Protein AF-A0A8S3Z3Z0-F1 (afdb_monomer_lite)

pLDDT: mean 72.2, std 23.41, range [27.39, 96.19]

Organism: NCBI:txid100452

Structure (mmCIF, N/CA/C/O backbone):
data_AF-A0A8S3Z3Z0-F1
#
_entry.id   AF-A0A8S3Z3Z0-F1
#
loop_
_atom_site.group_PDB
_atom_site.id
_atom_site.type_symbol
_atom_site.label_atom_id
_atom_site.label_alt_id
_atom_site.label_comp_id
_atom_site.label_asym_id
_atom_site.label_entity_id
_atom_site.label_seq_id
_atom_site.pdbx_PDB_ins_code
_atom_site.Cartn_x
_atom_site.Cartn_y
_atom_site.Cartn_z
_atom_site.occupancy
_atom_site.B_iso_or_equiv
_atom_site.auth_seq_id
_atom_site.auth_comp_id
_atom_site.auth_asym_id
_atom_site.auth_atom_id
_atom_site.pdbx_PDB_model_num
ATOM 1 N N . MET A 1 1 ? 21.631 -64.239 -2.988 1.00 41.84 1 MET A N 1
ATOM 2 C CA . MET A 1 1 ? 22.898 -63.919 -2.293 1.00 41.84 1 MET A CA 1
ATOM 3 C C . MET A 1 1 ? 22.862 -62.421 -1.987 1.00 41.84 1 MET A C 1
ATOM 5 O O . MET A 1 1 ? 23.069 -61.640 -2.893 1.00 41.84 1 MET A O 1
ATOM 9 N N . LYS A 1 2 ? 22.227 -61.938 -0.908 1.00 36.97 2 LYS A N 1
ATOM 10 C CA . LYS A 1 2 ? 22.749 -61.808 0.472 1.00 36.97 2 LYS A CA 1
ATOM 11 C C . LYS A 1 2 ? 24.261 -61.556 0.526 1.00 36.97 2 LYS A C 1
ATOM 13 O O . LYS A 1 2 ? 24.991 -62.505 0.280 1.00 36.97 2 LYS A O 1
ATOM 18 N N . SER A 1 3 ? 24.671 -60.335 0.893 1.00 36.41 3 SER A N 1
ATOM 19 C CA . SER A 1 3 ? 25.817 -60.007 1.777 1.00 36.41 3 SER A CA 1
ATOM 20 C C . SER A 1 3 ? 26.232 -58.536 1.560 1.00 36.41 3 SER A C 1
ATOM 22 O O . SER A 1 3 ? 26.706 -58.202 0.485 1.00 36.41 3 SER A O 1
ATOM 24 N N . SER A 1 4 ? 25.845 -57.585 2.418 1.00 38.69 4 SER A N 1
ATOM 25 C CA . SER A 1 4 ? 26.500 -57.176 3.684 1.00 38.69 4 SER A CA 1
ATOM 26 C C . SER A 1 4 ? 27.612 -56.140 3.490 1.00 38.69 4 SER A C 1
ATOM 28 O O . SER A 1 4 ? 28.704 -56.518 3.101 1.00 38.69 4 SER A O 1
ATOM 30 N N . PHE A 1 5 ? 27.377 -54.891 3.909 1.00 37.84 5 PHE A N 1
ATOM 31 C CA . PHE A 1 5 ? 28.397 -54.036 4.538 1.00 37.84 5 PHE A CA 1
ATOM 32 C C . PHE A 1 5 ? 27.724 -53.074 5.530 1.00 37.84 5 PHE A C 1
ATOM 34 O O . PHE A 1 5 ? 27.454 -51.913 5.256 1.00 37.84 5 PHE A O 1
ATOM 41 N N . SER A 1 6 ? 27.431 -53.602 6.718 1.00 37.84 6 SER A N 1
ATOM 42 C CA . SER A 1 6 ? 27.155 -52.833 7.932 1.00 37.84 6 SER A CA 1
ATOM 43 C C . SER A 1 6 ? 28.101 -53.350 9.015 1.00 37.84 6 SER A C 1
ATOM 45 O O . SER A 1 6 ? 27.975 -54.526 9.365 1.00 37.84 6 SER A O 1
ATOM 47 N N . LYS A 1 7 ? 29.032 -52.516 9.508 1.00 35.09 7 LYS A N 1
ATOM 48 C CA . LYS A 1 7 ? 29.703 -52.567 10.836 1.00 35.09 7 LYS A CA 1
ATOM 49 C C . LYS A 1 7 ? 31.119 -51.978 10.787 1.00 35.09 7 LYS A C 1
ATOM 51 O O . LYS A 1 7 ? 32.071 -52.679 10.476 1.00 35.09 7 LYS A O 1
ATOM 56 N N . ALA A 1 8 ? 31.242 -50.735 11.226 1.00 37.38 8 ALA A N 1
ATOM 57 C CA . ALA A 1 8 ? 32.370 -50.172 11.973 1.00 37.38 8 ALA A CA 1
ATOM 58 C C . ALA A 1 8 ? 31.825 -48.816 12.461 1.00 37.38 8 ALA A C 1
ATOM 60 O O . ALA A 1 8 ? 31.420 -48.013 11.639 1.00 37.38 8 ALA A O 1
ATOM 61 N N . PHE A 1 9 ? 31.581 -48.508 13.730 1.00 37.53 9 PHE A N 1
ATOM 62 C CA . PHE A 1 9 ? 32.314 -48.795 14.949 1.00 37.53 9 PHE A CA 1
ATOM 63 C C . PHE A 1 9 ? 31.322 -48.838 16.123 1.00 37.53 9 PHE A C 1
ATOM 65 O O . PHE A 1 9 ? 30.415 -48.015 16.223 1.00 37.53 9 PHE A O 1
ATOM 72 N N . SER A 1 10 ? 31.492 -49.793 17.034 1.00 33.81 10 SER A N 1
ATOM 73 C CA . SER A 1 10 ? 30.801 -49.800 18.327 1.00 33.81 10 SER A CA 1
ATOM 74 C C . SER A 1 10 ? 31.750 -50.310 19.410 1.00 33.81 10 SER A C 1
ATOM 76 O O . SER A 1 10 ? 32.543 -51.209 19.126 1.00 33.81 10 SER A O 1
ATOM 78 N N . ARG A 1 11 ? 31.553 -49.796 20.640 1.00 36.62 11 ARG A N 1
ATOM 79 C CA . ARG A 1 11 ? 32.222 -50.095 21.935 1.00 36.62 11 ARG A CA 1
ATOM 80 C C . ARG A 1 11 ? 33.471 -49.241 22.213 1.00 36.62 11 ARG A C 1
ATOM 82 O O . ARG A 1 11 ? 34.241 -48.985 21.309 1.00 36.62 11 ARG A O 1
ATOM 89 N N . LYS A 1 12 ? 33.771 -48.801 23.440 1.00 35.09 12 LYS A N 1
ATOM 90 C CA . LYS A 1 12 ? 33.135 -48.887 24.773 1.00 35.09 12 LYS A CA 1
ATOM 91 C C . LYS A 1 12 ? 33.844 -47.862 25.680 1.00 35.09 12 LYS A C 1
ATOM 93 O O . LYS A 1 12 ? 35.013 -47.570 25.468 1.00 35.09 12 LYS A O 1
ATOM 98 N N . LYS A 1 13 ? 33.152 -47.420 26.734 1.00 36.47 13 LYS A N 1
ATOM 99 C CA . LYS A 1 13 ? 33.685 -46.718 27.919 1.00 36.47 13 LYS A CA 1
ATOM 100 C C . LYS A 1 13 ? 34.861 -47.462 28.583 1.00 36.47 13 LYS A C 1
ATOM 102 O O . LYS A 1 13 ? 34.748 -48.668 28.797 1.00 36.47 13 LYS A O 1
ATOM 107 N N . SER A 1 14 ? 35.854 -46.722 29.083 1.00 29.25 14 SER A N 1
ATOM 108 C CA . SER A 1 14 ? 36.557 -47.036 30.338 1.00 29.25 14 SER A CA 1
ATOM 109 C C . SER A 1 14 ? 36.908 -45.740 31.091 1.00 29.25 14 SER A C 1
ATOM 111 O O . SER A 1 14 ? 36.951 -44.660 30.506 1.00 29.25 14 SER A O 1
ATOM 113 N N . LYS A 1 15 ? 37.030 -45.856 32.415 1.00 33.12 15 LYS A N 1
ATOM 114 C CA . LYS A 1 15 ? 37.102 -44.801 33.433 1.00 33.12 15 LYS A CA 1
ATOM 115 C C . LYS A 1 15 ? 38.215 -45.207 34.413 1.00 33.12 15 LYS A C 1
ATOM 117 O O . LYS A 1 15 ? 38.085 -46.286 34.976 1.00 33.12 15 LYS A O 1
ATOM 122 N N . SER A 1 16 ? 39.241 -44.375 34.618 1.00 30.44 16 SER A N 1
ATOM 123 C CA . SER A 1 16 ? 40.135 -44.304 35.807 1.00 30.44 16 SER A CA 1
ATOM 124 C C . SER A 1 16 ? 41.129 -43.147 35.576 1.00 30.44 16 SER A C 1
ATOM 126 O O . SER A 1 16 ? 41.819 -43.149 34.565 1.00 30.44 16 SER A O 1
ATOM 128 N N . SER A 1 17 ? 41.035 -42.006 36.264 1.00 27.39 17 SER A N 1
ATOM 129 C CA . SER A 1 17 ? 41.613 -41.678 37.584 1.00 27.39 17 SER A CA 1
ATOM 130 C C . SER A 1 17 ? 43.152 -41.604 37.640 1.00 27.39 17 SER A C 1
ATOM 132 O O . SER A 1 17 ? 43.807 -42.641 37.642 1.00 27.39 17 SER A O 1
ATOM 134 N N . SER A 1 18 ? 43.634 -40.366 37.856 1.00 31.92 18 SER A N 1
ATOM 135 C CA . SER A 1 18 ? 44.601 -39.943 38.895 1.00 31.92 18 SER A CA 1
ATOM 136 C C . SER A 1 18 ? 46.092 -39.683 38.562 1.00 31.92 18 SER A C 1
ATOM 138 O O . SER A 1 18 ? 46.811 -40.602 38.192 1.00 31.92 18 SER A O 1
ATOM 140 N N . LEU A 1 19 ? 46.505 -38.443 38.930 1.00 31.77 19 LEU A N 1
ATOM 141 C CA . LEU A 1 19 ? 47.834 -37.923 39.366 1.00 31.77 19 LEU A CA 1
ATOM 142 C C . LEU A 1 19 ? 48.830 -37.554 38.228 1.00 31.77 19 LEU A C 1
ATOM 144 O O . LEU A 1 19 ? 48.927 -38.293 37.262 1.00 31.77 19 LEU A O 1
ATOM 148 N N . SER A 1 20 ? 49.562 -36.424 38.198 1.00 30.28 20 SER A N 1
ATOM 149 C CA . SER A 1 20 ? 50.075 -35.526 39.252 1.00 30.28 20 SER A CA 1
ATOM 150 C C . SER A 1 20 ? 50.325 -34.073 38.780 1.00 30.28 20 SER A C 1
ATOM 152 O O . SER A 1 20 ? 50.462 -33.781 37.596 1.00 30.28 20 SER A O 1
ATOM 154 N N . GLU A 1 21 ? 50.416 -33.225 39.799 1.00 32.03 21 GLU A N 1
ATOM 155 C CA . GLU A 1 21 ? 50.780 -31.813 40.000 1.00 32.03 21 GLU A CA 1
ATOM 156 C C . GLU A 1 21 ? 52.241 -31.427 39.652 1.00 32.03 21 GLU A C 1
ATOM 158 O O . GLU A 1 21 ? 53.138 -32.232 39.901 1.00 32.03 21 GLU A O 1
ATOM 163 N N . ALA A 1 22 ? 52.470 -30.207 39.119 1.00 31.23 22 ALA A N 1
ATOM 164 C CA . ALA A 1 22 ? 53.507 -29.229 39.538 1.00 31.23 22 ALA A CA 1
ATOM 165 C C . ALA A 1 22 ? 53.692 -28.053 38.531 1.00 31.23 22 ALA A C 1
ATOM 167 O O . ALA A 1 22 ? 54.045 -28.258 37.372 1.00 31.23 22 ALA A O 1
ATOM 168 N N . GLU A 1 23 ? 53.477 -26.833 39.035 1.00 33.44 23 GLU A N 1
ATOM 169 C CA . GLU A 1 23 ? 53.870 -25.483 38.550 1.00 33.44 23 GLU A CA 1
ATOM 170 C C . GLU A 1 23 ? 55.411 -25.331 38.376 1.00 33.44 23 GLU A C 1
ATOM 172 O O . GLU A 1 23 ? 56.130 -26.111 39.013 1.00 33.44 23 GLU A O 1
ATOM 177 N N . PRO A 1 24 ? 55.970 -24.380 37.571 1.00 38.59 24 PRO A N 1
ATOM 178 C CA . PRO A 1 24 ? 55.963 -22.945 37.932 1.00 38.59 24 PRO A CA 1
ATOM 179 C C . PRO A 1 24 ? 55.984 -21.877 36.805 1.00 38.59 24 PRO A C 1
ATOM 181 O O . PRO A 1 24 ? 56.551 -22.051 35.724 1.00 38.59 24 PRO A O 1
ATOM 184 N N . ASP A 1 25 ? 55.466 -20.699 37.167 1.00 30.17 25 ASP A N 1
ATOM 185 C CA . ASP A 1 25 ? 55.725 -19.369 36.593 1.00 30.17 25 ASP A CA 1
ATOM 186 C C . ASP A 1 25 ? 57.226 -18.997 36.512 1.00 30.17 25 ASP A C 1
ATOM 188 O O . ASP A 1 25 ? 57.993 -19.324 37.418 1.00 30.17 25 ASP A O 1
ATOM 192 N N . PHE A 1 26 ? 57.629 -18.235 35.474 1.00 29.80 26 PHE A N 1
ATOM 193 C CA . PHE A 1 26 ? 58.008 -16.799 35.542 1.00 29.80 26 PHE A CA 1
ATOM 194 C C . PHE A 1 26 ? 58.974 -16.318 34.411 1.00 29.80 26 PHE A C 1
ATOM 196 O O . PHE A 1 26 ? 59.950 -16.975 34.065 1.00 29.80 26 PHE A O 1
ATOM 203 N N . TYR A 1 27 ? 58.743 -15.069 33.967 1.00 30.66 27 TYR A N 1
ATOM 204 C CA . TYR A 1 27 ? 59.653 -14.086 33.324 1.00 30.66 27 TYR A CA 1
ATOM 205 C C . TYR A 1 27 ? 59.899 -14.068 31.788 1.00 30.66 27 TYR A C 1
ATOM 207 O O . TYR A 1 27 ? 60.787 -14.707 31.239 1.00 30.66 27 TYR A O 1
ATOM 215 N N . THR A 1 28 ? 59.217 -13.089 31.165 1.00 31.02 28 THR A N 1
ATOM 216 C CA . THR A 1 28 ? 59.741 -12.010 30.282 1.00 31.02 28 THR A CA 1
ATOM 217 C C . THR A 1 28 ? 60.353 -12.312 28.909 1.00 31.02 28 THR A C 1
ATOM 219 O O . THR A 1 28 ? 61.462 -12.818 28.823 1.00 31.02 28 THR A O 1
ATOM 222 N N . LEU A 1 29 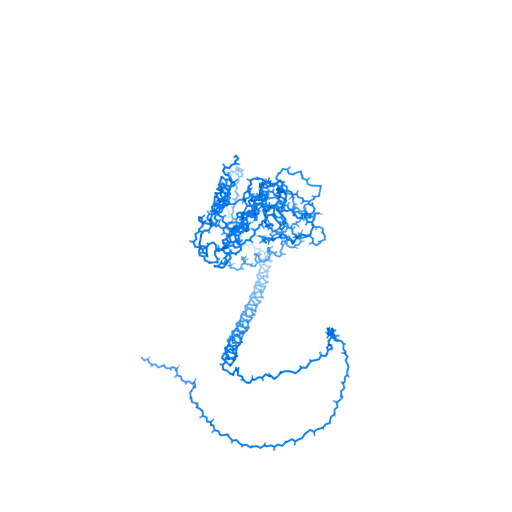? 59.716 -11.751 27.867 1.00 35.56 29 LEU A N 1
ATOM 223 C CA . LEU A 1 29 ? 60.276 -10.870 26.812 1.00 35.56 29 LEU A CA 1
ATOM 224 C C . LEU A 1 29 ? 59.072 -10.248 26.053 1.00 35.56 29 LEU A C 1
ATOM 226 O O . LEU A 1 29 ? 58.286 -10.973 25.456 1.00 35.56 29 LEU A O 1
ATOM 230 N N . ARG A 1 30 ? 58.692 -8.979 26.309 1.00 32.28 30 ARG A N 1
ATOM 231 C CA . ARG A 1 30 ? 58.920 -7.785 25.441 1.00 32.28 30 ARG A CA 1
ATOM 232 C C . ARG A 1 30 ? 58.804 -8.108 23.932 1.00 32.28 30 ARG A C 1
ATOM 234 O O . ARG A 1 30 ? 59.527 -8.969 23.465 1.00 32.28 30 ARG A O 1
ATOM 241 N N . SER A 1 31 ? 57.986 -7.443 23.108 1.00 29.48 31 SER A N 1
ATOM 242 C CA . SER A 1 31 ? 57.758 -5.989 23.011 1.00 29.48 31 SER A CA 1
ATOM 243 C C . SER A 1 31 ? 56.544 -5.604 22.133 1.00 29.48 31 SER A C 1
ATOM 245 O O . SER A 1 31 ? 56.333 -6.184 21.072 1.00 29.48 31 SER A O 1
ATOM 247 N N . ASN A 1 32 ? 55.839 -4.554 22.582 1.00 31.14 32 ASN A N 1
ATOM 248 C CA . ASN A 1 32 ? 54.861 -3.673 21.902 1.00 31.14 32 ASN A CA 1
ATOM 249 C C . ASN A 1 32 ? 55.434 -3.050 20.592 1.00 31.14 32 ASN A C 1
ATOM 251 O O . ASN A 1 32 ? 56.646 -3.088 20.412 1.00 31.14 32 ASN A O 1
ATOM 255 N N . VAL A 1 33 ? 54.716 -2.427 19.638 1.00 32.97 33 VAL A N 1
ATOM 256 C CA . VAL A 1 33 ? 53.757 -1.284 19.650 1.00 32.97 33 VAL A CA 1
ATOM 257 C C . VAL A 1 33 ? 53.131 -1.217 18.225 1.00 32.97 33 VAL A C 1
ATOM 259 O O . VAL A 1 33 ? 53.859 -1.420 17.256 1.00 32.97 33 VAL A O 1
ATOM 262 N N . SER A 1 34 ? 51.823 -0.999 17.996 1.00 33.34 34 SER A N 1
ATOM 263 C CA . SER A 1 34 ? 51.211 0.320 17.676 1.00 33.34 34 SER A CA 1
ATOM 264 C C . SER A 1 34 ? 49.681 0.191 17.473 1.00 33.34 34 SER A C 1
ATOM 266 O O . SER A 1 34 ? 49.234 -0.723 16.789 1.00 33.34 34 SER A O 1
ATOM 268 N N . ALA A 1 35 ? 48.903 1.095 18.087 1.00 42.06 35 ALA A N 1
ATOM 269 C CA . ALA A 1 35 ? 47.432 1.087 18.282 1.00 42.06 35 ALA A CA 1
ATOM 270 C C . ALA A 1 35 ? 46.647 1.856 17.159 1.00 42.06 35 ALA A C 1
ATOM 272 O O . ALA A 1 35 ? 47.329 2.267 16.219 1.00 42.06 35 ALA A O 1
ATOM 273 N N . PRO A 1 36 ? 45.294 2.091 17.176 1.00 45.09 36 PRO A N 1
ATOM 274 C CA . PRO A 1 36 ? 44.469 2.559 18.315 1.00 45.09 36 PRO A CA 1
ATOM 275 C C . PRO A 1 36 ? 43.088 1.885 18.546 1.00 45.09 36 PRO A C 1
ATOM 277 O O . PRO A 1 36 ? 42.458 1.332 17.648 1.00 45.09 36 PRO A O 1
ATOM 280 N N . ASN A 1 37 ? 42.605 2.011 19.791 1.00 35.12 37 ASN A N 1
ATOM 281 C CA . ASN A 1 37 ? 41.267 1.642 20.276 1.00 35.12 37 ASN A CA 1
ATOM 282 C C . ASN A 1 37 ? 40.274 2.817 20.158 1.00 35.12 37 ASN A C 1
ATOM 284 O O . ASN A 1 37 ? 40.649 3.968 20.374 1.00 35.12 37 ASN A O 1
ATOM 288 N N . SER A 1 38 ? 39.003 2.503 19.889 1.00 35.06 38 SER A N 1
ATOM 289 C CA . SER A 1 38 ? 37.841 3.417 19.925 1.00 35.06 38 SER A CA 1
ATOM 290 C C . SER A 1 38 ? 37.001 3.208 21.211 1.00 35.06 38 SER A C 1
ATOM 292 O O . SER A 1 38 ? 37.180 2.191 21.880 1.00 35.06 38 SER A O 1
ATOM 294 N N . PRO A 1 39 ? 36.151 4.175 21.619 1.00 37.97 39 PRO A N 1
ATOM 295 C CA . PRO A 1 39 ? 36.023 4.610 23.014 1.00 37.97 39 PRO A CA 1
ATOM 296 C C . PRO A 1 39 ? 34.934 3.896 23.830 1.00 37.97 39 PRO A C 1
ATOM 298 O O . PRO A 1 39 ? 33.884 3.516 23.318 1.00 37.97 39 PRO A O 1
ATOM 301 N N . LEU A 1 40 ? 35.174 3.799 25.142 1.00 34.91 40 LEU A N 1
ATOM 302 C CA . LEU A 1 40 ? 34.232 3.341 26.166 1.00 34.91 40 LEU A CA 1
ATOM 303 C C . LEU A 1 40 ? 33.669 4.558 26.916 1.00 34.91 40 LEU A C 1
ATOM 305 O O . LEU A 1 40 ? 34.425 5.377 27.438 1.00 34.91 40 LEU A O 1
ATOM 309 N N . LEU A 1 41 ? 32.340 4.671 26.950 1.00 34.25 41 LEU A N 1
ATOM 310 C CA . LEU A 1 41 ? 31.595 5.713 27.658 1.00 34.25 41 LEU A CA 1
ATOM 311 C C . LEU A 1 41 ? 31.655 5.486 29.173 1.00 34.25 41 LEU A C 1
ATOM 313 O O . LEU A 1 41 ? 31.238 4.448 29.684 1.00 34.25 41 LEU A O 1
ATOM 317 N N . GLN A 1 42 ? 32.157 6.489 29.885 1.00 30.95 42 GLN A N 1
ATOM 318 C CA . GLN A 1 42 ? 32.255 6.530 31.337 1.00 30.95 42 GLN A CA 1
ATOM 319 C C . GLN A 1 42 ? 30.969 7.148 31.906 1.00 30.95 42 GLN A C 1
ATOM 321 O O . GLN A 1 42 ? 30.785 8.361 31.858 1.00 30.95 42 GLN A O 1
ATOM 326 N N . LEU A 1 43 ? 30.068 6.315 32.434 1.00 33.47 43 LEU A N 1
ATOM 327 C CA . LEU A 1 43 ? 28.947 6.769 33.256 1.00 33.47 43 LEU A CA 1
ATOM 328 C C . LEU A 1 43 ? 29.355 6.632 34.727 1.00 33.47 43 LEU A C 1
ATOM 330 O O . LEU A 1 43 ? 29.495 5.526 35.247 1.00 33.47 43 LEU A O 1
ATOM 334 N N . GLY A 1 44 ? 29.612 7.761 35.384 1.00 29.64 44 GLY A N 1
ATOM 335 C CA . GLY A 1 44 ? 29.856 7.804 36.820 1.00 29.64 44 GLY A CA 1
ATOM 336 C C . GLY A 1 44 ? 28.554 7.673 37.608 1.00 29.64 44 GLY A C 1
ATOM 337 O O . GLY A 1 44 ? 27.574 8.350 37.300 1.00 29.64 44 GLY A O 1
ATOM 338 N N . HIS A 1 45 ? 28.556 6.868 38.671 1.00 30.89 45 HIS A N 1
ATOM 339 C CA . HIS A 1 45 ? 27.655 7.107 39.795 1.00 30.89 45 HIS A CA 1
ATOM 340 C C . HIS A 1 45 ? 28.262 6.652 41.125 1.00 30.89 45 HIS A C 1
ATOM 342 O O . HIS A 1 45 ? 28.846 5.577 41.238 1.00 30.89 45 HIS A O 1
ATOM 348 N N . MET A 1 46 ? 28.128 7.531 42.114 1.00 37.22 46 MET A N 1
ATOM 349 C CA . MET A 1 46 ? 28.579 7.399 43.493 1.00 37.22 46 MET A CA 1
ATOM 350 C C . MET A 1 46 ? 27.575 6.589 44.329 1.00 37.22 46 MET A C 1
ATOM 352 O O . MET A 1 46 ? 26.386 6.869 44.274 1.00 37.22 46 MET A O 1
ATOM 356 N N . GLY A 1 47 ? 28.091 5.700 45.187 1.00 31.33 47 GLY A N 1
ATOM 357 C CA . GLY A 1 47 ? 27.621 5.510 46.571 1.00 31.33 47 GLY A CA 1
ATOM 358 C C . GLY A 1 47 ? 26.411 4.602 46.869 1.00 31.33 47 GLY A C 1
ATOM 359 O O . GLY A 1 47 ? 25.280 4.928 46.536 1.00 31.33 47 GLY A O 1
ATOM 360 N N . GLY A 1 48 ? 26.642 3.569 47.696 1.00 32.78 48 GLY A N 1
ATOM 361 C CA . GLY A 1 48 ? 25.659 3.057 48.679 1.00 32.78 48 GLY A CA 1
ATOM 362 C C . GLY A 1 48 ? 25.204 1.591 48.528 1.00 32.78 48 GLY A C 1
ATOM 363 O O . GLY A 1 48 ? 25.204 1.085 47.417 1.00 32.78 48 GLY A O 1
ATOM 364 N N . PRO A 1 49 ? 24.869 0.867 49.626 1.00 45.00 49 PRO A N 1
ATOM 365 C CA . PRO A 1 49 ? 25.464 -0.452 49.886 1.00 45.00 49 PRO A CA 1
ATOM 366 C C . PRO A 1 49 ? 24.511 -1.671 49.959 1.00 45.00 49 PRO A C 1
ATOM 368 O O . PRO A 1 49 ? 23.348 -1.556 50.318 1.00 45.00 49 PRO A O 1
ATOM 371 N N . SER A 1 50 ? 25.112 -2.850 49.719 1.00 40.22 50 SER A N 1
ATOM 372 C CA . SER A 1 50 ? 24.890 -4.190 50.315 1.00 40.22 50 SER A CA 1
ATOM 373 C C . SER A 1 50 ? 23.463 -4.698 50.576 1.00 40.22 50 SER A C 1
ATOM 375 O O . SER A 1 50 ? 22.827 -4.273 51.533 1.00 40.22 50 SER A O 1
ATOM 377 N N . MET A 1 51 ? 23.060 -5.764 49.867 1.00 34.53 51 MET A N 1
ATOM 378 C CA . MET A 1 51 ? 22.105 -6.778 50.346 1.00 34.53 51 MET A CA 1
ATOM 379 C C . MET A 1 51 ? 22.422 -8.154 49.725 1.00 34.53 51 MET A C 1
ATOM 381 O O . MET A 1 51 ? 22.683 -8.279 48.530 1.00 34.53 51 MET A O 1
ATOM 385 N N . LYS A 1 52 ? 22.425 -9.180 50.584 1.00 43.66 52 LYS A N 1
ATOM 386 C CA . LYS A 1 52 ? 22.699 -10.602 50.318 1.00 43.66 52 LYS A CA 1
ATOM 387 C C . LYS A 1 52 ? 21.769 -11.185 49.246 1.00 43.66 52 LYS A C 1
ATOM 389 O O . LYS A 1 52 ? 20.558 -11.020 49.352 1.00 43.66 52 LYS A O 1
ATOM 394 N N . VAL A 1 53 ? 22.308 -11.972 48.309 1.00 34.47 53 VAL A N 1
ATOM 395 C CA . VAL A 1 53 ? 21.504 -12.844 47.435 1.00 34.47 53 VAL A CA 1
ATOM 396 C C . VAL A 1 53 ? 21.689 -14.298 47.853 1.00 34.47 53 VAL A C 1
ATOM 398 O O . VAL A 1 53 ? 22.786 -14.855 47.819 1.00 34.47 53 VAL A O 1
ATOM 401 N N . SER A 1 54 ? 20.575 -14.868 48.300 1.00 36.19 54 SER A N 1
ATOM 402 C CA . SER A 1 54 ? 20.387 -16.254 48.700 1.00 36.19 54 SER A CA 1
ATOM 403 C C . SER A 1 54 ? 20.481 -17.219 47.520 1.00 36.19 54 SER A C 1
ATOM 405 O O . SER A 1 54 ? 20.101 -16.914 46.392 1.00 36.19 54 SER A O 1
ATOM 407 N N . GLN A 1 55 ? 20.942 -18.428 47.832 1.00 47.91 55 GLN A N 1
ATOM 408 C CA . GLN A 1 55 ? 20.913 -19.606 46.976 1.00 47.91 55 GLN A CA 1
ATOM 409 C C . GLN A 1 55 ? 19.472 -19.979 46.601 1.00 47.91 55 GLN A C 1
ATOM 411 O O . GLN A 1 55 ? 18.649 -20.196 47.488 1.00 47.91 55 GLN A O 1
ATOM 416 N N . SER A 1 56 ? 19.175 -20.080 45.303 1.00 48.09 56 SER A N 1
ATOM 417 C CA . SER A 1 56 ? 18.254 -21.063 44.693 1.00 48.09 56 SER A CA 1
ATOM 418 C C . SER A 1 56 ? 17.949 -20.673 43.243 1.00 48.09 56 SER A C 1
ATOM 420 O O . SER A 1 56 ? 17.185 -19.747 43.016 1.00 48.09 56 SER A O 1
ATOM 422 N N . SER A 1 57 ? 18.557 -21.360 42.262 1.00 42.53 57 SER A N 1
ATOM 423 C CA . SER A 1 57 ? 18.075 -21.516 40.864 1.00 42.53 57 SER A CA 1
ATOM 424 C C . SER A 1 57 ? 19.101 -22.300 40.026 1.00 42.53 57 SER A C 1
ATOM 426 O O . SER A 1 57 ? 19.647 -21.795 39.054 1.00 42.53 57 SER A O 1
ATOM 428 N N . GLY A 1 58 ? 19.436 -23.530 40.431 1.00 47.22 58 GLY A N 1
ATOM 429 C CA . GLY A 1 58 ? 20.455 -24.344 39.742 1.00 47.22 58 GLY A CA 1
ATOM 430 C C . GLY A 1 58 ? 19.927 -25.298 38.663 1.00 47.22 58 GLY A C 1
ATOM 431 O O . GLY A 1 58 ? 20.725 -25.910 37.975 1.00 47.22 58 GLY A O 1
ATOM 432 N N . ALA A 1 59 ? 18.607 -25.469 38.520 1.00 49.81 59 ALA A N 1
ATOM 433 C CA . ALA A 1 59 ? 18.047 -26.565 37.712 1.00 49.81 59 ALA A CA 1
ATOM 434 C C . ALA A 1 59 ? 17.347 -26.127 36.411 1.00 49.81 59 ALA A C 1
ATOM 436 O O . ALA A 1 59 ? 17.008 -26.978 35.590 1.00 49.81 59 ALA A O 1
ATOM 437 N N . LEU A 1 60 ? 17.122 -24.823 36.208 1.00 47.50 60 LEU A N 1
ATOM 438 C CA . LEU A 1 60 ? 16.451 -24.306 35.005 1.00 47.50 60 LEU A CA 1
ATOM 439 C C . LEU A 1 60 ? 17.441 -23.794 33.945 1.00 47.50 60 LEU A C 1
ATOM 441 O O . LEU A 1 60 ? 17.160 -23.901 32.760 1.00 47.50 60 LEU A O 1
ATOM 445 N N . CYS A 1 61 ? 18.631 -23.337 34.342 1.00 54.09 61 CYS A N 1
ATOM 446 C CA . CYS A 1 61 ? 19.643 -22.812 33.421 1.00 54.09 61 CYS A CA 1
ATOM 447 C C . CYS A 1 61 ? 20.418 -23.898 32.650 1.00 54.09 61 CYS A C 1
ATOM 449 O O . CYS A 1 61 ? 20.812 -23.668 31.509 1.00 54.09 61 CYS A O 1
ATOM 451 N N . ASP A 1 62 ? 20.610 -25.090 33.220 1.00 58.44 62 ASP A N 1
ATOM 452 C CA . ASP A 1 62 ? 21.396 -26.146 32.566 1.00 58.44 62 ASP A CA 1
ATOM 453 C C . ASP A 1 62 ? 20.690 -26.749 31.342 1.00 58.44 62 ASP A C 1
ATOM 455 O O . ASP A 1 62 ? 21.346 -27.095 30.358 1.00 58.44 62 ASP A O 1
ATOM 459 N N . ASN A 1 63 ? 19.357 -26.847 31.356 1.00 66.12 63 ASN A N 1
ATOM 460 C CA . ASN A 1 63 ? 18.598 -27.371 30.215 1.00 66.12 63 ASN A CA 1
ATOM 461 C C . ASN A 1 63 ? 18.631 -26.413 29.021 1.00 66.12 63 ASN A C 1
ATOM 463 O O . ASN A 1 63 ? 18.861 -26.858 27.895 1.00 66.12 63 ASN A O 1
ATOM 467 N N . ASP A 1 64 ? 18.505 -25.111 29.269 1.00 73.12 64 ASP A N 1
ATOM 468 C CA . ASP A 1 64 ? 18.587 -24.093 28.221 1.00 73.12 64 ASP A CA 1
ATOM 469 C C . ASP A 1 64 ? 20.007 -24.002 27.651 1.00 73.12 64 ASP A C 1
ATOM 471 O O . ASP A 1 64 ? 20.196 -23.996 26.436 1.00 73.12 64 ASP A O 1
ATOM 475 N N . VAL A 1 65 ? 21.036 -24.049 28.502 1.00 77.81 65 VAL A N 1
ATOM 476 C CA . VAL A 1 65 ? 22.436 -24.066 28.049 1.00 77.81 65 VAL A CA 1
ATOM 477 C C . VAL A 1 65 ? 22.742 -25.319 27.222 1.00 77.81 65 VAL A C 1
ATOM 479 O O . VAL A 1 65 ? 23.440 -25.233 26.209 1.00 77.81 65 VAL A O 1
ATOM 482 N N . ASN A 1 66 ? 22.211 -26.484 27.599 1.00 81.88 66 ASN A N 1
ATOM 483 C CA . ASN A 1 66 ? 22.383 -27.716 26.829 1.00 81.88 66 ASN A CA 1
ATOM 484 C C . ASN A 1 66 ? 21.622 -27.683 25.494 1.00 81.88 66 ASN A C 1
ATOM 486 O O . ASN A 1 66 ? 22.162 -28.138 24.483 1.00 81.88 66 ASN A O 1
ATOM 490 N N . ALA A 1 67 ? 20.423 -27.093 25.458 1.00 83.62 67 ALA A N 1
ATOM 491 C CA . ALA A 1 67 ? 19.662 -26.885 24.227 1.00 83.62 67 ALA A CA 1
ATOM 492 C C . ALA A 1 67 ? 20.379 -25.918 23.269 1.00 83.62 67 ALA A C 1
ATOM 494 O O . ALA A 1 67 ? 20.512 -26.217 22.081 1.00 83.62 67 ALA A O 1
ATOM 495 N N . LEU A 1 68 ? 20.932 -24.810 23.778 1.00 83.12 68 LEU A N 1
ATOM 496 C CA . LEU A 1 68 ? 21.740 -23.884 22.979 1.00 83.12 68 LEU A CA 1
ATOM 497 C C . LEU A 1 68 ? 23.026 -24.539 22.458 1.00 83.12 68 LEU A C 1
ATOM 499 O O . LEU A 1 68 ? 23.372 -24.358 21.291 1.00 83.12 68 LEU A O 1
ATOM 503 N N . LYS A 1 69 ? 23.714 -25.346 23.276 1.00 86.19 69 LYS A N 1
ATOM 504 C CA . LYS A 1 69 ? 24.893 -26.115 22.838 1.00 86.19 69 LYS A CA 1
ATOM 505 C C . LYS A 1 69 ? 24.547 -27.141 21.758 1.00 86.19 69 LYS A C 1
ATOM 507 O O . LYS A 1 69 ? 25.346 -27.355 20.849 1.00 86.19 69 LYS A O 1
ATOM 512 N N . GLN A 1 70 ? 23.376 -27.775 21.830 1.00 89.31 70 GLN A N 1
ATOM 513 C CA . GLN A 1 70 ? 22.910 -28.683 20.781 1.00 89.31 70 GLN A CA 1
ATOM 514 C C . GLN A 1 70 ? 22.605 -27.928 19.483 1.00 89.31 70 GLN A C 1
ATOM 516 O O . GLN A 1 70 ? 23.115 -28.304 18.433 1.00 89.31 70 GLN A O 1
ATOM 521 N N . ALA A 1 71 ? 21.863 -26.821 19.564 1.00 89.00 71 ALA A N 1
ATOM 522 C CA . ALA A 1 71 ? 21.535 -25.999 18.403 1.00 89.00 71 ALA A CA 1
ATOM 523 C C . ALA A 1 71 ? 22.782 -25.401 17.727 1.00 89.00 71 ALA A C 1
ATOM 525 O O . ALA A 1 71 ? 22.809 -25.257 16.505 1.00 89.00 71 ALA A O 1
ATOM 526 N N . LEU A 1 72 ? 23.817 -25.069 18.507 1.00 90.81 72 LEU A N 1
ATOM 527 C CA . LEU A 1 72 ? 25.102 -24.615 17.979 1.00 90.81 72 LEU A CA 1
ATOM 528 C C . LEU A 1 72 ? 25.801 -25.732 17.194 1.00 90.81 72 LEU A C 1
ATOM 530 O O . LEU A 1 72 ? 26.176 -25.514 16.047 1.00 90.81 72 LEU A O 1
ATOM 534 N N . ARG A 1 73 ? 25.873 -26.948 17.754 1.00 91.56 73 ARG A N 1
ATOM 535 C CA . ARG A 1 73 ? 26.445 -28.115 17.058 1.00 91.56 73 ARG A CA 1
ATOM 536 C C . ARG A 1 73 ? 25.706 -28.447 15.762 1.00 91.56 73 ARG A C 1
ATOM 538 O O . ARG A 1 73 ? 26.347 -28.731 14.756 1.00 91.56 73 ARG A O 1
ATOM 545 N N . ASP A 1 74 ? 24.378 -28.371 15.767 1.00 92.25 74 ASP A N 1
ATOM 546 C CA . ASP A 1 74 ? 23.572 -28.640 14.573 1.00 92.25 74 ASP A CA 1
ATOM 547 C C . ASP A 1 74 ? 23.792 -27.571 13.486 1.00 92.25 74 ASP A C 1
ATOM 549 O O . ASP A 1 74 ? 23.804 -27.887 12.294 1.00 92.25 74 ASP A O 1
ATOM 553 N N . LYS A 1 75 ? 23.994 -26.304 13.876 1.00 93.88 75 LYS A N 1
ATOM 554 C CA . LYS A 1 75 ? 24.343 -25.221 12.942 1.00 93.88 75 LYS A CA 1
ATOM 555 C C . LYS A 1 75 ? 25.761 -25.365 12.396 1.00 93.88 75 LYS A C 1
ATOM 557 O O . LYS A 1 75 ? 25.942 -25.186 11.195 1.00 93.88 75 LYS A O 1
ATOM 562 N N . ASP A 1 76 ? 26.728 -25.731 13.233 1.00 92.56 76 ASP A N 1
ATOM 563 C CA . ASP A 1 76 ? 28.114 -25.961 12.811 1.00 92.56 76 ASP A CA 1
ATOM 564 C C . ASP A 1 76 ? 28.221 -27.146 11.842 1.00 92.56 76 ASP A C 1
ATOM 566 O O . ASP A 1 76 ? 28.952 -27.076 10.851 1.00 92.56 76 ASP A O 1
ATOM 570 N N . MET A 1 77 ? 27.438 -28.206 12.068 1.00 93.12 77 MET A N 1
ATOM 571 C CA . MET A 1 77 ? 27.354 -29.346 11.153 1.00 93.12 77 MET A CA 1
ATOM 572 C C . MET A 1 77 ? 26.799 -28.917 9.788 1.00 93.12 77 MET A C 1
ATOM 574 O O . MET A 1 77 ? 27.455 -29.128 8.772 1.00 93.12 77 MET A O 1
ATOM 578 N N . LYS A 1 78 ? 25.672 -28.191 9.761 1.00 94.81 78 LYS A N 1
ATOM 579 C CA . LYS A 1 78 ? 25.086 -27.672 8.510 1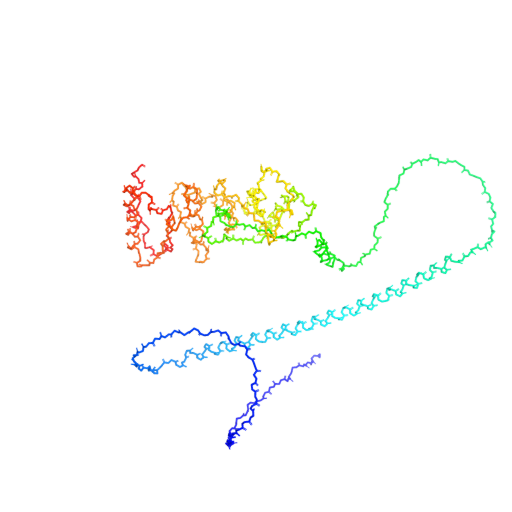.00 94.81 78 LYS A CA 1
ATOM 580 C C . LYS A 1 78 ? 26.009 -26.704 7.771 1.00 94.81 78 LYS A C 1
ATOM 582 O O . LYS A 1 78 ? 26.075 -26.727 6.547 1.00 94.81 78 LYS A O 1
ATOM 587 N N . LEU A 1 79 ? 26.724 -25.846 8.498 1.00 92.62 79 LEU A N 1
ATOM 588 C CA . LEU A 1 79 ? 27.701 -24.934 7.902 1.00 92.62 79 LEU A CA 1
ATOM 589 C C . LEU A 1 79 ? 28.848 -25.710 7.241 1.00 92.62 79 LEU A C 1
ATOM 591 O O . LEU A 1 79 ? 29.344 -25.308 6.190 1.00 92.62 79 LEU A O 1
ATOM 595 N N . THR A 1 80 ? 29.265 -26.817 7.852 1.00 94.50 80 THR A N 1
ATOM 596 C CA . THR A 1 80 ? 30.312 -27.691 7.316 1.00 94.50 80 THR A CA 1
ATOM 597 C C . THR A 1 80 ? 29.840 -28.404 6.050 1.00 94.50 80 THR A C 1
ATOM 599 O O . THR A 1 80 ? 30.577 -28.414 5.066 1.00 94.50 80 THR A O 1
ATOM 602 N N . ASP A 1 81 ? 28.600 -28.897 6.030 1.00 95.31 81 ASP A N 1
ATOM 603 C CA . ASP A 1 81 ? 28.003 -29.524 4.845 1.00 95.31 81 ASP A CA 1
ATOM 604 C C . ASP A 1 81 ? 27.911 -28.539 3.672 1.00 95.31 81 ASP A C 1
ATOM 606 O O . ASP A 1 81 ? 28.401 -28.832 2.584 1.00 95.31 81 ASP A O 1
ATOM 610 N N . ILE A 1 82 ? 27.412 -27.318 3.905 1.00 94.81 82 ILE A N 1
ATOM 611 C CA . ILE A 1 82 ? 27.344 -26.271 2.869 1.00 94.81 82 ILE A CA 1
ATOM 612 C C . ILE A 1 82 ? 28.743 -25.930 2.335 1.00 94.81 82 ILE A C 1
ATOM 614 O O . ILE A 1 82 ? 28.924 -25.729 1.135 1.00 94.81 82 ILE A O 1
ATOM 618 N N . ARG A 1 83 ? 29.758 -25.866 3.207 1.00 93.06 83 ARG A N 1
ATOM 619 C CA . ARG A 1 83 ? 31.146 -25.621 2.784 1.00 93.06 83 ARG A CA 1
ATOM 620 C C . ARG A 1 83 ? 31.682 -26.754 1.910 1.00 93.06 83 ARG A C 1
ATOM 622 O O . ARG A 1 83 ? 32.367 -26.476 0.929 1.00 93.06 83 ARG A O 1
ATOM 629 N N . LEU A 1 84 ? 31.374 -28.006 2.243 1.00 95.19 84 LEU A N 1
ATOM 630 C CA . LEU A 1 84 ? 31.765 -29.169 1.443 1.00 95.19 84 LEU A CA 1
ATOM 631 C C . LEU A 1 84 ? 31.046 -29.195 0.089 1.00 95.19 84 LEU A C 1
ATOM 633 O O . LEU A 1 84 ? 31.688 -29.437 -0.931 1.00 95.19 84 LEU A O 1
ATOM 637 N N . GLU A 1 85 ? 29.752 -28.879 0.058 1.00 95.12 85 GLU A N 1
ATOM 638 C CA . GLU A 1 85 ? 28.984 -28.751 -1.184 1.00 95.12 85 GLU A CA 1
ATOM 639 C C . GLU A 1 85 ? 29.526 -27.624 -2.072 1.00 95.12 85 GLU A C 1
ATOM 641 O O . GLU A 1 85 ? 29.710 -27.822 -3.272 1.00 95.12 85 GLU A O 1
ATOM 646 N N . ALA A 1 86 ? 29.872 -26.472 -1.489 1.00 93.88 86 ALA A N 1
ATOM 647 C CA . ALA A 1 86 ? 30.477 -25.360 -2.220 1.00 93.88 86 ALA A CA 1
ATOM 648 C C . ALA A 1 86 ? 31.844 -25.734 -2.815 1.00 93.88 86 ALA A C 1
ATOM 650 O O . ALA A 1 86 ? 32.126 -25.397 -3.965 1.00 93.88 86 ALA A O 1
ATOM 651 N N . LEU A 1 87 ? 32.679 -26.468 -2.070 1.00 94.69 87 LEU A N 1
ATOM 652 C CA . LEU A 1 87 ? 33.959 -26.978 -2.573 1.00 94.69 87 LEU A CA 1
ATOM 653 C C . LEU A 1 87 ? 33.765 -28.005 -3.698 1.00 94.69 87 LEU A C 1
ATOM 655 O O . LEU A 1 87 ? 34.473 -27.954 -4.703 1.00 94.69 87 LEU A O 1
ATOM 659 N N . SER A 1 88 ? 32.793 -28.911 -3.560 1.00 93.12 88 SER A N 1
ATOM 660 C CA . SER A 1 88 ? 32.470 -29.897 -4.595 1.00 93.12 88 SER A CA 1
ATOM 661 C C . SER A 1 88 ? 31.946 -29.230 -5.871 1.00 93.12 88 SER A C 1
ATOM 663 O O . SER A 1 88 ? 32.418 -29.545 -6.964 1.00 93.12 88 SER A O 1
ATOM 665 N N . SER A 1 89 ? 31.048 -28.249 -5.740 1.00 93.88 89 SER A N 1
ATOM 666 C CA . SER A 1 89 ? 30.524 -27.466 -6.863 1.00 93.88 89 SER A CA 1
ATOM 667 C C . SER A 1 89 ? 31.618 -26.638 -7.544 1.00 93.88 89 SER A C 1
ATOM 669 O O . SER A 1 89 ? 31.691 -26.617 -8.772 1.00 93.88 89 SER A O 1
ATOM 671 N N . ALA A 1 90 ? 32.526 -26.024 -6.776 1.00 93.50 90 ALA A N 1
ATOM 672 C CA . ALA A 1 90 ? 33.676 -25.311 -7.330 1.00 93.50 90 ALA A CA 1
ATOM 673 C C . ALA A 1 90 ? 34.585 -26.242 -8.148 1.00 93.50 90 ALA A C 1
ATOM 675 O O . ALA A 1 90 ? 34.995 -25.882 -9.250 1.00 93.50 90 ALA A O 1
ATOM 676 N N . HIS A 1 91 ? 34.853 -27.455 -7.654 1.00 95.25 91 HIS A N 1
ATOM 677 C CA . HIS A 1 91 ? 35.641 -28.442 -8.390 1.00 95.25 91 HIS A CA 1
ATOM 678 C C . HIS A 1 91 ? 34.946 -28.907 -9.680 1.00 95.25 91 HIS A C 1
ATOM 680 O O . HIS A 1 91 ? 35.589 -28.986 -10.724 1.00 95.25 91 HIS A O 1
ATOM 686 N N . GLN A 1 92 ? 33.630 -29.151 -9.642 1.00 95.00 92 GLN A N 1
ATOM 687 C CA . GLN A 1 92 ? 32.853 -29.496 -10.840 1.00 95.00 92 GLN A CA 1
ATOM 688 C C . GLN A 1 92 ? 32.890 -28.382 -11.894 1.00 95.00 92 GLN A C 1
ATOM 690 O O . GLN A 1 92 ? 33.057 -28.658 -13.081 1.00 95.00 92 GLN A O 1
ATOM 695 N N . LEU A 1 93 ? 32.763 -27.121 -11.471 1.00 94.69 93 LEU A N 1
ATOM 696 C CA . LEU A 1 93 ? 32.859 -25.973 -12.373 1.00 94.69 93 LEU A CA 1
ATOM 697 C C . LEU A 1 93 ? 34.251 -25.848 -12.997 1.00 94.69 93 LEU A C 1
ATOM 699 O O . LEU A 1 93 ? 34.357 -25.533 -14.182 1.00 94.69 93 LEU A O 1
ATOM 703 N N . GLU A 1 94 ? 35.308 -26.123 -12.234 1.00 93.56 94 GLU A N 1
ATOM 704 C CA . GLU A 1 94 ? 36.675 -26.102 -12.754 1.00 93.56 94 GLU A CA 1
ATOM 705 C C . GLU A 1 94 ? 36.901 -27.209 -13.792 1.00 93.56 94 GLU A C 1
ATOM 707 O O . GLU A 1 94 ? 37.417 -26.945 -14.876 1.00 93.56 94 GLU A O 1
ATOM 712 N N . GLN A 1 95 ? 36.402 -28.420 -13.533 1.00 94.44 95 GLN A N 1
ATOM 713 C CA . GLN A 1 95 ? 36.475 -29.531 -14.484 1.00 94.44 95 GLN A CA 1
ATOM 714 C C . GLN A 1 95 ? 35.723 -29.227 -15.794 1.00 94.44 95 GLN A C 1
ATOM 716 O O . GLN A 1 95 ? 36.194 -29.549 -16.890 1.00 94.44 95 GLN A O 1
ATOM 721 N N . LEU A 1 96 ? 34.567 -28.560 -15.708 1.00 94.38 96 LEU A N 1
ATOM 722 C CA . LEU A 1 96 ? 33.824 -28.101 -16.885 1.00 94.38 96 LEU A CA 1
ATOM 723 C C . LEU A 1 96 ? 34.589 -27.023 -17.662 1.00 94.38 96 LEU A C 1
ATOM 725 O O . LEU A 1 96 ? 34.625 -27.071 -18.892 1.00 94.38 96 LEU A O 1
ATOM 729 N N . ARG A 1 97 ? 35.237 -26.078 -16.972 1.00 94.81 97 ARG A N 1
ATOM 730 C CA . ARG A 1 97 ? 36.082 -25.056 -17.612 1.00 94.81 97 ARG A CA 1
ATOM 731 C C . ARG A 1 97 ? 37.283 -25.659 -18.324 1.00 94.81 97 ARG A C 1
ATOM 733 O O . ARG A 1 97 ? 37.595 -25.233 -19.437 1.00 94.81 97 ARG A O 1
ATOM 740 N N . GLU A 1 98 ? 37.938 -26.643 -17.720 1.00 94.50 98 GLU A N 1
ATOM 741 C CA . GLU A 1 98 ? 39.064 -27.343 -18.338 1.00 94.50 98 GLU A CA 1
ATOM 742 C C . GLU A 1 98 ? 38.612 -28.083 -19.605 1.00 94.50 98 GLU A C 1
ATOM 744 O O . GLU A 1 98 ? 39.200 -27.903 -20.674 1.00 94.50 98 GLU A O 1
ATOM 749 N N . THR A 1 99 ? 37.487 -28.802 -19.530 1.00 93.12 99 THR A N 1
ATOM 750 C CA . THR A 1 99 ? 36.888 -29.499 -20.682 1.00 93.12 99 THR A CA 1
ATOM 751 C C . THR A 1 99 ? 36.509 -28.522 -21.800 1.00 93.12 99 THR A C 1
ATOM 753 O O . THR A 1 99 ? 36.824 -28.748 -22.969 1.00 93.12 99 THR A O 1
ATOM 756 N N . MET A 1 100 ? 35.890 -27.388 -21.456 1.00 92.50 100 MET A N 1
ATOM 757 C CA . MET A 1 100 ? 35.546 -26.334 -22.415 1.00 92.50 100 MET A CA 1
ATOM 758 C C . MET A 1 100 ? 36.796 -25.727 -23.064 1.00 92.50 100 MET A C 1
ATOM 760 O O . MET A 1 100 ? 36.808 -25.466 -24.268 1.00 92.50 100 MET A O 1
ATOM 764 N N . THR A 1 101 ? 37.861 -25.518 -22.290 1.00 93.56 101 THR A N 1
ATOM 765 C CA . THR A 1 101 ? 39.133 -24.989 -22.800 1.00 93.56 101 THR A CA 1
ATOM 766 C C . THR A 1 101 ? 39.782 -25.973 -23.771 1.00 93.56 101 THR A C 1
ATOM 768 O O . THR A 1 101 ? 40.251 -25.566 -24.835 1.00 93.56 101 THR A O 1
ATOM 771 N N . MET A 1 102 ? 39.740 -27.271 -23.463 1.00 94.12 102 MET A N 1
ATOM 772 C CA . MET A 1 102 ? 40.230 -28.324 -24.349 1.00 94.12 102 MET A CA 1
ATOM 773 C C . MET A 1 102 ? 39.434 -28.376 -25.661 1.00 94.12 102 MET A C 1
ATOM 775 O O . MET A 1 102 ? 40.034 -28.302 -26.733 1.00 94.12 102 MET A O 1
ATOM 779 N N . MET A 1 103 ? 38.098 -28.375 -25.593 1.00 93.81 103 MET A N 1
ATOM 780 C CA . MET A 1 103 ? 37.236 -28.328 -26.784 1.00 93.81 103 MET A CA 1
ATOM 781 C C . MET A 1 103 ? 37.470 -27.072 -27.627 1.00 93.81 103 MET A C 1
ATOM 783 O O . MET A 1 103 ? 37.489 -27.134 -28.854 1.00 93.81 103 MET A O 1
ATOM 787 N N . LYS A 1 104 ? 37.670 -25.914 -26.989 1.00 92.94 104 LYS A N 1
ATOM 788 C CA . LYS A 1 104 ? 37.970 -24.661 -27.691 1.00 92.94 104 LYS A CA 1
ATOM 789 C C . LYS A 1 104 ? 39.296 -24.746 -28.447 1.00 92.94 104 LYS A C 1
ATOM 791 O O . LYS A 1 104 ? 39.382 -24.275 -29.582 1.00 92.94 104 LYS A O 1
ATOM 796 N N . ASN A 1 105 ? 40.313 -25.347 -27.837 1.00 93.31 105 ASN A N 1
ATOM 797 C CA . ASN A 1 105 ? 41.610 -25.550 -28.476 1.00 93.31 105 ASN A CA 1
ATOM 798 C C . ASN A 1 105 ? 41.503 -26.525 -29.655 1.00 93.31 105 ASN A C 1
ATOM 800 O O . ASN A 1 105 ? 42.042 -26.240 -30.724 1.00 93.31 105 ASN A O 1
ATOM 804 N N . GLU A 1 106 ? 40.755 -27.618 -29.498 1.00 94.19 106 GLU A N 1
ATOM 805 C CA . GLU A 1 106 ? 40.498 -28.584 -30.570 1.00 94.19 106 GLU A CA 1
ATOM 806 C C . GLU A 1 106 ? 39.724 -27.948 -31.734 1.00 94.19 106 GLU A C 1
ATOM 808 O O . GLU A 1 106 ? 40.139 -28.061 -32.884 1.00 94.19 106 GLU A O 1
ATOM 813 N N . MET A 1 107 ? 38.674 -27.172 -31.450 1.00 91.62 107 MET A N 1
ATOM 814 C CA . MET A 1 107 ? 37.914 -26.430 -32.463 1.00 91.62 107 MET A CA 1
ATOM 815 C C . MET A 1 107 ? 38.797 -25.426 -33.222 1.00 91.62 107 MET A C 1
ATOM 817 O O . MET A 1 107 ? 38.681 -25.283 -34.439 1.00 91.62 107 MET A O 1
ATOM 821 N N . SER A 1 108 ? 39.705 -24.737 -32.524 1.00 90.62 108 SER A N 1
ATOM 822 C CA . SER A 1 108 ? 40.667 -23.818 -33.144 1.00 90.62 108 SER A CA 1
ATOM 823 C C . SER A 1 108 ? 41.654 -24.556 -34.057 1.00 90.62 108 SER A C 1
ATOM 825 O O . SER A 1 108 ? 41.933 -24.094 -35.164 1.00 90.62 108 SER A O 1
ATOM 827 N N . ALA A 1 109 ? 42.148 -25.721 -33.626 1.00 93.25 109 ALA A N 1
ATOM 828 C CA . ALA A 1 109 ? 43.032 -26.562 -34.427 1.00 93.25 109 ALA A CA 1
ATOM 829 C C . ALA A 1 109 ? 42.322 -27.110 -35.676 1.00 93.25 109 ALA A C 1
ATOM 831 O O . ALA A 1 109 ? 42.850 -26.989 -36.781 1.00 93.25 109 ALA A O 1
ATOM 832 N N . LEU A 1 110 ? 41.098 -27.625 -35.519 1.00 92.62 110 LEU A N 1
ATOM 833 C CA . LEU A 1 110 ? 40.267 -28.108 -36.624 1.00 92.62 110 LEU A CA 1
ATOM 834 C C . LEU A 1 110 ? 39.964 -26.996 -37.630 1.00 92.62 110 LEU A C 1
ATOM 836 O O . LEU A 1 110 ? 40.045 -27.221 -38.835 1.00 92.62 110 LEU A O 1
ATOM 840 N N . LYS A 1 111 ? 39.670 -25.779 -37.159 1.00 92.31 111 LYS A N 1
ATOM 841 C CA . LYS A 1 111 ? 39.446 -24.622 -38.033 1.00 92.31 111 LYS A CA 1
ATOM 842 C C . LYS A 1 111 ? 40.699 -24.254 -38.830 1.00 92.31 111 LYS A C 1
ATOM 844 O O . LYS A 1 111 ? 40.606 -24.024 -40.031 1.00 92.31 111 LYS A O 1
ATOM 849 N N . ALA A 1 112 ? 41.865 -24.239 -38.184 1.00 91.69 112 ALA A N 1
ATOM 850 C CA . ALA A 1 112 ? 43.129 -23.951 -38.857 1.00 91.69 112 ALA A CA 1
ATOM 851 C C . ALA A 1 112 ? 43.478 -25.004 -39.925 1.00 91.69 112 ALA A C 1
ATOM 853 O O . ALA A 1 112 ? 43.975 -24.649 -40.996 1.00 91.69 112 ALA A O 1
ATOM 854 N N . ASP A 1 113 ? 43.199 -26.283 -39.657 1.00 89.94 113 ASP A N 1
ATOM 855 C CA . ASP A 1 113 ? 43.421 -27.359 -40.625 1.00 89.94 113 ASP A CA 1
ATOM 856 C C . ASP A 1 113 ? 42.436 -27.282 -41.803 1.00 89.94 113 ASP A C 1
ATOM 858 O O . ASP A 1 113 ? 42.833 -27.384 -42.964 1.00 89.94 113 ASP A O 1
ATOM 862 N N . ASN A 1 114 ? 41.166 -26.973 -41.527 1.00 85.94 114 ASN A N 1
ATOM 863 C CA . ASN A 1 114 ? 40.140 -26.763 -42.547 1.00 85.94 114 ASN A CA 1
ATOM 864 C C . ASN A 1 114 ? 40.488 -25.574 -43.470 1.00 85.94 114 ASN A C 1
ATOM 866 O O . ASN A 1 114 ? 40.475 -25.706 -44.694 1.00 85.94 114 ASN A O 1
ATOM 870 N N . ASP A 1 115 ? 40.937 -24.448 -42.906 1.00 89.69 115 ASP A N 1
ATOM 871 C CA . ASP A 1 115 ? 41.412 -23.290 -43.677 1.00 89.69 115 ASP A CA 1
ATOM 872 C C . ASP A 1 115 ? 42.640 -23.631 -44.545 1.00 89.69 115 ASP A C 1
ATOM 874 O O . ASP A 1 115 ? 42.798 -23.120 -45.660 1.00 89.69 115 ASP A O 1
ATOM 878 N N . ARG A 1 116 ? 43.532 -24.504 -44.059 1.00 88.38 116 ARG A N 1
ATOM 879 C CA . ARG A 1 116 ? 44.701 -24.982 -44.814 1.00 88.38 116 ARG A CA 1
ATOM 880 C C . ARG A 1 116 ? 44.291 -25.890 -45.975 1.00 88.38 116 ARG A C 1
ATOM 882 O O . ARG A 1 116 ? 44.812 -25.720 -47.079 1.00 88.38 116 ARG A O 1
ATOM 889 N N . LEU A 1 117 ? 43.353 -26.807 -45.745 1.00 85.19 117 LEU A N 1
ATOM 890 C CA . LEU A 1 117 ? 42.746 -27.655 -46.775 1.00 85.19 117 LEU A CA 1
ATOM 891 C C . LEU A 1 117 ? 42.051 -26.812 -47.847 1.00 85.19 117 LEU A C 1
ATOM 893 O O . LEU A 1 117 ? 42.311 -27.002 -49.035 1.00 85.19 117 LEU A O 1
ATOM 897 N N . HIS A 1 118 ? 41.263 -25.811 -47.451 1.00 80.69 118 HIS A N 1
ATOM 898 C CA . HIS A 1 118 ? 40.638 -24.879 -48.388 1.00 80.69 118 HIS A CA 1
ATOM 899 C C . HIS A 1 118 ? 41.663 -24.122 -49.230 1.00 80.69 118 HIS A C 1
ATOM 901 O O . HIS A 1 118 ? 41.471 -23.980 -50.438 1.00 80.69 118 HIS A O 1
ATOM 907 N N . LYS A 1 119 ? 42.782 -23.681 -48.644 1.00 80.00 119 LYS A N 1
ATOM 908 C CA . LYS A 1 119 ? 43.867 -23.039 -49.404 1.00 80.00 119 LYS A CA 1
ATOM 909 C C . LYS A 1 119 ? 44.508 -23.991 -50.413 1.00 80.00 119 LYS A C 1
ATOM 911 O O . LYS A 1 119 ? 44.747 -23.568 -51.535 1.00 80.00 119 LYS A O 1
ATOM 916 N N . LEU A 1 120 ? 44.726 -25.259 -50.057 1.00 76.38 120 LEU A N 1
ATOM 917 C CA . LEU A 1 120 ? 45.268 -26.282 -50.965 1.00 76.38 120 LEU A CA 1
ATOM 918 C C . LEU A 1 120 ? 44.295 -26.653 -52.097 1.00 76.38 120 LEU A C 1
ATOM 920 O O . LEU A 1 120 ? 44.727 -26.895 -53.220 1.00 76.38 120 LEU A O 1
ATOM 924 N N . MET A 1 121 ? 42.987 -26.660 -51.827 1.00 64.56 121 MET A N 1
ATOM 925 C CA . MET A 1 121 ? 41.957 -26.866 -52.853 1.00 64.56 121 MET A CA 1
ATOM 926 C C . MET A 1 121 ? 41.801 -25.644 -53.773 1.00 64.56 121 MET A C 1
ATOM 928 O O . MET A 1 121 ? 41.512 -25.800 -54.956 1.00 64.56 121 MET A O 1
ATOM 932 N N . SER A 1 122 ? 42.035 -24.434 -53.255 1.00 59.84 122 SER A N 1
ATOM 933 C CA . SER A 1 122 ? 41.909 -23.173 -54.004 1.00 59.84 122 SER A CA 1
ATOM 934 C C . SER A 1 122 ? 43.138 -22.837 -54.859 1.00 59.84 122 SER A C 1
ATOM 936 O O . SER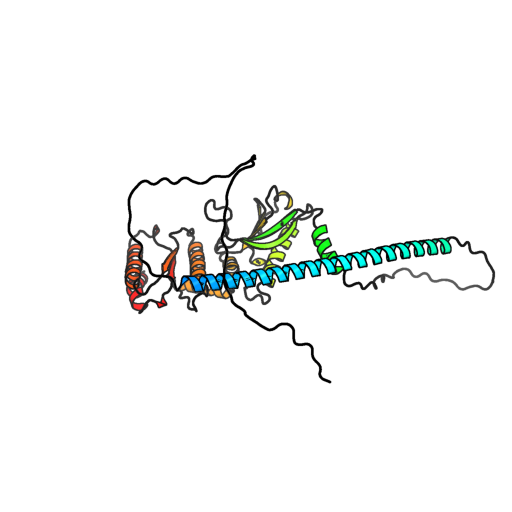 A 1 122 ? 43.035 -22.039 -55.787 1.00 59.84 122 SER A O 1
ATOM 938 N N . THR A 1 123 ? 44.304 -23.424 -54.573 1.00 52.94 123 THR A N 1
ATOM 939 C CA . THR A 1 123 ? 45.550 -23.210 -55.333 1.00 52.94 123 THR A CA 1
ATOM 940 C C . THR A 1 123 ? 45.808 -24.266 -56.407 1.00 52.94 123 THR A C 1
ATOM 942 O O . THR A 1 123 ? 46.909 -24.310 -56.951 1.00 52.94 123 THR A O 1
ATOM 945 N N . SER A 1 124 ? 44.818 -25.088 -56.767 1.00 43.75 124 SER A N 1
ATOM 946 C CA . SER A 1 124 ? 44.928 -25.989 -57.918 1.00 43.75 124 SER A CA 1
ATOM 947 C C . SER A 1 124 ? 44.462 -25.279 -59.202 1.00 43.75 124 SER A C 1
ATOM 949 O O . SER A 1 124 ? 43.257 -25.078 -59.379 1.00 43.75 124 SER A O 1
ATOM 951 N N . PRO A 1 125 ? 45.358 -24.880 -60.132 1.00 45.62 125 PRO A N 1
ATOM 952 C CA . PRO A 1 125 ? 44.936 -24.441 -61.449 1.00 45.62 125 PRO A CA 1
ATOM 953 C C . PRO A 1 125 ? 44.593 -25.695 -62.256 1.00 45.62 125 PRO A C 1
ATOM 955 O O . PRO A 1 125 ? 45.468 -26.453 -62.669 1.00 45.62 125 PRO A O 1
ATOM 958 N N . SER A 1 126 ? 43.302 -25.937 -62.469 1.00 46.03 126 SER A N 1
ATOM 959 C CA . SER A 1 126 ? 42.855 -27.011 -63.355 1.00 46.03 126 SER A CA 1
ATOM 960 C C . SER A 1 126 ? 43.334 -26.765 -64.790 1.00 46.03 126 SER A C 1
ATOM 962 O O . SER A 1 126 ? 42.971 -25.762 -65.405 1.00 46.03 126 SER A O 1
ATOM 964 N N . THR A 1 127 ? 44.059 -27.724 -65.372 1.00 38.78 127 THR A N 1
ATOM 965 C CA . THR A 1 127 ? 44.225 -27.843 -66.828 1.00 38.78 127 THR A CA 1
ATOM 966 C C . THR A 1 127 ? 43.779 -29.215 -67.348 1.00 38.78 127 THR A C 1
ATOM 968 O O . THR A 1 127 ? 44.501 -30.197 -67.286 1.00 38.78 127 THR A O 1
ATOM 971 N N . ARG A 1 128 ? 42.572 -29.183 -67.939 1.00 46.78 128 ARG A N 1
ATOM 972 C CA . ARG A 1 128 ? 42.115 -29.785 -69.215 1.00 46.78 128 ARG A CA 1
ATOM 973 C C . ARG A 1 128 ? 42.165 -31.311 -69.417 1.00 46.78 128 ARG A C 1
ATOM 975 O O . ARG A 1 128 ? 43.230 -31.902 -69.463 1.00 46.78 128 ARG A O 1
ATOM 982 N N . THR A 1 129 ? 41.023 -31.879 -69.830 1.00 33.34 129 THR A N 1
ATOM 983 C CA . THR A 1 129 ? 40.813 -32.447 -71.190 1.00 33.34 129 THR A CA 1
ATOM 984 C C . THR A 1 129 ? 39.320 -32.790 -71.438 1.00 33.34 129 THR A C 1
ATOM 986 O O . THR A 1 129 ? 38.690 -33.456 -70.633 1.00 33.34 129 THR A O 1
ATOM 989 N N . LEU A 1 130 ? 38.698 -32.121 -72.424 1.00 41.56 130 LEU A N 1
ATOM 990 C CA . LEU A 1 130 ? 38.073 -32.658 -73.658 1.00 41.56 130 LEU A CA 1
ATOM 991 C C . LEU A 1 130 ? 36.711 -33.376 -73.504 1.00 41.56 130 LEU A C 1
ATOM 993 O O . LEU A 1 130 ? 36.662 -34.534 -73.112 1.00 41.56 130 LEU A O 1
ATOM 997 N N . ASN A 1 131 ? 35.619 -32.743 -73.961 1.00 35.72 131 ASN A N 1
ATOM 998 C CA . ASN A 1 131 ? 34.908 -33.227 -75.155 1.00 35.72 131 ASN A CA 1
ATOM 999 C C . ASN A 1 131 ? 33.785 -32.293 -75.635 1.00 35.72 131 ASN A C 1
ATOM 1001 O O . ASN A 1 131 ? 33.004 -31.738 -74.867 1.00 35.72 131 ASN A O 1
ATOM 1005 N N . MET A 1 132 ? 33.764 -32.144 -76.958 1.00 37.78 132 MET A N 1
ATOM 1006 C CA . MET A 1 132 ? 32.775 -31.471 -77.794 1.00 37.78 132 MET A CA 1
ATOM 1007 C C . MET A 1 132 ? 31.408 -32.168 -77.742 1.00 37.78 132 MET A C 1
ATOM 1009 O O . MET A 1 132 ? 31.349 -33.393 -77.802 1.00 37.78 132 MET A O 1
ATOM 1013 N N . SER A 1 133 ? 30.314 -31.401 -77.797 1.00 34.94 133 SER A N 1
ATOM 1014 C CA . SER A 1 133 ? 29.486 -31.231 -79.012 1.00 34.94 133 SER A CA 1
ATOM 1015 C C . SER A 1 133 ? 27.994 -30.960 -78.723 1.00 34.94 133 SER A C 1
ATOM 1017 O O . SER A 1 133 ? 27.378 -31.579 -77.864 1.00 34.94 133 SER A O 1
ATOM 1019 N N . HIS A 1 134 ? 27.447 -30.063 -79.551 1.00 35.88 134 HIS A N 1
ATOM 1020 C CA . HIS A 1 134 ? 26.036 -29.806 -79.875 1.00 35.88 134 HIS A CA 1
ATOM 1021 C C . HIS A 1 134 ? 25.214 -28.786 -79.048 1.00 35.88 134 HIS A C 1
ATOM 1023 O O . HIS A 1 134 ? 25.281 -28.663 -77.834 1.00 35.88 134 HIS A O 1
ATOM 1029 N N . VAL A 1 135 ? 24.462 -28.011 -79.832 1.00 38.22 135 VAL A N 1
ATOM 1030 C CA . VAL A 1 135 ? 23.712 -26.743 -79.671 1.00 38.22 135 VAL A CA 1
ATOM 1031 C C . VAL A 1 135 ? 22.343 -26.994 -80.365 1.00 38.22 135 VAL A C 1
ATOM 1033 O O . VAL A 1 135 ? 22.306 -27.961 -81.136 1.00 38.22 135 VAL A O 1
ATOM 1036 N N . PRO A 1 136 ? 21.259 -26.172 -80.308 1.00 52.88 136 PRO A N 1
ATOM 1037 C CA . PRO A 1 136 ? 20.781 -25.100 -79.397 1.00 52.88 136 PRO A CA 1
ATOM 1038 C C . PRO A 1 136 ? 19.329 -25.343 -78.877 1.00 52.88 136 PRO A C 1
ATOM 1040 O O . PRO A 1 136 ? 18.677 -26.277 -79.316 1.00 52.88 136 PRO A O 1
ATOM 1043 N N . MET A 1 137 ? 18.780 -24.453 -78.029 1.00 30.97 137 MET A N 1
ATOM 1044 C CA . MET A 1 137 ? 17.515 -23.711 -78.282 1.00 30.97 137 MET A CA 1
ATOM 1045 C C . MET A 1 137 ? 17.296 -22.609 -77.211 1.00 30.97 137 MET A C 1
ATOM 1047 O O . MET A 1 137 ? 17.375 -22.862 -76.013 1.00 30.97 137 MET A O 1
ATOM 1051 N N . SER A 1 138 ? 17.060 -21.375 -77.671 1.00 30.97 138 SER A N 1
ATOM 1052 C CA . SER A 1 138 ? 16.722 -20.142 -76.918 1.00 30.97 138 SER A CA 1
ATOM 1053 C C . SER A 1 138 ? 15.224 -20.083 -76.524 1.00 30.97 138 SER A C 1
ATOM 1055 O O . SER A 1 138 ? 14.492 -21.007 -76.864 1.00 30.97 138 SER A O 1
ATOM 1057 N N . PRO A 1 139 ? 14.666 -18.941 -76.059 1.00 42.06 139 PRO A N 1
ATOM 1058 C CA . PRO A 1 139 ? 15.030 -18.032 -74.962 1.00 42.06 139 PRO A CA 1
ATOM 1059 C C . PRO A 1 139 ? 13.879 -17.929 -73.927 1.00 42.06 139 PRO A C 1
ATOM 1061 O O . PRO A 1 139 ? 12.712 -17.988 -74.299 1.00 42.06 139 PRO A O 1
ATOM 1064 N N . HIS A 1 140 ? 14.151 -17.657 -72.647 1.00 31.25 140 HIS A N 1
ATOM 1065 C CA . HIS A 1 140 ? 13.088 -17.222 -71.726 1.00 31.25 140 HIS A CA 1
ATOM 1066 C C . HIS A 1 140 ? 13.551 -16.097 -70.799 1.00 31.25 140 HIS A C 1
ATOM 1068 O O . HIS A 1 140 ? 14.419 -16.273 -69.949 1.00 31.25 140 HIS A O 1
ATOM 1074 N N . HIS A 1 141 ? 12.920 -14.934 -70.969 1.00 35.31 141 HIS A N 1
ATOM 1075 C CA . HIS A 1 141 ? 12.912 -13.840 -70.009 1.00 35.31 141 HIS A CA 1
ATOM 1076 C C . HIS A 1 141 ? 11.594 -13.880 -69.229 1.00 35.31 141 HIS A C 1
ATOM 1078 O O . HIS A 1 141 ? 10.543 -13.575 -69.784 1.00 35.31 141 HIS A O 1
ATOM 1084 N N . THR A 1 142 ? 11.661 -14.176 -67.933 1.00 34.47 142 THR A N 1
ATOM 1085 C CA . THR A 1 142 ? 10.648 -13.775 -66.947 1.00 34.47 142 THR A CA 1
ATOM 1086 C C . THR A 1 142 ? 11.362 -13.324 -65.678 1.00 34.47 142 THR A C 1
ATOM 1088 O O . THR A 1 142 ? 12.246 -14.009 -65.167 1.00 34.47 142 THR A O 1
ATOM 1091 N N . ARG A 1 143 ? 11.018 -12.116 -65.226 1.00 34.94 143 ARG A N 1
ATOM 1092 C CA . ARG A 1 143 ? 11.599 -11.410 -64.079 1.00 34.94 143 ARG A CA 1
ATOM 1093 C C . ARG A 1 143 ? 11.013 -11.916 -62.753 1.00 34.94 143 ARG A C 1
ATOM 1095 O O . ARG A 1 143 ? 9.826 -12.203 -62.682 1.00 34.94 143 ARG A O 1
ATOM 1102 N N . SER A 1 144 ? 11.890 -11.887 -61.744 1.00 34.84 144 SER A N 1
ATOM 1103 C CA . SER A 1 144 ? 11.700 -11.714 -60.290 1.00 34.84 144 SER A CA 1
ATOM 1104 C C . SER A 1 144 ? 10.760 -12.648 -59.518 1.00 34.84 144 SER A C 1
ATOM 1106 O O . SER A 1 144 ? 9.542 -12.557 -59.660 1.00 34.84 144 SER A O 1
ATOM 1108 N N . SER A 1 145 ? 11.350 -13.409 -58.584 1.00 35.84 145 SER A N 1
ATOM 1109 C CA . SER A 1 145 ? 11.137 -13.317 -57.119 1.00 35.84 145 SER A CA 1
ATOM 1110 C C . SER A 1 145 ? 11.402 -14.676 -56.460 1.00 35.84 145 SER A C 1
ATOM 1112 O O . SER A 1 145 ? 10.600 -15.584 -56.646 1.00 35.84 145 SER A O 1
ATOM 1114 N N . THR A 1 146 ? 12.457 -14.810 -55.649 1.00 34.97 146 THR A N 1
ATOM 1115 C CA . THR A 1 146 ? 12.542 -15.866 -54.620 1.00 34.97 146 THR A CA 1
ATOM 1116 C C . THR A 1 146 ? 13.311 -15.358 -53.405 1.00 34.97 146 THR A C 1
ATOM 1118 O O . THR A 1 146 ? 14.523 -15.150 -53.455 1.00 34.97 146 THR A O 1
ATOM 1121 N N . ASP A 1 147 ? 12.541 -15.151 -52.347 1.00 37.25 147 ASP A N 1
ATOM 1122 C CA . ASP A 1 147 ? 12.926 -14.977 -50.952 1.00 37.25 147 ASP A CA 1
ATOM 1123 C C . ASP A 1 147 ? 13.190 -16.353 -50.303 1.00 37.25 147 ASP A C 1
ATOM 1125 O O . ASP A 1 147 ? 12.645 -17.353 -50.775 1.00 37.25 147 ASP A O 1
ATOM 1129 N N . SER A 1 148 ? 13.891 -16.368 -49.158 1.00 38.81 148 SER A N 1
ATOM 1130 C CA . SER A 1 148 ? 14.033 -17.484 -48.185 1.00 38.81 148 SER A CA 1
ATOM 1131 C C . SER A 1 148 ? 14.854 -18.705 -48.666 1.00 38.81 148 SER A C 1
ATOM 1133 O O . SER A 1 148 ? 14.673 -19.186 -49.774 1.00 38.81 148 SER A O 1
ATOM 1135 N N . LEU A 1 149 ? 15.814 -19.278 -47.925 1.00 41.28 149 LEU A N 1
ATOM 1136 C CA . LEU A 1 149 ? 15.684 -19.996 -46.650 1.00 41.28 149 LEU A CA 1
ATOM 1137 C C . LEU A 1 149 ? 17.105 -20.295 -46.084 1.00 41.28 149 LEU A C 1
ATOM 1139 O O . LEU A 1 149 ? 17.671 -21.331 -46.408 1.00 41.28 149 LEU A O 1
ATOM 1143 N N . ASP A 1 150 ? 17.673 -19.449 -45.218 1.00 34.88 150 ASP A N 1
ATOM 1144 C CA . ASP A 1 150 ? 18.897 -19.787 -44.456 1.00 34.88 150 ASP A CA 1
ATOM 1145 C C . ASP A 1 150 ? 18.613 -19.711 -42.948 1.00 34.88 150 ASP A C 1
ATOM 1147 O O . ASP A 1 150 ? 18.956 -18.767 -42.233 1.00 34.88 150 ASP A O 1
ATOM 1151 N N . ARG A 1 151 ? 17.904 -20.731 -42.458 1.00 42.72 151 ARG A N 1
ATOM 1152 C CA . ARG A 1 151 ? 17.783 -21.076 -41.037 1.00 42.72 151 ARG A CA 1
ATOM 1153 C C . ARG A 1 151 ? 17.759 -22.597 -40.908 1.00 42.72 151 ARG A C 1
ATOM 1155 O O . ARG A 1 151 ? 17.060 -23.253 -41.673 1.00 42.72 151 ARG A O 1
ATOM 1162 N N . SER A 1 152 ? 18.416 -23.084 -39.851 1.00 38.06 152 SER A N 1
ATOM 1163 C CA . SER A 1 152 ? 18.566 -24.476 -39.368 1.00 38.06 152 SER A CA 1
ATOM 1164 C C . SER A 1 152 ? 19.827 -25.180 -39.903 1.00 38.06 152 SER A C 1
ATOM 1166 O O . SER A 1 152 ? 20.040 -25.234 -41.101 1.00 38.06 152 SER A O 1
ATOM 1168 N N . PHE A 1 153 ? 20.766 -25.685 -39.096 1.00 33.38 153 PHE A N 1
ATOM 1169 C CA . PHE A 1 153 ? 20.681 -26.239 -37.743 1.00 33.38 153 PHE A CA 1
ATOM 1170 C C . PHE A 1 153 ? 21.985 -25.998 -36.954 1.00 33.38 153 PHE A C 1
ATOM 1172 O O . PHE A 1 153 ? 23.059 -26.380 -37.402 1.00 33.38 153 PHE A O 1
ATOM 1179 N N . SER A 1 154 ? 21.887 -25.446 -35.742 1.00 32.47 154 SER A N 1
ATOM 1180 C CA . SER A 1 154 ? 22.897 -25.639 -34.691 1.00 32.47 154 SER A CA 1
ATOM 1181 C C . SER A 1 154 ? 22.176 -25.690 -33.349 1.00 32.47 154 SER A C 1
ATOM 1183 O O . SER A 1 154 ? 21.901 -24.665 -32.730 1.00 32.47 154 SER A O 1
ATOM 1185 N N . MET A 1 155 ? 21.802 -26.905 -32.949 1.00 46.25 155 MET A N 1
ATOM 1186 C CA . MET A 1 155 ? 21.333 -27.217 -31.604 1.00 46.25 155 MET A CA 1
ATOM 1187 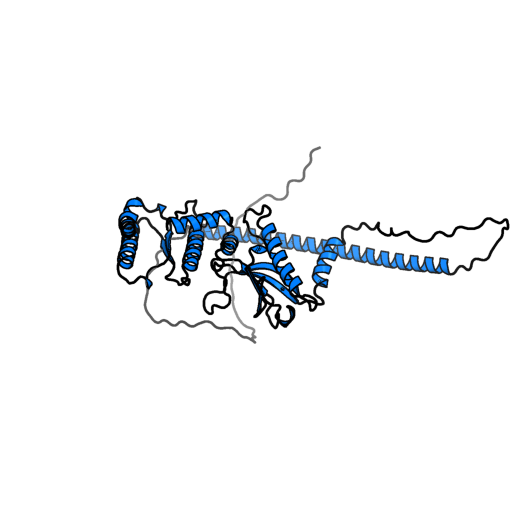C C . MET A 1 155 ? 22.542 -27.347 -30.675 1.00 46.25 155 MET A C 1
ATOM 1189 O O . MET A 1 155 ? 23.256 -28.344 -30.727 1.00 46.25 155 MET A O 1
ATOM 1193 N N . THR A 1 156 ? 22.737 -26.362 -29.804 1.00 41.50 156 THR A N 1
ATOM 1194 C CA . THR A 1 156 ? 23.530 -26.500 -28.575 1.00 41.50 156 THR A CA 1
ATOM 1195 C C . THR A 1 156 ? 22.823 -25.719 -27.469 1.00 41.50 156 THR A C 1
ATOM 1197 O O . THR A 1 156 ? 22.904 -24.493 -27.413 1.00 41.50 156 THR A O 1
ATOM 1200 N N . ASP A 1 157 ? 22.115 -26.447 -26.604 1.00 46.78 157 ASP A N 1
ATOM 1201 C CA . ASP A 1 157 ? 21.223 -25.986 -25.523 1.00 46.78 157 ASP A CA 1
ATOM 1202 C C . ASP A 1 157 ? 21.930 -25.320 -24.317 1.00 46.78 157 ASP A C 1
ATOM 1204 O O . ASP A 1 157 ? 21.471 -25.396 -23.178 1.00 46.78 157 ASP A O 1
ATOM 1208 N N . HIS A 1 158 ? 23.046 -24.619 -24.532 1.00 46.38 158 HIS A N 1
ATOM 1209 C CA . HIS A 1 158 ? 23.766 -23.908 -23.461 1.00 46.38 158 HIS A CA 1
ATOM 1210 C C . HIS A 1 158 ? 24.020 -22.424 -23.745 1.00 46.38 158 HIS A C 1
ATOM 1212 O O . HIS A 1 158 ? 24.523 -21.718 -22.876 1.00 46.38 158 HIS A O 1
ATOM 1218 N N . SER A 1 159 ? 23.615 -21.903 -24.910 1.00 44.72 159 SER A N 1
ATOM 1219 C CA . SER A 1 159 ? 23.768 -20.473 -25.206 1.00 44.72 159 SER A CA 1
ATOM 1220 C C . SER A 1 159 ? 22.674 -19.598 -24.595 1.00 44.72 159 SER A C 1
ATOM 1222 O O . SER A 1 159 ? 22.828 -18.387 -24.588 1.00 44.72 159 SER A O 1
ATOM 1224 N N . SER A 1 160 ? 21.558 -20.151 -24.114 1.00 52.41 160 SER A N 1
ATOM 1225 C CA . SER A 1 160 ? 20.414 -19.344 -23.665 1.00 52.41 160 SER A CA 1
ATOM 1226 C C . SER A 1 160 ? 20.663 -18.648 -22.325 1.00 52.41 160 SER A C 1
ATOM 1228 O O . SER A 1 160 ? 20.275 -17.496 -22.166 1.00 52.41 160 SER A O 1
ATOM 1230 N N . LEU A 1 161 ? 21.355 -19.291 -21.381 1.00 51.41 161 LEU A N 1
ATOM 1231 C CA . LEU A 1 161 ? 21.646 -18.698 -20.070 1.00 51.41 161 LEU A CA 1
ATOM 1232 C C . LEU A 1 161 ? 22.809 -17.701 -20.151 1.00 51.41 161 LEU A C 1
ATOM 1234 O O . LEU A 1 161 ? 22.726 -16.616 -19.582 1.00 51.41 161 LEU A O 1
ATOM 1238 N N . ASP A 1 162 ? 23.841 -18.022 -20.932 1.00 49.31 162 ASP A N 1
ATOM 1239 C CA . ASP A 1 162 ? 24.978 -17.127 -21.168 1.00 49.31 162 ASP A CA 1
ATOM 1240 C C . ASP A 1 162 ? 24.585 -15.920 -22.031 1.00 49.31 162 ASP A C 1
ATOM 1242 O O . ASP A 1 162 ? 25.062 -14.818 -21.793 1.00 49.31 162 ASP A O 1
ATOM 1246 N N . MET A 1 163 ? 23.651 -16.081 -22.977 1.00 56.44 163 MET A N 1
ATOM 1247 C CA . MET A 1 163 ? 23.082 -14.965 -23.741 1.00 56.44 163 MET A CA 1
ATOM 1248 C C . MET A 1 163 ? 22.154 -14.096 -22.886 1.00 56.44 163 MET A C 1
ATOM 1250 O O . MET A 1 163 ? 22.180 -12.888 -23.059 1.00 56.44 163 MET A O 1
ATOM 1254 N N . LEU A 1 164 ? 21.418 -14.655 -21.916 1.00 53.44 164 LEU A N 1
ATOM 1255 C CA . LEU A 1 164 ? 20.623 -13.876 -20.953 1.00 53.44 164 LEU A CA 1
ATOM 1256 C C . LEU A 1 164 ? 21.503 -13.117 -19.945 1.00 53.44 164 LEU A C 1
ATOM 1258 O O . LEU A 1 164 ? 21.230 -11.956 -19.630 1.00 53.44 164 LEU A O 1
ATOM 1262 N N . LEU A 1 165 ? 22.580 -13.734 -19.447 1.00 52.62 165 LEU A N 1
ATOM 1263 C CA . LEU A 1 165 ? 23.555 -13.070 -18.574 1.00 52.62 165 LEU A CA 1
ATOM 1264 C C . LEU A 1 165 ? 24.369 -12.019 -19.340 1.00 52.62 165 LEU A C 1
ATOM 1266 O O . LEU A 1 165 ? 24.588 -10.921 -18.826 1.00 52.62 165 LEU A O 1
ATOM 1270 N N . ALA A 1 166 ? 24.751 -12.311 -20.586 1.00 50.22 166 ALA A N 1
ATOM 1271 C CA . ALA A 1 166 ? 25.407 -11.362 -21.474 1.00 50.22 166 ALA A CA 1
ATOM 1272 C C . ALA A 1 166 ? 24.460 -10.254 -21.945 1.00 50.22 166 ALA A C 1
ATOM 1274 O O . ALA A 1 166 ? 24.917 -9.130 -22.038 1.00 50.22 166 ALA A O 1
ATOM 1275 N N . GLU A 1 167 ? 23.162 -10.487 -22.167 1.00 48.06 167 GLU A N 1
ATOM 1276 C CA . GLU A 1 167 ? 22.174 -9.418 -22.398 1.00 48.06 167 GLU A CA 1
ATOM 1277 C C . GLU A 1 167 ? 22.056 -8.530 -21.162 1.00 48.06 167 GLU A C 1
ATOM 1279 O O . GLU A 1 167 ? 22.104 -7.308 -21.271 1.00 48.06 167 GLU A O 1
ATOM 1284 N N . THR A 1 168 ? 22.004 -9.123 -19.969 1.00 50.28 168 THR A N 1
ATOM 1285 C CA . THR A 1 168 ? 21.946 -8.365 -18.713 1.00 50.28 168 THR A CA 1
ATOM 1286 C C . THR A 1 168 ? 23.207 -7.505 -18.510 1.00 50.28 168 THR A C 1
ATOM 1288 O O . THR A 1 168 ? 23.100 -6.381 -18.018 1.00 50.28 168 THR A O 1
ATOM 1291 N N . ALA A 1 169 ? 24.383 -7.977 -18.938 1.00 46.59 169 ALA A N 1
ATOM 1292 C CA . ALA A 1 169 ? 25.652 -7.241 -18.879 1.00 46.59 169 ALA A CA 1
ATOM 1293 C C . ALA A 1 169 ? 25.941 -6.346 -20.111 1.00 46.59 169 ALA A C 1
ATOM 1295 O O . ALA A 1 169 ? 26.738 -5.415 -20.025 1.00 46.59 169 ALA A O 1
ATOM 1296 N N . ALA A 1 170 ? 25.311 -6.592 -21.263 1.00 48.06 170 ALA A N 1
ATOM 1297 C CA . ALA A 1 170 ? 25.484 -5.822 -22.502 1.00 48.06 170 ALA A CA 1
ATOM 1298 C C . ALA A 1 170 ? 24.507 -4.644 -22.604 1.00 48.06 170 ALA A C 1
ATOM 1300 O O . ALA A 1 170 ? 24.830 -3.644 -23.243 1.00 48.06 170 ALA A O 1
ATOM 1301 N N . ILE A 1 171 ? 23.367 -4.705 -21.908 1.00 51.75 171 ILE A N 1
ATOM 1302 C CA . ILE A 1 171 ? 22.508 -3.538 -21.643 1.00 51.75 171 ILE A CA 1
ATOM 1303 C C . ILE A 1 171 ? 23.273 -2.449 -20.847 1.00 51.75 171 ILE A C 1
ATOM 1305 O O . ILE A 1 171 ? 22.922 -1.271 -20.895 1.00 51.75 171 ILE A O 1
ATOM 1309 N N . ASP A 1 172 ? 24.364 -2.822 -20.172 1.00 49.88 172 ASP A N 1
ATOM 1310 C CA . ASP A 1 172 ? 25.124 -1.994 -19.226 1.00 49.88 172 ASP A CA 1
ATOM 1311 C C . ASP A 1 172 ? 26.176 -1.064 -19.861 1.00 49.88 172 ASP A C 1
ATOM 1313 O O . ASP A 1 172 ? 26.879 -0.355 -19.145 1.00 49.88 172 ASP A O 1
ATOM 1317 N N . ARG A 1 173 ? 26.320 -1.034 -21.195 1.00 54.47 173 ARG A N 1
ATOM 1318 C CA . ARG A 1 173 ? 27.347 -0.187 -21.838 1.00 54.47 173 ARG A CA 1
ATOM 1319 C C . ARG A 1 173 ? 26.896 1.219 -22.238 1.00 54.47 173 ARG A C 1
ATOM 1321 O O . ARG A 1 173 ? 27.762 2.022 -22.563 1.00 54.47 173 ARG A O 1
ATOM 1328 N N . ASP A 1 174 ? 25.598 1.531 -22.199 1.00 61.28 174 ASP A N 1
ATOM 1329 C CA . ASP A 1 174 ? 25.081 2.819 -22.712 1.00 61.28 174 ASP A CA 1
ATOM 1330 C C . ASP A 1 174 ? 23.931 3.423 -21.871 1.00 61.28 174 ASP A C 1
ATOM 1332 O O . ASP A 1 174 ? 23.333 4.429 -22.254 1.00 61.28 174 ASP A O 1
ATOM 1336 N N . GLY A 1 175 ? 23.574 2.817 -20.728 1.00 71.81 175 GLY A N 1
ATOM 1337 C CA . GLY A 1 175 ? 22.428 3.249 -19.919 1.00 71.81 175 GLY A CA 1
ATOM 1338 C C . GLY A 1 175 ? 22.653 3.169 -18.410 1.00 71.81 175 GLY A C 1
ATOM 1339 O O . GLY A 1 175 ? 23.287 2.249 -17.906 1.00 71.81 175 GLY A O 1
ATOM 1340 N N . LYS A 1 176 ? 22.089 4.131 -17.672 1.00 85.00 176 LYS A N 1
ATOM 1341 C CA . LYS A 1 176 ? 22.050 4.143 -16.206 1.00 85.00 176 LYS A CA 1
ATOM 1342 C C . LYS A 1 176 ? 20.999 3.139 -15.724 1.00 85.00 176 LYS A C 1
ATOM 1344 O O . LYS A 1 176 ? 19.835 3.223 -16.120 1.00 85.00 176 LYS A O 1
ATOM 1349 N N . ARG A 1 177 ? 21.389 2.191 -14.868 1.00 89.00 177 ARG A N 1
ATOM 1350 C CA . ARG A 1 177 ? 20.445 1.278 -14.206 1.00 89.00 177 ARG A CA 1
ATOM 1351 C C . ARG A 1 177 ? 19.660 2.020 -13.133 1.00 89.00 177 ARG A C 1
ATOM 1353 O O . ARG A 1 177 ? 20.246 2.687 -12.284 1.00 89.00 177 ARG A O 1
ATOM 1360 N N . VAL A 1 178 ? 18.343 1.871 -13.170 1.00 92.69 178 VAL A N 1
ATOM 1361 C CA . VAL A 1 178 ? 17.420 2.458 -12.203 1.00 92.69 178 VAL A CA 1
ATOM 1362 C C . VAL A 1 178 ? 16.499 1.393 -11.621 1.00 92.69 178 VAL A C 1
ATOM 1364 O O . VAL A 1 178 ? 16.156 0.404 -12.275 1.00 92.69 178 VAL A O 1
ATOM 1367 N N . THR A 1 179 ? 16.103 1.588 -10.374 1.00 94.25 179 THR A N 1
ATOM 1368 C CA . THR A 1 179 ? 15.117 0.776 -9.670 1.00 94.25 179 THR A CA 1
ATOM 1369 C C . THR A 1 179 ? 13.734 1.393 -9.825 1.00 94.25 179 THR A C 1
ATOM 1371 O O . THR A 1 179 ? 13.586 2.605 -9.947 1.00 94.25 179 THR A O 1
ATOM 1374 N N . ILE A 1 180 ? 12.707 0.552 -9.837 1.00 95.44 180 ILE A N 1
ATOM 1375 C CA . ILE A 1 180 ? 11.309 0.973 -9.873 1.00 95.44 180 ILE A CA 1
ATOM 1376 C C . ILE A 1 180 ? 10.655 0.445 -8.606 1.00 95.44 180 ILE A C 1
ATOM 1378 O O . ILE A 1 180 ? 10.610 -0.770 -8.392 1.00 95.44 180 ILE A O 1
ATOM 1382 N N . SER A 1 181 ? 10.145 1.344 -7.775 1.00 95.06 181 SER A N 1
ATOM 1383 C CA . SER A 1 181 ? 9.437 1.011 -6.545 1.00 95.06 181 SER A CA 1
ATOM 1384 C C . SER A 1 181 ? 8.032 1.601 -6.535 1.00 95.06 181 SER A C 1
ATOM 1386 O O . SER A 1 181 ? 7.725 2.533 -7.271 1.00 95.06 181 SER A O 1
ATOM 1388 N N . VAL A 1 182 ? 7.153 1.026 -5.722 1.00 94.44 182 VAL A N 1
ATOM 1389 C CA . VAL A 1 182 ? 5.813 1.548 -5.449 1.00 94.44 182 VAL A CA 1
ATOM 1390 C C . VAL A 1 182 ? 5.806 2.098 -4.033 1.00 94.44 182 VAL A C 1
ATOM 1392 O O . VAL A 1 182 ? 6.143 1.376 -3.094 1.00 94.44 182 VAL A O 1
ATOM 1395 N N . VAL A 1 183 ? 5.419 3.362 -3.881 1.00 91.50 183 VAL A N 1
ATOM 1396 C CA . VAL A 1 183 ? 5.294 4.008 -2.572 1.00 91.50 183 VAL A CA 1
ATOM 1397 C C . VAL A 1 183 ? 3.980 3.571 -1.927 1.00 91.50 183 VAL A C 1
ATOM 1399 O O . VAL A 1 183 ? 2.910 3.705 -2.526 1.00 91.50 183 VAL A O 1
ATOM 1402 N N . LEU A 1 184 ? 4.057 3.041 -0.708 1.00 86.81 184 LEU A N 1
ATOM 1403 C CA . LEU A 1 184 ? 2.912 2.608 0.086 1.00 86.81 184 LEU A CA 1
ATOM 1404 C C . LEU A 1 184 ? 2.320 3.773 0.884 1.00 86.81 184 LEU A C 1
ATOM 1406 O O . LEU A 1 184 ? 3.011 4.713 1.282 1.00 86.81 184 LEU A O 1
ATOM 1410 N N . GLY A 1 185 ? 1.020 3.680 1.149 1.00 74.44 185 GLY A N 1
ATOM 1411 C CA . GLY A 1 185 ? 0.265 4.662 1.912 1.00 74.44 185 GLY A CA 1
ATOM 1412 C C . GLY A 1 185 ? -0.935 5.213 1.148 1.00 74.44 185 GLY A C 1
ATOM 1413 O O . GLY A 1 185 ? -0.967 5.309 -0.081 1.00 74.44 185 GLY A O 1
ATOM 1414 N N . SER A 1 186 ? -1.953 5.633 1.900 1.00 60.16 186 SER A N 1
ATOM 1415 C CA . SER A 1 186 ? -3.206 6.155 1.335 1.00 60.16 186 SER A CA 1
ATOM 1416 C C . SER A 1 186 ? -3.045 7.506 0.612 1.00 60.16 186 SER A C 1
ATOM 1418 O O . SER A 1 186 ? -3.958 7.910 -0.106 1.00 60.16 186 SER A O 1
ATOM 1420 N N . ASN A 1 187 ? -1.889 8.175 0.761 1.00 59.34 187 ASN A N 1
ATOM 1421 C CA . ASN A 1 187 ? -1.470 9.367 0.015 1.00 59.34 187 ASN A CA 1
ATOM 1422 C C . ASN A 1 187 ? 0.071 9.484 -0.024 1.00 59.34 187 ASN A C 1
ATOM 1424 O O . ASN A 1 187 ? 0.640 10.168 0.831 1.00 59.34 187 ASN A O 1
ATOM 1428 N N . PRO A 1 188 ? 0.755 8.867 -1.001 1.00 54.09 188 PRO A N 1
ATOM 1429 C CA . PRO A 1 188 ? 2.195 9.021 -1.166 1.00 54.09 188 PRO A CA 1
ATOM 1430 C C . PRO A 1 188 ? 2.488 10.443 -1.662 1.00 54.09 188 PRO A C 1
ATOM 1432 O O . PRO A 1 188 ? 2.311 10.780 -2.830 1.00 54.09 188 PRO A O 1
ATOM 1435 N N . SER A 1 189 ? 2.846 11.331 -0.741 1.00 48.12 189 SER A N 1
ATOM 1436 C CA . SER A 1 189 ? 3.428 12.637 -1.039 1.00 48.12 189 SER A CA 1
ATOM 1437 C C . SER A 1 189 ? 4.870 12.565 -0.545 1.00 48.12 189 SER A C 1
ATOM 1439 O O . SER A 1 189 ? 5.082 12.600 0.665 1.00 48.12 189 SER A O 1
ATOM 1441 N N . PRO A 1 190 ? 5.860 12.445 -1.446 1.00 50.22 190 PRO A N 1
ATOM 1442 C CA . PRO A 1 190 ? 7.274 12.404 -1.060 1.00 50.22 190 PRO A CA 1
ATOM 1443 C C . PRO A 1 190 ? 7.809 13.768 -0.598 1.00 50.22 190 PRO A C 1
ATOM 1445 O O . PRO A 1 190 ? 8.959 13.890 -0.199 1.00 50.22 190 PRO A O 1
ATOM 1448 N N . THR A 1 191 ? 6.970 14.806 -0.619 1.00 43.97 191 THR A N 1
ATOM 1449 C CA . THR A 1 191 ? 7.304 16.188 -0.263 1.00 43.97 191 THR A CA 1
ATOM 1450 C C . THR A 1 191 ? 6.962 16.579 1.174 1.00 43.97 191 THR A C 1
ATOM 1452 O O . THR A 1 191 ? 7.080 17.755 1.502 1.00 43.97 191 THR A O 1
ATOM 1455 N N . ARG A 1 192 ? 6.540 15.653 2.049 1.00 45.44 192 ARG A N 1
ATOM 1456 C CA . ARG A 1 192 ? 6.324 15.969 3.472 1.00 45.44 192 ARG A CA 1
ATOM 1457 C C . ARG A 1 192 ? 7.638 15.837 4.255 1.00 45.44 192 ARG A C 1
ATOM 1459 O O . ARG A 1 192 ? 8.076 14.714 4.492 1.00 45.44 192 ARG A O 1
ATOM 1466 N N . PRO A 1 193 ? 8.266 16.945 4.689 1.00 33.97 193 PRO A N 1
ATOM 1467 C CA . PRO A 1 193 ? 9.465 16.884 5.509 1.00 33.97 193 PRO A CA 1
ATOM 1468 C C . PRO A 1 193 ? 9.046 16.555 6.948 1.00 33.97 193 PRO A C 1
ATOM 1470 O O . PRO A 1 193 ? 8.262 17.294 7.541 1.00 33.97 193 PRO A O 1
ATOM 1473 N N . GLY A 1 194 ? 9.571 15.469 7.519 1.00 43.03 194 GLY A N 1
ATOM 1474 C CA . GLY A 1 194 ? 9.554 15.260 8.974 1.00 43.03 194 GLY A CA 1
ATOM 1475 C C . GLY A 1 194 ? 8.739 14.087 9.524 1.00 43.03 194 GLY A C 1
ATOM 1476 O O . GLY A 1 194 ? 8.620 13.989 10.741 1.00 43.03 194 GLY A O 1
ATOM 1477 N N . LEU A 1 195 ? 8.216 13.183 8.693 1.00 46.72 195 LEU A N 1
ATOM 1478 C CA . LEU A 1 195 ? 7.668 11.906 9.164 1.00 46.72 195 LEU A CA 1
ATOM 1479 C C . LEU A 1 195 ? 8.230 10.776 8.299 1.00 46.72 195 LEU A C 1
ATOM 1481 O O . LEU A 1 195 ? 8.397 10.982 7.100 1.00 46.72 195 LEU A O 1
ATOM 1485 N N . ASP A 1 196 ? 8.571 9.654 8.936 1.00 51.59 196 ASP A N 1
ATOM 1486 C CA . ASP A 1 196 ? 9.263 8.483 8.380 1.00 51.59 196 ASP A CA 1
ATOM 1487 C C . ASP A 1 196 ? 9.020 8.268 6.881 1.00 51.59 196 ASP A C 1
ATOM 1489 O O . ASP A 1 196 ? 7.871 8.268 6.427 1.00 51.59 196 ASP A O 1
ATOM 1493 N N . LYS A 1 197 ? 10.111 8.081 6.119 1.00 58.97 197 LYS A N 1
ATOM 1494 C CA . LYS A 1 197 ? 10.056 7.823 4.674 1.00 58.97 197 LYS A CA 1
ATOM 1495 C C . LYS A 1 197 ? 8.962 6.772 4.411 1.00 58.97 197 LYS A C 1
ATOM 1497 O O . LYS A 1 197 ? 8.997 5.721 5.061 1.00 58.97 197 LYS A O 1
ATOM 1502 N N . PRO A 1 198 ? 7.972 7.052 3.540 1.00 68.12 198 PRO A N 1
ATOM 1503 C CA . PRO A 1 198 ? 6.873 6.124 3.315 1.00 68.12 198 PRO A CA 1
ATOM 1504 C C . PRO A 1 198 ? 7.432 4.761 2.903 1.00 68.12 198 PRO A C 1
ATOM 1506 O O . PRO A 1 198 ? 8.430 4.685 2.190 1.00 68.12 198 PRO A O 1
ATOM 1509 N N . ALA A 1 199 ? 6.823 3.679 3.390 1.00 82.44 199 ALA A N 1
ATOM 1510 C CA . ALA A 1 199 ? 7.281 2.339 3.050 1.00 82.44 199 ALA A CA 1
ATOM 1511 C C . ALA A 1 199 ? 7.224 2.147 1.526 1.00 82.44 199 ALA A C 1
ATOM 1513 O O . ALA A 1 199 ? 6.256 2.536 0.882 1.00 82.44 199 ALA A O 1
ATOM 1514 N N . GLU A 1 200 ? 8.256 1.553 0.940 1.00 90.00 200 GLU A N 1
ATOM 1515 C CA . GLU A 1 200 ? 8.381 1.383 -0.509 1.00 90.00 200 GLU A CA 1
ATOM 1516 C C . GLU A 1 200 ? 8.559 -0.099 -0.839 1.00 90.00 200 GLU A C 1
ATOM 1518 O O . GLU A 1 200 ? 9.265 -0.828 -0.141 1.00 90.00 200 GLU A O 1
ATOM 1523 N N . VAL A 1 201 ? 7.936 -0.552 -1.928 1.00 92.88 201 VAL A N 1
ATOM 1524 C CA . VAL A 1 201 ? 8.086 -1.918 -2.444 1.00 92.88 201 VAL A CA 1
ATOM 1525 C C . VAL A 1 201 ? 8.851 -1.865 -3.754 1.00 92.88 201 VAL A C 1
ATOM 1527 O O . VAL A 1 201 ? 8.354 -1.321 -4.736 1.00 92.88 201 VAL A O 1
ATOM 1530 N N . LEU A 1 202 ? 10.049 -2.447 -3.796 1.00 94.50 202 LEU A N 1
ATOM 1531 C CA . LEU A 1 202 ? 10.804 -2.609 -5.039 1.00 94.50 202 LEU A CA 1
ATOM 1532 C C . LEU A 1 202 ? 10.089 -3.614 -5.951 1.00 94.50 202 LEU A C 1
ATOM 1534 O O . LEU A 1 202 ? 9.929 -4.780 -5.591 1.00 94.50 202 LEU A O 1
ATOM 1538 N N . ILE A 1 203 ? 9.689 -3.176 -7.145 1.00 95.81 203 ILE A N 1
ATOM 1539 C CA . ILE A 1 203 ? 8.936 -4.009 -8.090 1.00 95.81 203 ILE A CA 1
ATOM 1540 C C . ILE A 1 203 ? 9.746 -4.438 -9.316 1.00 95.81 203 ILE A C 1
ATOM 1542 O O . ILE A 1 203 ? 9.382 -5.427 -9.957 1.00 95.81 203 ILE A O 1
ATOM 1546 N N . GLY A 1 204 ? 10.835 -3.733 -9.637 1.00 93.50 204 GLY A N 1
ATOM 1547 C CA . GLY A 1 204 ? 11.682 -4.063 -10.779 1.00 93.50 204 GLY A CA 1
ATOM 1548 C C . GLY A 1 204 ? 12.875 -3.130 -10.960 1.00 93.50 204 GLY A C 1
ATOM 1549 O O . GLY A 1 204 ? 13.111 -2.220 -10.168 1.00 93.50 204 GLY A O 1
ATOM 1550 N N . THR A 1 205 ? 13.636 -3.374 -12.023 1.00 93.19 205 THR A N 1
ATOM 1551 C CA . THR A 1 205 ? 14.760 -2.539 -12.455 1.00 93.19 205 THR A CA 1
ATOM 1552 C C . THR A 1 205 ? 14.701 -2.345 -13.966 1.00 93.19 205 THR A C 1
ATOM 1554 O O . THR A 1 205 ? 14.183 -3.198 -14.686 1.00 93.19 205 THR A O 1
ATOM 1557 N N . MET A 1 206 ? 15.209 -1.217 -14.454 1.00 91.88 206 MET A N 1
ATOM 1558 C CA . MET A 1 206 ? 15.331 -0.947 -15.885 1.00 91.88 206 MET A CA 1
ATOM 1559 C C . MET A 1 206 ? 16.595 -0.143 -16.189 1.00 91.88 206 MET A C 1
ATOM 1561 O O . MET A 1 206 ? 17.152 0.520 -15.321 1.00 91.88 206 MET A O 1
ATOM 1565 N N . SER A 1 207 ? 17.049 -0.188 -17.435 1.00 90.19 207 SER A N 1
ATOM 1566 C CA . SER A 1 207 ? 18.155 0.630 -17.934 1.00 90.19 207 SER A CA 1
ATOM 1567 C C . SER A 1 207 ? 17.619 1.835 -18.702 1.00 90.19 207 SER A C 1
ATOM 1569 O O . SER A 1 207 ? 16.816 1.668 -19.624 1.00 90.19 207 SER A O 1
ATOM 1571 N N . ILE A 1 208 ? 18.089 3.033 -18.367 1.00 90.81 208 ILE A N 1
ATOM 1572 C CA . ILE A 1 208 ? 17.730 4.279 -19.048 1.00 90.81 208 ILE A CA 1
ATOM 1573 C C . ILE A 1 208 ? 18.960 4.810 -19.773 1.00 90.81 208 ILE A C 1
ATOM 1575 O O . ILE A 1 208 ? 19.972 5.109 -19.146 1.00 90.81 208 ILE A O 1
ATOM 1579 N N . SER A 1 209 ? 18.874 4.926 -21.094 1.00 88.69 209 SER A N 1
ATOM 1580 C CA . SER A 1 209 ? 19.941 5.463 -21.947 1.00 88.69 209 SER A CA 1
ATOM 1581 C C . SER A 1 209 ? 19.525 6.798 -22.562 1.00 88.69 209 SER A C 1
ATOM 1583 O O . SER A 1 209 ? 18.371 7.217 -22.454 1.00 88.69 209 SER A O 1
ATOM 1585 N N . GLY A 1 210 ? 20.442 7.457 -23.277 1.00 85.38 210 GLY A N 1
ATOM 1586 C CA . GLY A 1 210 ? 20.130 8.664 -24.057 1.00 85.38 210 GLY A CA 1
ATOM 1587 C C . GLY A 1 210 ? 19.102 8.450 -25.179 1.00 85.38 210 GLY A C 1
ATOM 1588 O O . GLY A 1 210 ? 18.654 9.416 -25.784 1.00 85.38 210 GLY A O 1
ATOM 1589 N N . LYS A 1 211 ? 18.713 7.199 -25.456 1.00 87.19 211 LYS A N 1
ATOM 1590 C CA . LYS A 1 211 ? 17.683 6.832 -26.442 1.00 87.19 211 LYS A CA 1
ATOM 1591 C C . LYS A 1 211 ? 16.304 6.619 -25.806 1.00 87.19 211 LYS A C 1
ATOM 1593 O O . LYS A 1 211 ? 15.325 6.414 -26.521 1.00 87.19 211 LYS A O 1
ATOM 1598 N N . THR A 1 212 ? 16.214 6.606 -24.476 1.00 90.25 212 THR A N 1
ATOM 1599 C CA . THR A 1 212 ? 14.955 6.390 -23.761 1.00 90.25 212 THR A CA 1
ATOM 1600 C C . THR A 1 212 ? 14.141 7.679 -23.763 1.00 90.25 212 THR A C 1
ATOM 1602 O O . THR A 1 212 ? 14.376 8.568 -22.951 1.00 90.25 212 THR A O 1
ATOM 1605 N N . ASN A 1 213 ? 13.159 7.764 -24.656 1.00 91.81 213 ASN A N 1
ATOM 1606 C CA . ASN A 1 213 ? 12.167 8.835 -24.636 1.00 91.81 213 ASN A CA 1
ATOM 1607 C C . ASN A 1 213 ? 11.147 8.620 -23.511 1.00 91.81 213 ASN A C 1
ATOM 1609 O O . ASN A 1 213 ? 10.979 7.514 -22.991 1.00 91.81 213 ASN A O 1
ATOM 1613 N N . TRP A 1 214 ? 10.415 9.677 -23.177 1.00 91.62 214 TRP A N 1
ATOM 1614 C CA . TRP A 1 214 ? 9.395 9.645 -22.137 1.00 91.62 214 TRP A CA 1
ATOM 1615 C C . TRP A 1 214 ? 8.268 8.630 -22.387 1.00 91.62 214 TRP A C 1
ATOM 1617 O O . TRP A 1 214 ? 7.845 7.964 -21.447 1.00 91.62 214 TRP A O 1
ATOM 1627 N N . ASP A 1 215 ? 7.850 8.421 -23.637 1.00 92.00 215 ASP A N 1
ATOM 1628 C CA . ASP A 1 215 ? 6.834 7.410 -23.973 1.00 92.00 215 ASP A CA 1
ATOM 1629 C C . ASP A 1 215 ? 7.320 5.980 -23.687 1.00 92.00 215 ASP A C 1
ATOM 1631 O O . ASP A 1 215 ? 6.568 5.125 -23.213 1.00 92.00 215 ASP A O 1
ATOM 1635 N N . ILE A 1 216 ? 8.610 5.722 -23.944 1.00 92.75 216 ILE A N 1
ATOM 1636 C CA . ILE A 1 216 ? 9.250 4.435 -23.646 1.00 92.75 216 ILE A CA 1
ATOM 1637 C C . ILE A 1 216 ? 9.288 4.232 -22.133 1.00 92.75 216 ILE A C 1
ATOM 1639 O O . ILE A 1 216 ? 9.006 3.130 -21.659 1.00 92.75 216 ILE A O 1
ATOM 1643 N N . LEU A 1 217 ? 9.596 5.287 -21.373 1.00 92.88 217 LEU A N 1
ATOM 1644 C CA . LEU A 1 217 ? 9.591 5.233 -19.917 1.00 92.88 217 LEU A CA 1
ATOM 1645 C C . LEU A 1 217 ? 8.186 4.979 -19.357 1.00 92.88 217 LEU A C 1
ATOM 1647 O O . LEU A 1 217 ? 8.020 4.081 -18.536 1.00 92.88 217 LEU A O 1
ATOM 1651 N N . ASP A 1 218 ? 7.171 5.693 -19.844 1.00 93.44 218 ASP A N 1
ATOM 1652 C CA . ASP A 1 218 ? 5.775 5.503 -19.435 1.00 93.44 218 ASP A CA 1
ATOM 1653 C C . ASP A 1 218 ? 5.310 4.067 -19.675 1.00 93.44 218 ASP A C 1
ATOM 1655 O O . ASP A 1 218 ? 4.693 3.439 -18.806 1.00 93.44 218 ASP A O 1
ATOM 1659 N N . HIS A 1 219 ? 5.634 3.524 -20.851 1.00 93.88 219 HIS A N 1
ATOM 1660 C CA . HIS A 1 219 ? 5.342 2.138 -21.178 1.00 93.88 219 HIS A CA 1
ATOM 1661 C C . HIS A 1 219 ? 6.098 1.171 -20.259 1.00 93.88 219 HIS A C 1
ATOM 1663 O O . HIS A 1 219 ? 5.494 0.232 -19.740 1.00 93.88 219 HIS A O 1
ATOM 1669 N N . ALA A 1 220 ? 7.392 1.402 -20.021 1.00 94.19 220 ALA A N 1
ATOM 1670 C CA . ALA A 1 220 ? 8.222 0.552 -19.173 1.00 94.19 220 ALA A CA 1
ATOM 1671 C C . ALA A 1 220 ? 7.732 0.521 -17.717 1.00 94.19 220 ALA A C 1
ATOM 1673 O O . ALA A 1 220 ? 7.611 -0.559 -17.139 1.00 94.19 220 ALA A O 1
ATOM 1674 N N . VAL A 1 221 ? 7.378 1.671 -17.137 1.00 95.25 221 VAL A N 1
ATOM 1675 C CA . VAL A 1 221 ? 6.823 1.779 -15.777 1.00 95.25 221 VAL A CA 1
ATOM 1676 C C . VAL A 1 221 ? 5.499 1.016 -15.665 1.00 95.25 221 VAL A C 1
ATOM 1678 O O . VAL A 1 221 ? 5.339 0.164 -14.786 1.00 95.25 221 VAL A O 1
ATOM 1681 N N . ARG A 1 222 ? 4.561 1.244 -16.597 1.00 95.25 222 ARG A N 1
ATOM 1682 C CA . ARG A 1 222 ? 3.263 0.542 -16.633 1.00 95.25 222 ARG A CA 1
ATOM 1683 C C . ARG A 1 222 ? 3.419 -0.963 -16.822 1.00 95.25 222 ARG A C 1
ATOM 1685 O O . ARG A 1 222 ? 2.723 -1.739 -16.166 1.00 95.25 222 ARG A O 1
ATOM 1692 N N . LYS A 1 223 ? 4.328 -1.376 -17.709 1.00 95.31 223 LYS A N 1
ATOM 1693 C CA . LYS A 1 223 ? 4.645 -2.783 -17.968 1.00 95.31 223 LYS A CA 1
ATOM 1694 C C . LYS A 1 223 ? 5.232 -3.446 -16.723 1.00 95.31 223 LYS A C 1
ATOM 1696 O O . LYS A 1 223 ? 4.734 -4.493 -16.325 1.00 95.31 223 LYS A O 1
ATOM 1701 N N . THR A 1 224 ? 6.201 -2.805 -16.071 1.00 96.19 224 THR A N 1
ATOM 1702 C CA . THR A 1 224 ? 6.860 -3.331 -14.865 1.00 96.19 224 THR A CA 1
ATOM 1703 C C . THR A 1 224 ? 5.854 -3.527 -13.733 1.00 96.19 224 THR A C 1
ATOM 1705 O O . THR A 1 224 ? 5.820 -4.586 -13.110 1.00 96.19 224 THR A O 1
ATOM 1708 N N . PHE A 1 225 ? 4.974 -2.547 -13.501 1.00 96.06 225 PHE A N 1
ATOM 1709 C CA . PHE A 1 225 ? 3.903 -2.679 -12.514 1.00 96.06 225 PHE A CA 1
ATOM 1710 C C . PHE A 1 225 ? 2.939 -3.820 -12.854 1.00 96.06 225 PHE A C 1
ATOM 1712 O O . PHE A 1 225 ? 2.627 -4.641 -11.996 1.00 96.06 225 PHE A O 1
ATOM 1719 N N . LYS A 1 226 ? 2.502 -3.921 -14.115 1.00 95.00 226 LYS A N 1
ATOM 1720 C CA . LYS A 1 226 ? 1.612 -4.999 -14.568 1.00 95.00 226 LYS A CA 1
ATOM 1721 C C . LYS A 1 226 ? 2.243 -6.382 -14.378 1.00 95.00 226 LYS A C 1
ATOM 1723 O O . LYS A 1 226 ? 1.574 -7.287 -13.890 1.00 95.00 226 LYS A O 1
ATOM 1728 N N . GLU A 1 227 ? 3.510 -6.549 -14.748 1.00 94.69 227 GLU A N 1
ATOM 1729 C CA . GLU A 1 227 ? 4.251 -7.803 -14.566 1.00 94.69 227 GLU A CA 1
ATOM 1730 C C . GLU A 1 227 ? 4.441 -8.143 -13.087 1.00 94.69 227 GLU A C 1
ATOM 1732 O O . GLU A 1 227 ? 4.329 -9.307 -12.704 1.00 94.69 227 GLU A O 1
ATOM 1737 N N . HIS A 1 228 ? 4.682 -7.137 -12.241 1.00 95.06 228 HIS A N 1
ATOM 1738 C CA . HIS A 1 228 ? 4.746 -7.327 -10.798 1.00 95.06 228 HIS A CA 1
ATOM 1739 C C . HIS A 1 228 ? 3.409 -7.815 -10.230 1.00 95.06 228 HIS A C 1
ATOM 1741 O O . HIS A 1 228 ? 3.384 -8.837 -9.548 1.00 95.06 228 HIS A O 1
ATOM 1747 N N . VAL A 1 229 ? 2.299 -7.146 -10.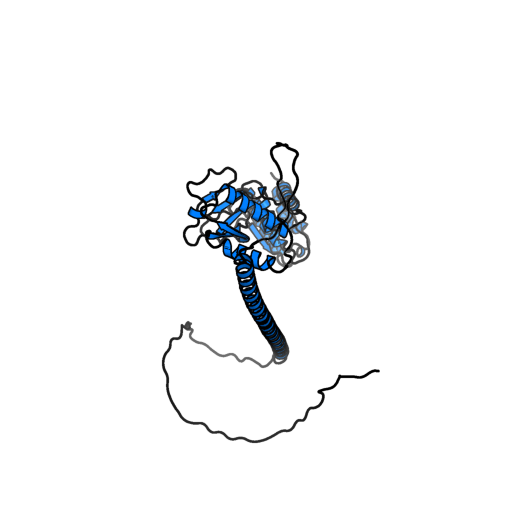559 1.00 94.25 229 VAL A N 1
ATOM 1748 C CA . VAL A 1 229 ? 0.959 -7.553 -10.106 1.00 94.25 229 VAL A CA 1
ATOM 1749 C C . VAL A 1 229 ? 0.622 -8.961 -10.591 1.00 94.25 229 VAL A C 1
ATOM 1751 O O . VAL A 1 229 ? 0.137 -9.757 -9.800 1.00 94.25 229 VAL A O 1
ATOM 1754 N N . LEU A 1 230 ? 0.941 -9.314 -11.840 1.00 94.00 230 LEU A N 1
ATOM 1755 C CA . LEU A 1 230 ? 0.686 -10.657 -12.373 1.00 94.00 230 LEU A CA 1
ATOM 1756 C C . LEU A 1 230 ? 1.506 -11.746 -11.662 1.00 94.00 230 LEU A C 1
ATOM 1758 O O . LEU A 1 230 ? 1.059 -12.883 -11.552 1.00 94.00 230 LEU A O 1
ATOM 1762 N N . ARG A 1 231 ? 2.704 -11.410 -11.170 1.00 93.31 231 ARG A N 1
ATOM 1763 C CA . ARG A 1 231 ? 3.534 -12.329 -10.378 1.00 93.31 231 ARG A CA 1
ATOM 1764 C C . ARG A 1 231 ? 2.965 -12.556 -8.978 1.00 93.31 231 ARG A C 1
ATOM 1766 O O . ARG A 1 231 ? 3.092 -13.656 -8.452 1.00 93.31 231 ARG A O 1
ATOM 1773 N N . VAL A 1 232 ? 2.370 -11.523 -8.383 1.00 92.50 232 VAL A N 1
ATOM 1774 C CA . VAL A 1 232 ? 1.732 -11.591 -7.058 1.00 92.50 232 VAL A CA 1
ATOM 1775 C C . VAL A 1 232 ? 0.355 -12.257 -7.140 1.00 92.50 232 VAL A C 1
ATOM 1777 O O . VAL A 1 232 ? 0.011 -13.072 -6.291 1.00 92.50 232 VAL A O 1
ATOM 1780 N N . ASP A 1 233 ? -0.414 -11.946 -8.180 1.00 93.06 233 ASP A N 1
ATOM 1781 C CA . ASP A 1 233 ? -1.773 -12.427 -8.409 1.00 93.06 233 ASP A CA 1
ATOM 1782 C C . ASP A 1 233 ? -1.990 -12.790 -9.893 1.00 93.06 233 ASP A C 1
ATOM 1784 O O . ASP A 1 233 ? -2.485 -11.980 -10.687 1.00 93.06 233 ASP A O 1
ATOM 1788 N N . PRO A 1 234 ? -1.654 -14.033 -10.287 1.00 91.38 234 PRO A N 1
ATOM 1789 C CA . PRO A 1 234 ? -1.834 -14.511 -11.659 1.00 91.38 234 PRO A CA 1
ATOM 1790 C C . PRO A 1 234 ? -3.297 -14.554 -12.118 1.00 91.38 234 PRO A C 1
ATOM 1792 O O . PRO A 1 234 ? -3.565 -14.565 -13.318 1.00 91.38 234 PRO A O 1
ATOM 1795 N N . VAL A 1 235 ? -4.245 -14.606 -11.175 1.00 91.75 235 VAL A N 1
ATOM 1796 C CA . VAL A 1 235 ? -5.687 -14.732 -11.446 1.00 91.75 235 VAL A CA 1
ATOM 1797 C C . VAL A 1 235 ? -6.359 -13.357 -11.533 1.00 91.75 235 VAL A C 1
ATOM 1799 O O . VAL A 1 235 ? -7.510 -13.258 -11.949 1.00 91.75 235 VAL A O 1
ATOM 1802 N N . THR A 1 236 ? -5.638 -12.273 -11.229 1.00 91.12 236 THR A N 1
ATOM 1803 C CA . THR A 1 236 ? -6.111 -10.877 -11.291 1.00 91.12 236 THR A CA 1
ATOM 1804 C C . THR A 1 236 ? -7.295 -10.555 -10.362 1.00 91.12 236 THR A C 1
ATOM 1806 O O . THR A 1 236 ? -8.032 -9.590 -10.579 1.00 91.12 236 THR A O 1
ATOM 1809 N N . ASN A 1 237 ? -7.451 -11.319 -9.279 1.00 91.50 237 ASN A N 1
ATOM 1810 C CA . ASN A 1 237 ? -8.461 -11.107 -8.240 1.00 91.50 237 ASN A CA 1
ATOM 1811 C C . ASN A 1 237 ? -8.269 -9.811 -7.431 1.00 91.50 237 ASN A C 1
ATOM 1813 O O . ASN A 1 237 ? -9.233 -9.304 -6.856 1.00 91.50 237 ASN A O 1
ATOM 1817 N N . LEU A 1 238 ? -7.061 -9.246 -7.384 1.00 92.62 238 LEU A N 1
ATOM 1818 C CA . LEU A 1 238 ? -6.779 -7.977 -6.714 1.00 92.62 238 LEU A CA 1
ATOM 1819 C C . LEU A 1 238 ? -7.486 -6.796 -7.393 1.00 92.62 238 LEU A C 1
ATOM 1821 O O . LEU A 1 238 ? -7.809 -5.810 -6.729 1.00 92.62 238 LEU A O 1
ATOM 1825 N N . GLY A 1 239 ? -7.758 -6.892 -8.700 1.00 91.31 239 GLY A N 1
ATOM 1826 C CA . GLY A 1 239 ? -8.370 -5.814 -9.481 1.00 91.31 239 GLY A CA 1
ATOM 1827 C C . GLY A 1 239 ? -7.437 -4.623 -9.736 1.00 91.31 239 GLY A C 1
ATOM 1828 O O . GLY A 1 239 ? -7.914 -3.515 -9.991 1.00 91.31 239 GLY A O 1
ATOM 1829 N N . LEU A 1 240 ? -6.120 -4.838 -9.644 1.00 93.69 240 LEU A N 1
ATOM 1830 C CA . LEU A 1 240 ? -5.081 -3.850 -9.939 1.00 93.69 240 LEU A CA 1
ATOM 1831 C C . LEU A 1 240 ? -4.581 -4.001 -11.379 1.00 93.69 240 LEU A C 1
ATOM 1833 O O . LEU A 1 240 ? -4.441 -5.108 -11.893 1.00 93.69 240 LEU A O 1
ATOM 1837 N N . SER A 1 241 ? -4.296 -2.880 -12.040 1.00 92.69 241 SER A N 1
ATOM 1838 C CA . SER A 1 241 ? -3.801 -2.869 -13.423 1.00 92.69 241 SER A CA 1
ATOM 1839 C C . SER A 1 241 ? -2.875 -1.680 -13.684 1.00 92.69 241 SER A C 1
ATOM 1841 O O . SER A 1 241 ? -2.690 -0.829 -12.821 1.00 92.69 241 SER A O 1
ATOM 1843 N N . ALA A 1 242 ? -2.329 -1.556 -14.895 1.00 92.06 242 ALA A N 1
ATOM 1844 C CA . ALA A 1 242 ? -1.536 -0.384 -15.284 1.00 92.06 242 ALA A CA 1
ATOM 1845 C C . ALA A 1 242 ? -2.302 0.956 -15.177 1.00 92.06 242 ALA A C 1
ATOM 1847 O O . ALA A 1 242 ? -1.672 2.009 -15.085 1.00 92.06 242 ALA A O 1
ATOM 1848 N N . GLU A 1 243 ? -3.641 0.933 -15.163 1.00 91.81 243 GLU A N 1
ATOM 1849 C CA . GLU A 1 243 ? -4.478 2.120 -14.929 1.00 91.81 243 GLU A CA 1
ATOM 1850 C C . GLU A 1 243 ? -4.599 2.482 -13.441 1.00 91.81 243 GLU A C 1
ATOM 1852 O O . GLU A 1 243 ? -5.100 3.558 -13.121 1.00 91.81 243 GLU A O 1
ATOM 1857 N N . SER A 1 244 ? -4.146 1.622 -12.526 1.00 93.56 244 SER A N 1
ATOM 1858 C CA . SER A 1 244 ? -4.086 1.910 -11.086 1.00 93.56 244 SER A CA 1
ATOM 1859 C C . SER A 1 244 ? -2.956 2.873 -10.722 1.00 93.56 244 SER A C 1
ATOM 1861 O O . SER A 1 244 ? -2.970 3.451 -9.637 1.00 93.56 244 SER A O 1
ATOM 1863 N N . ILE A 1 245 ? -1.998 3.081 -11.627 1.00 94.12 245 ILE A N 1
ATOM 1864 C CA . ILE A 1 245 ? -0.942 4.082 -11.477 1.00 94.12 245 ILE A CA 1
ATOM 1865 C C . ILE A 1 245 ? -1.553 5.474 -11.645 1.00 94.12 245 ILE A C 1
ATOM 1867 O O . ILE A 1 245 ? -2.229 5.750 -12.640 1.00 94.12 245 ILE A O 1
ATOM 1871 N N . TYR A 1 246 ? -1.309 6.349 -10.672 1.00 92.25 246 TYR A N 1
ATOM 1872 C CA . TYR A 1 246 ? -1.667 7.761 -10.752 1.00 92.25 246 TYR A CA 1
ATOM 1873 C C . TYR A 1 246 ? -0.533 8.573 -11.381 1.00 92.25 246 TYR A C 1
ATOM 1875 O O . TYR A 1 246 ? -0.735 9.259 -12.381 1.00 92.25 246 TYR A O 1
ATOM 1883 N N . SER A 1 247 ? 0.663 8.451 -10.812 1.00 92.75 247 SER A N 1
ATOM 1884 C CA . SER A 1 247 ? 1.862 9.146 -11.265 1.00 92.75 247 SER A CA 1
ATOM 1885 C C . SER A 1 247 ? 3.103 8.323 -10.956 1.00 92.75 247 SER A C 1
ATOM 1887 O O . SER A 1 247 ? 3.052 7.379 -10.168 1.00 92.75 247 SER A O 1
ATOM 1889 N N . TYR A 1 248 ? 4.228 8.702 -11.541 1.00 93.50 248 TYR A N 1
ATOM 1890 C CA . TYR A 1 248 ? 5.535 8.272 -11.063 1.00 93.50 248 TYR A CA 1
ATOM 1891 C C . TYR A 1 248 ? 6.483 9.464 -10.978 1.00 93.50 248 TYR A C 1
ATOM 1893 O O . TYR A 1 248 ? 6.233 10.504 -11.590 1.00 93.50 248 TYR A O 1
ATOM 1901 N N . ILE A 1 249 ? 7.539 9.327 -10.187 1.00 91.06 249 ILE A N 1
ATOM 1902 C CA . ILE A 1 249 ? 8.465 10.409 -9.868 1.00 91.06 249 ILE A CA 1
ATOM 1903 C C . ILE A 1 249 ? 9.866 10.011 -10.305 1.00 91.06 249 ILE A C 1
ATOM 1905 O O . ILE A 1 249 ? 10.315 8.892 -10.055 1.00 91.06 249 ILE A O 1
ATOM 1909 N N . VAL A 1 250 ? 10.525 10.938 -10.995 1.00 89.44 250 VAL A N 1
ATOM 1910 C CA . VAL A 1 250 ? 11.894 10.821 -11.494 1.00 89.44 250 VAL A CA 1
ATOM 1911 C C . VAL A 1 250 ? 12.653 12.073 -11.084 1.00 89.44 250 VAL A C 1
ATOM 1913 O O . VAL A 1 250 ? 12.466 13.135 -11.678 1.00 89.44 250 VAL A O 1
ATOM 1916 N N . GLY A 1 251 ? 13.505 11.955 -10.065 1.00 85.00 251 GLY A N 1
ATOM 1917 C CA . GLY A 1 251 ? 14.167 13.119 -9.475 1.00 85.00 251 GLY A CA 1
ATOM 1918 C C . GLY A 1 251 ? 13.131 14.135 -8.993 1.00 85.00 251 GLY A C 1
ATOM 1919 O O . GLY A 1 251 ? 12.326 13.832 -8.119 1.00 85.00 251 GLY A O 1
ATOM 1920 N N . GLU A 1 252 ? 13.127 15.320 -9.595 1.00 83.31 252 GLU A N 1
ATOM 1921 C CA . GLU A 1 252 ? 12.200 16.410 -9.255 1.00 83.31 252 GLU A CA 1
ATOM 1922 C C . GLU A 1 252 ? 10.905 16.391 -10.086 1.00 83.31 252 GLU A C 1
ATOM 1924 O O . GLU A 1 252 ? 9.952 17.113 -9.792 1.00 83.31 252 GLU A O 1
ATOM 1929 N N . ILE A 1 253 ? 10.841 15.555 -11.124 1.00 88.06 253 ILE A N 1
ATOM 1930 C CA . ILE A 1 253 ? 9.709 15.513 -12.046 1.00 88.06 253 ILE A CA 1
ATOM 1931 C C . ILE A 1 253 ? 8.675 14.504 -11.565 1.00 88.06 253 ILE A C 1
ATOM 1933 O O . ILE A 1 253 ? 8.964 13.321 -11.404 1.00 88.06 253 ILE A O 1
ATOM 1937 N N . THR A 1 254 ? 7.434 14.964 -11.416 1.00 90.06 254 THR A N 1
ATOM 1938 C CA . THR A 1 254 ? 6.267 14.095 -11.233 1.00 90.06 254 THR A CA 1
ATOM 1939 C C . THR A 1 254 ? 5.516 13.978 -12.550 1.00 90.06 254 THR A C 1
ATOM 1941 O O . THR A 1 254 ? 5.017 14.973 -13.069 1.00 90.06 254 THR A O 1
ATOM 1944 N N . ARG A 1 255 ? 5.400 12.759 -13.074 1.00 89.56 255 ARG A N 1
ATOM 1945 C CA . ARG A 1 255 ? 4.759 12.481 -14.358 1.00 89.56 255 ARG A CA 1
ATOM 1946 C C . ARG A 1 255 ? 3.413 11.790 -14.172 1.00 89.56 255 ARG A C 1
ATOM 1948 O O . ARG A 1 255 ? 3.324 10.735 -13.545 1.00 89.56 255 ARG A O 1
ATOM 1955 N N . THR A 1 256 ? 2.365 12.388 -14.730 1.00 89.38 256 THR A N 1
ATOM 1956 C CA . THR A 1 256 ? 0.996 11.844 -14.812 1.00 89.38 256 THR A CA 1
ATOM 1957 C C . THR A 1 256 ? 0.635 11.531 -16.268 1.00 89.38 256 THR A C 1
ATOM 1959 O O . THR A 1 256 ? 1.382 11.868 -17.184 1.00 89.38 256 THR A O 1
ATOM 1962 N N . LYS A 1 257 ? -0.511 10.875 -16.504 1.00 80.69 257 LYS A N 1
ATOM 1963 C CA . LYS A 1 257 ? -0.984 10.515 -17.856 1.00 80.69 257 LYS A CA 1
ATOM 1964 C C . LYS A 1 257 ? -1.275 11.746 -18.730 1.00 80.69 257 LYS A C 1
ATOM 1966 O O . LYS A 1 257 ? -1.159 11.659 -19.945 1.00 80.69 257 LYS A O 1
ATOM 1971 N N . GLU A 1 258 ? -1.625 12.867 -18.107 1.00 82.06 258 GLU A N 1
ATOM 1972 C CA . GLU A 1 258 ? -1.973 14.139 -18.750 1.00 82.06 258 GLU A CA 1
ATOM 1973 C C . GLU A 1 258 ? -0.865 15.204 -18.620 1.00 82.06 258 GLU A C 1
ATOM 1975 O O . GLU A 1 258 ? -1.090 16.366 -18.945 1.00 82.06 258 GLU A O 1
ATOM 1980 N N . SER A 1 259 ? 0.312 14.841 -18.099 1.00 82.44 259 SER A N 1
ATOM 1981 C CA . SER A 1 259 ? 1.422 15.778 -17.902 1.00 82.44 259 SER A CA 1
ATOM 1982 C C . SER A 1 259 ? 2.081 16.151 -19.231 1.00 82.44 259 SER A C 1
ATOM 1984 O O . SER A 1 259 ? 2.246 15.304 -20.111 1.00 82.44 259 SER A O 1
ATOM 1986 N N . GLU A 1 260 ? 2.489 17.414 -19.362 1.00 83.50 260 GLU A N 1
ATOM 1987 C CA . GLU A 1 260 ? 3.310 17.862 -20.486 1.00 83.50 260 GLU A CA 1
ATOM 1988 C C . GLU A 1 260 ? 4.679 17.171 -20.481 1.00 83.50 260 GLU A C 1
ATOM 1990 O O . GLU A 1 260 ? 5.197 16.754 -19.441 1.00 83.50 260 GLU A O 1
ATOM 1995 N N . VAL A 1 261 ? 5.271 17.021 -21.667 1.00 85.31 261 VAL A N 1
ATOM 1996 C CA . VAL A 1 261 ? 6.588 16.394 -21.802 1.00 85.31 261 VAL A CA 1
ATOM 1997 C C . VAL A 1 261 ? 7.648 17.336 -21.212 1.00 85.31 261 VAL A C 1
ATOM 1999 O O . VAL A 1 261 ? 7.741 18.474 -21.670 1.00 85.31 261 VAL A O 1
ATOM 2002 N N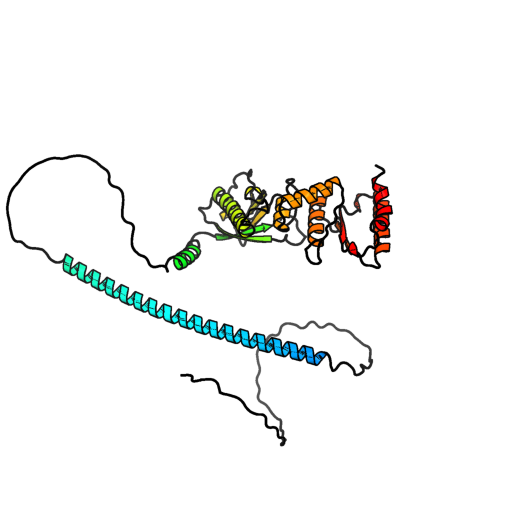 . PRO A 1 262 ? 8.450 16.888 -20.226 1.00 86.56 262 PRO A N 1
ATOM 2003 C CA . PRO A 1 262 ? 9.522 17.701 -19.657 1.00 86.56 262 PRO A CA 1
ATOM 2004 C C . PRO A 1 262 ? 10.577 18.105 -20.692 1.00 86.56 262 PRO A C 1
ATOM 2006 O O . PRO A 1 262 ? 10.760 17.425 -21.702 1.00 86.56 262 PRO A O 1
ATOM 2009 N N . GLU A 1 263 ? 11.314 19.180 -20.400 1.00 84.69 263 GLU A N 1
ATOM 2010 C CA . GLU A 1 263 ? 12.317 19.757 -21.308 1.00 84.69 263 GLU A CA 1
ATOM 2011 C C . GLU A 1 263 ? 13.465 18.794 -21.634 1.00 84.69 263 GLU A C 1
ATOM 2013 O O . GLU A 1 263 ? 13.940 18.741 -22.770 1.00 84.69 263 GLU A O 1
ATOM 2018 N N . LEU A 1 264 ? 13.922 18.026 -20.641 1.00 87.00 264 LEU A N 1
ATOM 2019 C CA . LEU A 1 264 ? 15.018 17.076 -20.807 1.00 87.00 264 LEU A CA 1
ATOM 2020 C C . LEU A 1 264 ? 14.491 15.655 -21.018 1.00 87.00 264 LEU A C 1
ATOM 2022 O O . LEU A 1 264 ? 13.379 15.298 -20.627 1.00 87.00 264 LEU A O 1
ATOM 2026 N N . LEU A 1 265 ? 15.331 14.801 -21.601 1.00 88.75 265 LEU A N 1
ATOM 2027 C CA . LEU A 1 265 ? 15.086 13.361 -21.618 1.00 88.75 265 LEU A CA 1
ATOM 2028 C C . LEU A 1 265 ? 15.137 12.788 -20.191 1.00 88.75 265 LEU A C 1
ATOM 2030 O O . LEU A 1 265 ? 15.852 13.335 -19.349 1.00 88.75 265 LEU A O 1
ATOM 2034 N N . PRO A 1 266 ? 14.479 11.644 -19.925 1.00 86.94 266 PRO A N 1
ATOM 2035 C CA . PRO A 1 266 ? 14.512 10.981 -18.624 1.00 86.94 266 PRO A CA 1
ATOM 2036 C C . PRO A 1 266 ? 15.902 10.857 -18.001 1.00 86.94 266 PRO A C 1
ATOM 2038 O O . PRO A 1 266 ? 16.073 11.142 -16.820 1.00 86.94 266 PRO A O 1
ATOM 2041 N N . ILE A 1 267 ? 16.911 10.486 -18.799 1.00 86.56 267 ILE A N 1
ATOM 2042 C CA . ILE A 1 267 ? 18.297 10.342 -18.331 1.00 86.56 267 ILE A CA 1
ATOM 2043 C C . ILE A 1 267 ? 18.857 11.635 -17.720 1.00 86.56 267 ILE A C 1
ATOM 2045 O O . ILE A 1 267 ? 19.658 11.571 -16.792 1.00 86.56 267 ILE A O 1
ATOM 2049 N N . GLY A 1 268 ? 18.398 12.797 -18.196 1.00 85.75 268 GLY A N 1
ATOM 2050 C CA . GLY A 1 268 ? 18.805 14.112 -17.708 1.00 85.75 268 GLY A CA 1
ATOM 2051 C C . GLY A 1 268 ? 18.293 14.442 -16.307 1.00 85.75 268 GLY A C 1
ATOM 2052 O O . GLY A 1 268 ? 18.844 15.333 -15.677 1.00 85.75 268 GLY A O 1
ATOM 2053 N N . TYR A 1 269 ? 17.295 13.713 -15.799 1.00 86.69 269 TYR A N 1
ATOM 2054 C CA . TYR A 1 269 ? 16.772 13.879 -14.437 1.00 86.69 269 TYR A CA 1
ATOM 2055 C C . TYR A 1 269 ? 17.366 12.881 -13.438 1.00 86.69 269 TYR A C 1
ATOM 2057 O O . TYR A 1 269 ? 17.263 13.072 -12.228 1.00 86.69 269 TYR A O 1
ATOM 2065 N N . PHE A 1 270 ? 18.059 11.847 -13.917 1.00 85.94 270 PHE A N 1
ATOM 2066 C CA . PHE A 1 270 ? 18.845 10.960 -13.062 1.00 85.94 270 PHE A CA 1
ATOM 2067 C C . PHE A 1 270 ? 20.256 11.522 -12.850 1.00 85.94 270 PHE A C 1
ATOM 2069 O O . PHE A 1 270 ? 21.256 10.878 -13.181 1.00 85.94 270 PHE A O 1
ATOM 2076 N N . VAL A 1 271 ? 20.347 12.723 -12.280 1.00 77.75 271 VAL A N 1
ATOM 2077 C CA . VAL A 1 271 ? 21.621 13.362 -11.914 1.00 77.75 271 VAL A CA 1
ATOM 2078 C C . VAL A 1 271 ? 22.023 12.949 -10.496 1.00 77.75 271 VAL A C 1
ATOM 2080 O O . VAL A 1 271 ? 21.172 12.746 -9.632 1.00 77.75 271 VAL A O 1
ATOM 2083 N N . GLY A 1 272 ? 23.326 12.783 -10.259 1.00 78.56 272 GLY A N 1
ATOM 2084 C CA . GLY A 1 272 ? 23.855 12.358 -8.960 1.00 78.56 272 GLY A CA 1
ATOM 2085 C C . GLY A 1 272 ? 23.452 10.925 -8.589 1.00 78.56 272 GLY A C 1
ATOM 2086 O O . GLY A 1 272 ? 23.455 10.023 -9.436 1.00 78.56 272 GLY A O 1
ATOM 2087 N N . GLU A 1 273 ? 23.096 10.726 -7.318 1.00 76.88 273 GLU A N 1
ATOM 2088 C CA . GLU A 1 273 ? 22.765 9.420 -6.721 1.00 76.88 273 GLU A CA 1
ATOM 2089 C C . GLU A 1 273 ? 21.332 8.945 -7.016 1.00 76.88 273 GLU A C 1
ATOM 2091 O O . GLU A 1 273 ? 20.992 7.785 -6.769 1.00 76.88 273 GLU A O 1
ATOM 2096 N N . THR A 1 274 ? 20.495 9.800 -7.613 1.00 80.81 274 THR A N 1
ATOM 2097 C CA . THR A 1 274 ? 19.119 9.451 -7.970 1.00 80.81 274 THR A CA 1
ATOM 2098 C C . THR A 1 274 ? 19.119 8.321 -8.995 1.00 80.81 274 THR A C 1
ATOM 2100 O O . THR A 1 274 ? 19.536 8.485 -10.148 1.00 80.81 274 THR A O 1
ATOM 2103 N N . THR A 1 275 ? 18.668 7.152 -8.555 1.00 87.94 275 THR A N 1
ATOM 2104 C CA . THR A 1 275 ? 18.598 5.903 -9.331 1.00 87.94 275 THR A CA 1
ATOM 2105 C C . THR A 1 275 ? 17.248 5.213 -9.162 1.00 87.94 275 THR A C 1
ATOM 2107 O O . THR A 1 275 ? 17.099 4.063 -9.552 1.00 87.94 275 THR A O 1
ATOM 2110 N N . GLN A 1 276 ? 16.253 5.903 -8.602 1.00 90.62 276 GLN A N 1
ATOM 2111 C CA . GLN A 1 276 ? 14.966 5.325 -8.236 1.00 90.62 276 GLN A CA 1
ATOM 2112 C C . GLN A 1 276 ? 13.822 6.040 -8.957 1.00 90.62 276 GLN A C 1
ATOM 2114 O O . GLN A 1 276 ? 13.805 7.266 -9.059 1.00 90.62 276 GLN A O 1
ATOM 2119 N N . ILE A 1 277 ? 12.872 5.247 -9.443 1.00 93.56 277 ILE A N 1
ATOM 2120 C CA . ILE A 1 277 ? 11.572 5.684 -9.936 1.00 93.56 277 ILE A CA 1
ATOM 2121 C C . ILE A 1 277 ? 10.533 5.271 -8.908 1.00 93.56 277 ILE A C 1
ATOM 2123 O O . ILE A 1 277 ? 10.363 4.081 -8.641 1.00 93.56 277 ILE A O 1
ATOM 2127 N N . GLU A 1 278 ? 9.819 6.247 -8.369 1.00 93.31 278 GLU A N 1
ATOM 2128 C CA . GLU A 1 278 ? 8.780 6.023 -7.368 1.00 93.31 278 GLU A CA 1
ATOM 2129 C C . GLU A 1 278 ? 7.405 6.081 -8.028 1.00 93.31 278 GLU A C 1
ATOM 2131 O O . GLU A 1 278 ? 7.000 7.112 -8.558 1.00 93.31 278 GLU A O 1
ATOM 2136 N N . ILE A 1 279 ? 6.675 4.971 -8.017 1.00 94.62 279 ILE A N 1
ATOM 2137 C CA . ILE A 1 279 ? 5.305 4.877 -8.515 1.00 94.62 279 ILE A CA 1
ATOM 2138 C C . ILE A 1 279 ? 4.336 5.227 -7.387 1.00 94.62 279 ILE A C 1
ATOM 2140 O O . ILE A 1 279 ? 4.335 4.596 -6.328 1.00 94.62 279 ILE A O 1
ATOM 2144 N N . CYS A 1 280 ? 3.433 6.160 -7.669 1.00 92.75 280 CYS A N 1
ATOM 2145 C CA . CYS A 1 280 ? 2.300 6.506 -6.824 1.00 92.75 280 CYS A CA 1
ATOM 2146 C C . CYS A 1 280 ? 1.016 5.916 -7.418 1.00 92.75 280 CYS A C 1
ATOM 2148 O O . CYS A 1 280 ? 0.615 6.238 -8.542 1.00 92.75 280 CYS A O 1
ATOM 2150 N N . LEU A 1 281 ? 0.339 5.060 -6.654 1.00 93.44 281 LEU A N 1
ATOM 2151 C CA . LEU A 1 281 ? -0.948 4.489 -7.049 1.00 93.44 281 LEU A CA 1
ATOM 2152 C C . LEU A 1 281 ? -2.109 5.437 -6.735 1.00 93.44 281 LEU A C 1
ATOM 2154 O O . LEU A 1 281 ? -2.022 6.300 -5.860 1.00 93.44 281 LEU A O 1
ATOM 2158 N N . LYS A 1 282 ? -3.227 5.254 -7.444 1.00 91.88 282 LYS A N 1
ATOM 2159 C CA . LYS A 1 282 ? -4.471 5.990 -7.200 1.00 91.88 282 LYS A CA 1
ATOM 2160 C C . LYS A 1 282 ? -4.976 5.697 -5.786 1.00 91.88 282 LYS A C 1
ATOM 2162 O O . LYS A 1 282 ? -5.281 4.554 -5.439 1.00 91.88 282 LYS A O 1
ATOM 2167 N N . GLY A 1 283 ? -5.071 6.744 -4.976 1.00 88.31 283 GLY A N 1
ATOM 2168 C CA . GLY A 1 283 ? -5.480 6.668 -3.578 1.00 88.31 283 GLY A CA 1
ATOM 2169 C C . GLY A 1 283 ? -6.716 7.509 -3.296 1.00 88.31 283 GLY A C 1
ATOM 2170 O O . GLY A 1 283 ? -7.522 7.812 -4.183 1.00 88.31 283 GLY A O 1
ATOM 2171 N N . THR A 1 284 ? -6.843 7.923 -2.037 1.00 84.75 284 THR A N 1
ATOM 2172 C CA . THR A 1 284 ? -8.013 8.650 -1.540 1.00 84.75 284 THR A CA 1
ATOM 2173 C C . THR A 1 284 ? -8.212 9.995 -2.242 1.00 84.75 284 THR A C 1
ATOM 2175 O O . THR A 1 284 ? -9.348 10.366 -2.526 1.00 84.75 284 THR A O 1
ATOM 2178 N N . LYS A 1 285 ? -7.123 10.694 -2.603 1.00 82.06 285 LYS A N 1
ATOM 2179 C CA . LYS A 1 285 ? -7.171 11.949 -3.382 1.00 82.06 285 LYS A CA 1
ATOM 2180 C C . LYS A 1 285 ? -7.889 11.797 -4.727 1.00 82.06 285 LYS A C 1
ATOM 2182 O O . LYS A 1 285 ? -8.543 12.729 -5.174 1.00 82.06 285 LYS A O 1
ATOM 2187 N N . GLN A 1 286 ? -7.796 10.624 -5.353 1.00 85.56 286 GLN A N 1
ATOM 2188 C CA . GLN A 1 286 ? -8.459 10.306 -6.621 1.00 85.56 286 GLN A CA 1
ATOM 2189 C C . GLN A 1 286 ? -9.758 9.512 -6.421 1.00 85.56 286 GLN A C 1
ATOM 2191 O O . GLN A 1 286 ? -10.249 8.892 -7.362 1.00 85.56 286 GLN A O 1
ATOM 2196 N N . SER A 1 287 ? -10.305 9.479 -5.197 1.00 86.06 287 SER A N 1
ATOM 2197 C CA . SER A 1 287 ? -11.480 8.669 -4.837 1.00 86.06 287 SER A CA 1
ATOM 2198 C C . SER A 1 287 ? -11.343 7.180 -5.205 1.00 86.06 287 SER A C 1
ATOM 2200 O O . SER A 1 287 ? -12.327 6.510 -5.517 1.00 86.06 287 SER A O 1
ATOM 2202 N N . CYS A 1 288 ? -10.117 6.652 -5.172 1.00 89.81 288 CYS A N 1
ATOM 2203 C CA . CYS A 1 288 ? -9.789 5.262 -5.487 1.00 89.81 288 CYS A CA 1
ATOM 2204 C C . CYS A 1 288 ? -9.194 4.551 -4.265 1.00 89.81 288 CYS A C 1
ATOM 2206 O O . CYS A 1 288 ? -8.742 5.183 -3.311 1.00 89.81 288 CYS A O 1
ATOM 2208 N N . VAL A 1 289 ? -9.179 3.218 -4.298 1.00 92.81 289 VAL A N 1
ATOM 2209 C CA . VAL A 1 289 ? -8.641 2.385 -3.205 1.00 92.81 289 VAL A CA 1
ATOM 2210 C C . VAL A 1 289 ? -7.455 1.536 -3.660 1.00 92.81 289 VAL A C 1
ATOM 2212 O O . VAL A 1 289 ? -7.061 0.606 -2.968 1.00 92.81 289 VAL A O 1
ATOM 2215 N N . ASP A 1 290 ? -6.894 1.837 -4.830 1.00 93.56 290 ASP A N 1
ATOM 2216 C CA . ASP A 1 290 ? -5.910 0.990 -5.504 1.00 93.56 290 ASP A CA 1
ATOM 2217 C C . ASP A 1 290 ? -4.601 0.933 -4.711 1.00 93.56 290 ASP A C 1
ATOM 2219 O O . ASP A 1 290 ? -4.054 -0.149 -4.525 1.00 93.56 290 ASP A O 1
ATOM 2223 N N . SER A 1 291 ? -4.155 2.071 -4.162 1.00 92.25 291 SER A N 1
ATOM 2224 C CA . SER A 1 291 ? -3.009 2.108 -3.240 1.00 92.25 291 SER A CA 1
ATOM 2225 C C . SER A 1 291 ? -3.230 1.209 -2.018 1.00 92.25 291 SER A C 1
ATOM 2227 O O . SER A 1 291 ? -2.372 0.410 -1.657 1.00 92.25 291 SER A O 1
ATOM 2229 N N . LEU A 1 292 ? -4.428 1.264 -1.426 1.00 91.75 292 LEU A N 1
ATOM 2230 C CA . LEU A 1 292 ? -4.775 0.470 -0.248 1.00 91.75 292 LEU A CA 1
ATOM 2231 C C . LEU A 1 292 ? -4.907 -1.030 -0.574 1.00 91.75 292 LEU A C 1
ATOM 2233 O O . LEU A 1 292 ? -4.532 -1.872 0.239 1.00 91.75 292 LEU A O 1
ATOM 2237 N N . ALA A 1 293 ? -5.407 -1.371 -1.764 1.00 93.94 293 ALA A N 1
ATOM 2238 C CA . ALA A 1 293 ? -5.461 -2.744 -2.265 1.00 93.94 293 ALA A CA 1
ATOM 2239 C C . ALA A 1 293 ? -4.071 -3.326 -2.498 1.00 93.94 293 ALA A C 1
ATOM 2241 O O . ALA A 1 293 ? -3.820 -4.468 -2.121 1.00 93.94 293 ALA A O 1
ATOM 2242 N N . PHE A 1 294 ? -3.158 -2.526 -3.047 1.00 93.81 294 PHE A N 1
ATOM 2243 C CA . PHE A 1 294 ? -1.765 -2.922 -3.192 1.00 93.81 294 PHE A CA 1
ATOM 2244 C C . PHE A 1 294 ? -1.081 -3.074 -1.830 1.00 93.81 294 PHE A C 1
ATOM 2246 O O . PHE A 1 294 ? -0.396 -4.055 -1.603 1.00 93.81 294 PHE A O 1
ATOM 2253 N N . GLU A 1 295 ? -1.301 -2.159 -0.888 1.00 91.62 295 GLU A N 1
ATOM 2254 C CA . GLU A 1 295 ? -0.663 -2.219 0.430 1.00 91.62 295 GLU A CA 1
ATOM 2255 C C . GLU A 1 295 ? -1.164 -3.397 1.287 1.00 91.62 295 GLU A C 1
ATOM 2257 O O . GLU A 1 295 ? -0.373 -4.095 1.915 1.00 91.62 295 GLU A O 1
ATOM 2262 N N . THR A 1 296 ? -2.476 -3.649 1.299 1.00 91.94 296 THR A N 1
ATOM 2263 C CA . THR A 1 296 ? -3.080 -4.719 2.119 1.00 91.94 296 THR A CA 1
ATOM 2264 C C . THR A 1 296 ? -3.086 -6.088 1.442 1.00 91.94 296 THR A C 1
ATOM 2266 O O . THR A 1 296 ? -3.396 -7.080 2.100 1.00 91.94 296 THR A O 1
ATOM 2269 N N . MET A 1 297 ? -2.784 -6.150 0.141 1.00 92.81 297 MET A N 1
ATOM 2270 C CA . MET A 1 297 ? -2.948 -7.343 -0.700 1.00 92.81 297 MET A CA 1
ATOM 2271 C C . MET A 1 297 ? -4.362 -7.945 -0.626 1.00 92.81 297 MET A C 1
ATOM 2273 O O . MET A 1 297 ? -4.551 -9.155 -0.761 1.00 92.81 297 MET A O 1
ATOM 2277 N N . LEU A 1 298 ? -5.375 -7.099 -0.411 1.00 93.88 298 LEU A N 1
ATOM 2278 C CA . LEU A 1 298 ? -6.782 -7.489 -0.439 1.00 93.88 298 LEU A CA 1
ATOM 2279 C C . LEU A 1 298 ? -7.433 -7.059 -1.760 1.00 93.88 298 LEU A C 1
ATOM 2281 O O . LEU A 1 298 ? -7.128 -5.979 -2.274 1.00 93.88 298 LEU A O 1
ATOM 2285 N N . PRO A 1 299 ? -8.385 -7.849 -2.294 1.00 94.81 299 PRO A N 1
ATOM 2286 C CA . PRO A 1 299 ? -9.129 -7.470 -3.485 1.00 94.81 299 PRO A CA 1
ATOM 2287 C C . PRO A 1 299 ? -9.754 -6.083 -3.375 1.00 94.81 299 PRO A C 1
ATOM 2289 O O . PRO A 1 299 ? -10.449 -5.772 -2.402 1.00 94.81 299 PRO A O 1
ATOM 2292 N N . LYS A 1 300 ? -9.574 -5.269 -4.421 1.00 94.00 300 LYS A N 1
ATOM 2293 C CA . LYS A 1 300 ? -10.140 -3.918 -4.525 1.00 94.00 300 LYS A CA 1
ATOM 2294 C C . LYS A 1 300 ? -11.635 -3.887 -4.202 1.00 94.00 300 LYS A C 1
ATOM 2296 O O . LYS A 1 300 ? -12.087 -2.995 -3.490 1.00 94.00 300 LYS A O 1
ATOM 2301 N N . THR A 1 301 ? -12.392 -4.884 -4.659 1.00 94.38 301 THR A N 1
ATOM 2302 C CA . THR A 1 301 ? -13.839 -5.011 -4.413 1.00 94.38 301 THR A CA 1
ATOM 2303 C C . THR A 1 301 ? -14.182 -5.178 -2.930 1.00 94.38 301 THR A C 1
ATOM 2305 O O . THR A 1 301 ? -15.156 -4.598 -2.450 1.00 94.38 301 THR A O 1
ATOM 2308 N N . VAL A 1 302 ? -13.367 -5.922 -2.178 1.00 94.94 302 VAL A N 1
ATOM 2309 C CA . VAL A 1 302 ? -13.546 -6.139 -0.734 1.00 94.94 302 VAL A CA 1
ATOM 2310 C C . VAL A 1 302 ? -13.263 -4.850 0.033 1.00 94.94 302 VAL A C 1
ATOM 2312 O O . VAL A 1 302 ? -14.060 -4.446 0.878 1.00 94.94 302 VAL A O 1
ATOM 2315 N N . ILE A 1 303 ? -12.175 -4.158 -0.306 1.00 94.19 303 ILE A N 1
ATOM 2316 C CA . ILE A 1 303 ? -11.809 -2.887 0.334 1.00 94.19 303 ILE A CA 1
ATOM 2317 C C . ILE A 1 303 ? -12.841 -1.800 0.034 1.00 94.19 303 ILE A C 1
ATOM 2319 O O . ILE A 1 303 ? -13.266 -1.089 0.944 1.00 94.19 303 ILE A O 1
ATOM 2323 N N . GLN A 1 304 ? -13.294 -1.698 -1.221 1.00 93.50 304 GLN A N 1
ATOM 2324 C CA . GLN A 1 304 ? -14.378 -0.791 -1.604 1.00 93.50 304 GLN A CA 1
ATOM 2325 C C . GLN A 1 304 ? -15.629 -1.054 -0.770 1.00 93.50 304 GLN A C 1
ATOM 2327 O O . GLN A 1 304 ? -16.208 -0.112 -0.236 1.00 93.50 304 GLN A O 1
ATOM 2332 N N . ARG A 1 305 ? -16.009 -2.325 -0.591 1.00 94.75 305 ARG A N 1
ATOM 2333 C CA . ARG A 1 305 ? -17.150 -2.697 0.249 1.00 94.75 305 ARG A CA 1
ATOM 2334 C C . ARG A 1 305 ? -16.959 -2.267 1.705 1.00 94.75 305 ARG A C 1
ATOM 2336 O O . ARG A 1 305 ? -17.893 -1.714 2.277 1.00 94.75 305 ARG A O 1
ATOM 2343 N N . TYR A 1 306 ? -15.783 -2.477 2.299 1.00 94.69 306 TYR A N 1
ATOM 2344 C CA . TYR A 1 306 ? -15.510 -2.033 3.673 1.00 94.69 306 TYR A CA 1
ATOM 2345 C C . TYR A 1 306 ? -15.613 -0.521 3.830 1.00 94.69 306 TYR A C 1
ATOM 2347 O O . TYR A 1 306 ? -16.222 -0.055 4.789 1.00 94.69 306 TYR A O 1
ATOM 2355 N N . ILE A 1 307 ? -15.072 0.244 2.882 1.00 92.69 307 ILE A N 1
ATOM 2356 C CA . ILE A 1 307 ? -15.155 1.706 2.914 1.00 92.69 307 ILE A CA 1
ATOM 2357 C C . ILE A 1 307 ? -16.600 2.173 2.732 1.00 92.69 307 ILE A C 1
ATOM 2359 O O . ILE A 1 307 ? -17.032 3.060 3.461 1.00 92.69 307 ILE A O 1
ATOM 2363 N N . SER A 1 308 ? -17.367 1.574 1.817 1.00 92.69 308 SER A N 1
ATOM 2364 C CA . SER A 1 308 ? -18.786 1.906 1.645 1.00 92.69 308 SER A CA 1
ATOM 2365 C C . SER A 1 308 ? -19.587 1.655 2.924 1.00 92.69 308 SER A C 1
ATOM 2367 O O . SER A 1 308 ? -20.287 2.552 3.380 1.00 92.69 308 SER A O 1
ATOM 2369 N N . LEU A 1 309 ? -19.412 0.491 3.561 1.00 92.69 309 LEU A N 1
ATOM 2370 C CA . LEU A 1 309 ? -20.075 0.165 4.831 1.00 92.69 309 LEU A CA 1
ATOM 2371 C C . LEU A 1 309 ? -19.650 1.104 5.968 1.00 92.69 309 LEU A C 1
ATOM 2373 O O . LEU A 1 309 ? -20.479 1.516 6.777 1.00 92.69 309 LEU A O 1
ATOM 2377 N N . LEU A 1 310 ? -18.368 1.472 6.025 1.00 91.50 310 LEU A N 1
ATOM 2378 C CA . LEU A 1 310 ? -17.855 2.439 6.996 1.00 91.50 310 LEU A CA 1
ATOM 2379 C C . LEU A 1 310 ? -18.442 3.837 6.797 1.00 91.50 310 LEU A C 1
ATOM 2381 O O . LEU A 1 310 ? -18.662 4.536 7.779 1.00 91.50 310 LEU A O 1
ATOM 2385 N N . LEU A 1 311 ? -18.690 4.261 5.560 1.00 88.25 311 LEU A N 1
ATOM 2386 C CA . LEU A 1 311 ? -19.288 5.568 5.283 1.00 88.25 311 LEU A CA 1
ATOM 2387 C C . LEU A 1 311 ? -20.794 5.587 5.532 1.00 88.25 311 LEU A C 1
ATOM 2389 O O . LEU A 1 311 ? -21.307 6.608 5.968 1.00 88.25 311 LEU A O 1
ATOM 2393 N N . GLU A 1 312 ? -21.479 4.473 5.280 1.00 89.88 312 GLU A N 1
ATOM 2394 C CA . GLU A 1 312 ? -22.924 4.347 5.481 1.00 89.88 312 GLU A CA 1
ATOM 2395 C C . GLU A 1 312 ? -23.290 4.176 6.962 1.00 89.88 312 GLU A C 1
ATOM 2397 O O . GLU A 1 312 ? -24.170 4.860 7.477 1.00 89.88 312 GLU A O 1
ATOM 2402 N N . HIS A 1 313 ? -22.601 3.279 7.672 1.00 88.31 313 HIS A N 1
ATOM 2403 C CA . HIS A 1 313 ? -22.943 2.931 9.054 1.00 88.31 313 HIS A CA 1
ATOM 2404 C C . HIS A 1 313 ? -22.029 3.573 10.102 1.00 88.31 313 HIS A C 1
ATOM 2406 O O . HIS A 1 313 ? -22.307 3.468 11.299 1.00 88.31 313 HIS A O 1
ATOM 2412 N N . HIS A 1 314 ? -20.923 4.204 9.689 1.00 88.12 314 HIS A N 1
ATOM 2413 C CA . HIS A 1 314 ? -19.893 4.765 10.579 1.00 88.12 314 HIS A CA 1
ATOM 2414 C C . HIS A 1 314 ? -19.285 3.759 11.566 1.00 88.12 314 HIS A C 1
ATOM 2416 O O . HIS A 1 314 ? -18.672 4.154 12.560 1.00 88.12 314 HIS A O 1
ATOM 2422 N N . ARG A 1 315 ? -19.489 2.459 11.326 1.00 87.94 315 ARG A N 1
ATOM 2423 C CA . ARG A 1 315 ? -19.102 1.356 12.208 1.00 87.94 315 ARG A CA 1
ATOM 2424 C C . ARG A 1 315 ? -18.814 0.119 11.374 1.00 87.94 315 ARG A C 1
ATOM 2426 O O . ARG A 1 315 ? -19.560 -0.203 10.454 1.00 87.94 315 ARG A O 1
ATOM 2433 N N . ILE A 1 316 ? -17.757 -0.596 11.735 1.00 92.19 316 ILE A N 1
ATOM 2434 C CA . ILE A 1 316 ? -17.426 -1.900 11.167 1.00 92.19 316 ILE A CA 1
ATOM 2435 C C . ILE A 1 316 ? -16.808 -2.765 12.261 1.00 92.19 316 ILE A C 1
ATOM 2437 O O . ILE A 1 316 ? -16.073 -2.261 13.109 1.00 92.19 316 ILE A O 1
ATOM 2441 N N . ILE A 1 317 ? -17.112 -4.061 12.248 1.00 91.50 317 ILE A N 1
ATOM 2442 C CA . ILE A 1 317 ? -16.498 -5.039 13.147 1.00 91.50 317 ILE A CA 1
ATOM 2443 C C . ILE A 1 317 ? -15.719 -6.025 12.284 1.00 91.50 317 ILE A C 1
ATOM 2445 O O . ILE A 1 317 ? -16.280 -6.646 11.381 1.00 91.50 317 ILE A O 1
ATOM 2449 N N . LEU A 1 318 ? -14.422 -6.157 12.560 1.00 93.00 318 LEU A N 1
ATOM 2450 C CA . LEU A 1 318 ? -13.550 -7.121 11.899 1.00 93.00 318 LEU A CA 1
ATOM 2451 C C . LEU A 1 318 ? -13.407 -8.356 12.791 1.00 93.00 318 LEU A C 1
ATOM 2453 O O . LEU A 1 318 ? -12.837 -8.285 13.879 1.00 93.00 318 LEU A O 1
ATOM 2457 N N . CYS A 1 319 ? -13.905 -9.496 12.318 1.00 91.81 319 CYS A N 1
ATOM 2458 C CA . CYS A 1 319 ? -13.857 -10.768 13.037 1.00 91.81 319 CYS A CA 1
ATOM 2459 C C . CYS A 1 319 ? -12.891 -11.740 12.353 1.00 91.81 319 CYS A C 1
ATOM 2461 O O . CYS A 1 319 ? -12.839 -11.816 11.128 1.00 91.81 319 CYS A O 1
ATOM 2463 N N . GLY A 1 320 ? -12.141 -12.506 13.144 1.00 92.31 320 GLY A N 1
ATOM 2464 C CA . GLY A 1 320 ? -11.229 -13.528 12.632 1.00 92.31 320 GLY A CA 1
ATOM 2465 C C . GLY A 1 320 ? -10.206 -13.994 13.673 1.00 92.31 320 GLY A C 1
ATOM 2466 O O . GLY A 1 320 ? -10.063 -13.343 14.715 1.00 92.31 320 GLY A O 1
ATOM 2467 N N . PRO A 1 321 ? -9.478 -15.092 13.403 1.00 92.81 321 PRO A N 1
ATOM 2468 C CA . PRO A 1 321 ? -8.449 -15.634 14.295 1.00 92.81 321 PRO A CA 1
ATOM 2469 C C . PRO A 1 321 ? -7.375 -14.611 14.694 1.00 92.81 321 PRO A C 1
ATOM 2471 O O . PRO A 1 321 ? -7.186 -13.587 14.033 1.00 92.81 321 PRO A O 1
ATOM 2474 N N . SER A 1 322 ? -6.659 -14.863 15.791 1.00 88.31 322 SER A N 1
ATOM 2475 C CA . SER A 1 322 ? -5.517 -14.020 16.172 1.00 88.31 322 SER A CA 1
ATOM 2476 C C . SER A 1 322 ? -4.415 -14.074 15.103 1.00 88.31 322 SER A C 1
ATOM 2478 O O . SER A 1 322 ? -4.246 -15.091 14.436 1.00 88.31 322 SER A O 1
ATOM 2480 N N . GLY A 1 323 ? -3.697 -12.967 14.905 1.00 87.56 323 GLY A N 1
ATOM 2481 C CA . GLY A 1 323 ? -2.606 -12.875 13.925 1.00 87.56 323 GLY A CA 1
ATOM 2482 C C . GLY A 1 323 ? -3.019 -12.630 12.467 1.00 87.56 323 GLY A C 1
ATOM 2483 O O . GLY A 1 323 ? -2.147 -12.451 11.627 1.00 87.56 323 GLY A O 1
ATOM 2484 N N . THR A 1 324 ? -4.311 -12.534 12.133 1.00 90.00 324 THR A N 1
ATOM 2485 C CA . THR A 1 324 ? -4.768 -12.288 10.744 1.00 90.00 324 THR A CA 1
ATOM 2486 C C . THR A 1 324 ? -4.718 -10.816 10.305 1.00 90.00 324 THR A C 1
ATOM 2488 O O . THR A 1 324 ? -5.432 -10.423 9.387 1.00 90.00 324 THR A O 1
ATOM 2491 N N . GLY A 1 325 ? -3.953 -9.966 10.996 1.00 90.50 325 GLY A N 1
ATOM 2492 C CA . GLY A 1 325 ? -3.796 -8.554 10.624 1.00 90.50 325 GLY A CA 1
ATOM 2493 C C . GLY A 1 325 ? -5.052 -7.682 10.777 1.00 90.50 325 GLY A C 1
ATOM 2494 O O . GLY A 1 325 ? -5.146 -6.648 10.125 1.00 90.50 325 GLY A O 1
ATOM 2495 N N . LYS A 1 326 ? -6.020 -8.055 11.630 1.00 93.31 326 LYS A N 1
ATOM 2496 C CA . LYS A 1 326 ? -7.262 -7.274 11.837 1.00 93.31 326 LYS A CA 1
ATOM 2497 C C . LYS A 1 326 ? -6.985 -5.836 12.275 1.00 93.31 326 LYS A C 1
ATOM 2499 O O . LYS A 1 326 ? -7.544 -4.913 11.696 1.00 93.31 326 LYS A O 1
ATOM 2504 N N . THR A 1 327 ? -6.102 -5.657 13.255 1.00 92.38 327 THR A N 1
ATOM 2505 C CA . THR A 1 327 ? -5.694 -4.342 13.767 1.00 92.38 327 THR A CA 1
ATOM 2506 C C . THR A 1 327 ? -5.005 -3.519 12.682 1.00 92.38 327 THR A C 1
ATOM 2508 O O . THR A 1 327 ? -5.332 -2.352 12.498 1.00 92.38 327 THR A O 1
ATOM 2511 N N . TYR A 1 328 ? -4.131 -4.151 11.890 1.00 92.44 328 TYR A N 1
ATOM 2512 C CA . TYR A 1 328 ? -3.474 -3.510 10.750 1.00 92.44 328 TYR A CA 1
ATOM 2513 C C . TYR A 1 328 ? -4.491 -3.044 9.697 1.00 92.44 328 TYR A C 1
ATOM 2515 O O . TYR A 1 328 ? -4.468 -1.888 9.280 1.00 92.44 328 TYR A O 1
ATOM 2523 N N . LEU A 1 329 ? -5.444 -3.900 9.317 1.00 93.38 329 LEU A N 1
ATOM 2524 C CA . LEU A 1 329 ? -6.506 -3.531 8.382 1.00 93.38 329 LEU A CA 1
ATOM 2525 C C . LEU A 1 329 ? -7.400 -2.414 8.943 1.00 93.38 329 LEU A C 1
ATOM 2527 O O . LEU A 1 329 ? -7.731 -1.482 8.215 1.00 93.38 329 LEU A O 1
ATOM 2531 N N . ALA A 1 330 ? -7.770 -2.479 10.226 1.00 93.81 330 ALA A N 1
ATOM 2532 C CA . ALA A 1 330 ? -8.546 -1.433 10.891 1.00 93.81 330 ALA A CA 1
ATOM 2533 C C . ALA A 1 330 ? -7.815 -0.086 10.856 1.00 93.81 330 ALA A C 1
ATOM 2535 O O . ALA A 1 330 ? -8.423 0.930 10.524 1.00 93.81 330 ALA A O 1
ATOM 2536 N N . GLN A 1 331 ? -6.507 -0.091 11.123 1.00 91.94 331 GLN A N 1
ATOM 2537 C CA . GLN A 1 331 ? -5.662 1.095 11.048 1.00 91.94 331 GLN A CA 1
ATOM 2538 C C . GLN A 1 331 ? -5.631 1.673 9.633 1.00 91.94 331 GLN A C 1
ATOM 2540 O O . GLN A 1 331 ? -5.871 2.864 9.448 1.00 91.94 331 GLN A O 1
ATOM 2545 N N . LYS A 1 332 ? -5.434 0.830 8.619 1.00 91.38 332 LYS A N 1
ATOM 2546 C CA . LYS A 1 332 ? -5.386 1.273 7.222 1.00 91.38 332 LYS A CA 1
ATOM 2547 C C . LYS A 1 332 ? -6.727 1.801 6.712 1.00 91.38 332 LYS A C 1
ATOM 2549 O O . LYS A 1 332 ? -6.769 2.800 5.994 1.00 91.38 332 LYS A O 1
ATOM 2554 N N . LEU A 1 333 ? -7.836 1.182 7.117 1.00 92.38 333 LEU A N 1
ATOM 2555 C CA . LEU A 1 333 ? -9.181 1.686 6.827 1.00 92.38 333 LEU A CA 1
ATOM 2556 C C . LEU A 1 333 ? -9.446 3.021 7.534 1.00 92.38 333 LEU A C 1
ATOM 2558 O O . LEU A 1 333 ? -9.998 3.931 6.917 1.00 92.38 333 LEU A O 1
ATOM 2562 N N . ALA A 1 334 ? -9.028 3.163 8.795 1.00 91.19 334 ALA A N 1
ATOM 2563 C CA . ALA A 1 334 ? -9.140 4.412 9.539 1.00 91.19 334 ALA A CA 1
ATOM 2564 C C . ALA A 1 334 ? -8.350 5.538 8.855 1.00 91.19 334 ALA A C 1
ATOM 2566 O O . ALA A 1 334 ? -8.923 6.587 8.570 1.00 91.19 334 ALA A O 1
ATOM 2567 N N . GLU A 1 335 ? -7.082 5.300 8.502 1.00 89.06 335 GLU A N 1
ATOM 2568 C CA . GLU A 1 335 ? -6.246 6.246 7.750 1.00 89.06 335 GLU A CA 1
ATOM 2569 C C . GLU A 1 335 ? -6.936 6.697 6.451 1.00 89.06 335 GLU A C 1
ATOM 2571 O O . GLU A 1 335 ? -7.009 7.893 6.156 1.00 89.06 335 GLU A O 1
ATOM 2576 N N . HIS A 1 336 ? -7.508 5.750 5.701 1.00 88.81 336 HIS A N 1
ATOM 2577 C CA . HIS A 1 336 ? -8.219 6.046 4.461 1.00 88.81 336 HIS A CA 1
ATOM 2578 C C . HIS A 1 336 ? -9.464 6.918 4.686 1.00 88.81 336 HIS A C 1
ATOM 2580 O O . HIS A 1 336 ? -9.690 7.869 3.936 1.00 88.81 336 HIS A O 1
ATOM 2586 N N . VAL A 1 337 ? -10.275 6.625 5.708 1.00 89.12 337 VAL A N 1
ATOM 2587 C CA . VAL A 1 337 ? -11.486 7.401 6.032 1.00 89.12 337 VAL A CA 1
ATOM 2588 C C . VAL A 1 337 ? -11.131 8.814 6.505 1.00 89.12 337 VAL A C 1
ATOM 2590 O O . VAL A 1 337 ? -11.767 9.775 6.069 1.00 89.12 337 VAL A O 1
ATOM 2593 N N . VAL A 1 338 ? -10.086 8.963 7.325 1.00 88.06 338 VAL A N 1
ATOM 2594 C CA . VAL A 1 338 ? -9.586 10.274 7.774 1.00 88.06 338 VAL A CA 1
ATOM 2595 C C . VAL A 1 338 ? -9.168 11.122 6.576 1.00 88.06 338 VAL A C 1
ATOM 2597 O O . VAL A 1 338 ? -9.660 12.239 6.412 1.00 88.06 338 VAL A O 1
ATOM 2600 N N . LEU A 1 339 ? -8.340 10.570 5.688 1.00 85.69 339 LEU A N 1
ATOM 2601 C CA . LEU A 1 339 ? -7.902 11.272 4.483 1.00 85.69 339 LEU A CA 1
ATOM 2602 C C . LEU A 1 339 ? -9.068 11.610 3.550 1.00 85.69 339 LEU A C 1
ATOM 2604 O O . LEU A 1 339 ? -9.069 12.670 2.926 1.00 85.69 339 LEU A O 1
ATOM 2608 N N . ARG A 1 340 ? -10.083 10.741 3.472 1.00 84.12 340 ARG A N 1
ATOM 2609 C CA . ARG A 1 340 ? -11.276 10.970 2.646 1.00 84.12 340 ARG A CA 1
ATOM 2610 C C . ARG A 1 340 ? -12.133 12.108 3.187 1.00 84.12 340 ARG A C 1
ATOM 2612 O O . ARG A 1 340 ? -12.769 12.804 2.404 1.00 84.12 340 ARG A O 1
ATOM 2619 N N . SER A 1 341 ? -12.116 12.323 4.502 1.00 80.81 341 SER A N 1
ATOM 2620 C CA . SER A 1 341 ? -12.779 13.460 5.150 1.00 80.81 341 SER A CA 1
ATOM 2621 C C . SER A 1 341 ? -12.040 14.796 4.975 1.00 80.81 341 SER A C 1
ATOM 2623 O O . SER A 1 341 ? -12.512 15.817 5.467 1.00 80.81 341 SER A O 1
ATOM 2625 N N . GLY A 1 342 ? -10.891 14.808 4.286 1.00 76.94 342 GLY A N 1
ATOM 2626 C CA . GLY A 1 342 ? -10.089 16.012 4.046 1.00 76.94 342 GLY A CA 1
ATOM 2627 C C . GLY A 1 342 ? -9.194 16.421 5.219 1.00 76.94 342 GLY A C 1
ATOM 2628 O O . GLY A 1 342 ? -8.568 17.476 5.163 1.00 76.94 342 GLY A O 1
ATOM 2629 N N . LYS A 1 343 ? -9.109 15.602 6.275 1.00 77.50 343 LYS A N 1
ATOM 2630 C CA . LYS A 1 343 ? -8.222 15.835 7.422 1.00 77.50 343 LYS A CA 1
ATOM 2631 C C . LYS A 1 343 ? -6.830 15.257 7.163 1.00 77.50 343 LYS A C 1
ATOM 2633 O O . LYS A 1 343 ? -6.683 14.224 6.508 1.00 77.50 343 LYS A O 1
ATOM 2638 N N . GLU A 1 344 ? -5.800 15.910 7.696 1.00 75.94 344 GLU A N 1
ATOM 2639 C CA . GLU A 1 344 ? -4.439 15.373 7.664 1.00 75.94 344 GLU A CA 1
ATOM 2640 C C . GLU A 1 344 ? -4.251 14.268 8.708 1.00 75.94 344 GLU A C 1
ATOM 2642 O O . GLU A 1 344 ? -4.811 14.333 9.799 1.00 75.94 344 GLU A O 1
ATOM 2647 N N . LEU A 1 345 ? -3.441 13.257 8.379 1.00 74.75 345 LEU A N 1
ATOM 2648 C CA . LEU A 1 345 ? -3.065 12.199 9.316 1.00 74.75 345 LEU A CA 1
ATOM 2649 C C . LEU A 1 345 ? -2.125 12.765 10.385 1.00 74.75 345 LEU A C 1
ATOM 2651 O O . LEU A 1 345 ? -0.926 12.899 10.160 1.00 74.75 345 LEU A O 1
ATOM 2655 N N . THR A 1 346 ? -2.678 13.092 11.547 1.00 75.19 346 THR A N 1
ATOM 2656 C CA . THR A 1 346 ? -1.922 13.451 12.755 1.00 75.19 346 THR A CA 1
ATOM 2657 C C . THR A 1 346 ? -2.053 12.353 13.809 1.00 75.19 346 THR A C 1
ATOM 2659 O O . THR A 1 346 ? -3.004 11.572 13.776 1.00 75.19 346 THR A O 1
ATOM 2662 N N . ALA A 1 347 ? -1.140 12.303 14.787 1.00 69.00 347 ALA A N 1
ATOM 2663 C CA . ALA A 1 347 ? -1.171 11.305 15.866 1.00 69.00 347 ALA A CA 1
ATOM 2664 C C . ALA A 1 347 ? -2.483 11.305 16.686 1.00 69.00 347 ALA A C 1
ATOM 2666 O O . ALA A 1 347 ? -2.814 10.304 17.309 1.00 69.00 347 ALA A O 1
ATOM 2667 N N . GLY A 1 348 ? -3.251 12.402 16.661 1.00 73.25 348 GLY A N 1
ATOM 2668 C CA . GLY A 1 348 ? -4.574 12.501 17.290 1.00 73.25 348 GLY A CA 1
ATOM 2669 C C . GLY A 1 348 ? -5.757 12.163 16.374 1.00 73.25 348 GLY A C 1
ATOM 2670 O O . GLY A 1 348 ? -6.895 12.159 16.828 1.00 73.25 348 GLY A O 1
ATOM 2671 N N . SER A 1 349 ? -5.529 11.890 15.085 1.00 81.69 349 SER A N 1
ATOM 2672 C CA . SER A 1 349 ? -6.609 11.652 14.114 1.00 81.69 349 SER A CA 1
ATOM 2673 C C . SER A 1 349 ? -7.245 10.270 14.241 1.00 81.69 349 SER A C 1
ATOM 2675 O O . SER A 1 349 ? -8.435 10.117 13.954 1.00 81.69 349 SER A O 1
ATOM 2677 N N . VAL A 1 350 ? -6.465 9.275 14.667 1.00 86.31 350 VAL A N 1
ATOM 2678 C CA . VAL A 1 350 ? -6.917 7.903 14.906 1.00 86.31 350 VAL A CA 1
ATOM 2679 C C . VAL A 1 350 ? -6.591 7.543 16.348 1.00 86.31 350 VAL A C 1
ATOM 2681 O O . VAL A 1 350 ? -5.424 7.476 16.721 1.00 86.31 350 VAL A O 1
ATOM 2684 N N . ALA A 1 351 ? -7.616 7.299 17.158 1.00 88.69 351 ALA A N 1
ATOM 2685 C CA . ALA A 1 351 ? -7.438 6.796 18.513 1.00 88.69 351 ALA A CA 1
ATOM 2686 C C . ALA A 1 351 ? -7.521 5.270 18.512 1.00 88.69 351 ALA A C 1
ATOM 2688 O O . ALA A 1 351 ? -8.456 4.706 17.948 1.00 88.69 351 ALA A O 1
ATOM 2689 N N . THR A 1 352 ? -6.571 4.603 19.163 1.00 89.62 352 THR A N 1
ATOM 2690 C CA . THR A 1 352 ? -6.592 3.145 19.334 1.00 89.62 352 THR A CA 1
ATOM 2691 C C . THR A 1 352 ? -6.692 2.816 20.814 1.00 89.62 352 THR A C 1
ATOM 2693 O O . THR A 1 352 ? -5.881 3.287 21.607 1.00 89.62 352 THR A O 1
ATOM 2696 N N . PHE A 1 353 ? -7.678 2.004 21.181 1.00 88.62 353 PHE A N 1
ATOM 2697 C CA . PHE A 1 353 ? -7.868 1.498 22.533 1.00 88.62 353 PHE A CA 1
ATOM 2698 C C . PHE A 1 353 ? -7.795 -0.027 22.502 1.00 88.62 353 PHE A C 1
ATOM 2700 O O . PHE A 1 353 ? -8.582 -0.675 21.811 1.00 88.62 353 PHE A O 1
ATOM 2707 N N . ASN A 1 354 ? -6.850 -0.602 23.241 1.00 89.25 354 ASN A N 1
ATOM 2708 C CA . ASN A 1 354 ? -6.749 -2.048 23.398 1.00 89.25 354 ASN A CA 1
ATOM 2709 C C . ASN A 1 354 ? -7.606 -2.495 24.586 1.00 89.25 354 ASN A C 1
ATOM 2711 O O . ASN A 1 354 ? -7.406 -2.016 25.700 1.00 89.25 354 ASN A O 1
ATOM 2715 N N . VAL A 1 355 ? -8.566 -3.386 24.348 1.00 86.12 355 VAL A N 1
ATOM 2716 C CA . VAL A 1 355 ? -9.512 -3.811 25.377 1.00 86.12 355 VAL A CA 1
ATOM 2717 C C . VAL A 1 355 ? -9.011 -5.047 26.116 1.00 86.12 355 VAL A C 1
ATOM 2719 O O . VAL A 1 355 ? -8.818 -6.107 25.529 1.00 86.12 355 VAL A O 1
ATOM 2722 N N . ASP A 1 356 ? -8.910 -4.921 27.435 1.00 84.25 356 ASP A N 1
ATOM 2723 C CA . ASP A 1 356 ? -8.633 -5.984 28.403 1.00 84.25 356 ASP A CA 1
ATOM 2724 C C . ASP A 1 356 ? -9.824 -6.225 29.347 1.00 84.25 356 ASP A C 1
ATOM 2726 O O . ASP A 1 356 ? -10.635 -5.325 29.588 1.00 84.25 356 ASP A O 1
ATOM 2730 N N . ASN A 1 357 ? -9.871 -7.398 29.995 1.00 73.56 357 ASN A N 1
ATOM 2731 C CA . ASN A 1 357 ? -10.940 -7.809 30.928 1.00 73.56 357 ASN A CA 1
ATOM 2732 C C . ASN A 1 357 ? -11.181 -6.841 32.111 1.00 73.56 357 ASN A C 1
ATOM 2734 O O . ASN A 1 357 ? -12.236 -6.889 32.736 1.00 73.56 357 ASN A O 1
ATOM 2738 N N . LYS A 1 358 ? -10.215 -5.972 32.441 1.00 75.12 358 LYS A N 1
ATOM 2739 C CA . LYS A 1 358 ? -10.330 -4.942 33.496 1.00 75.12 358 LYS A CA 1
ATOM 2740 C C . LYS A 1 358 ? -10.628 -3.540 32.951 1.00 75.12 358 LYS A C 1
ATOM 2742 O O . LYS A 1 358 ? -11.119 -2.691 33.683 1.00 75.12 358 LYS A O 1
ATOM 2747 N N . SER A 1 359 ? -10.373 -3.315 31.666 1.00 78.81 359 SER A N 1
ATOM 2748 C CA . SER A 1 359 ? -10.457 -2.000 31.016 1.00 78.81 359 SER A CA 1
ATOM 2749 C C . SER A 1 359 ? -11.871 -1.627 30.557 1.00 78.81 359 SER A C 1
ATOM 2751 O O . SER A 1 359 ? -12.101 -0.510 30.111 1.00 78.81 359 SER A O 1
ATOM 2753 N N . ALA A 1 360 ? -12.854 -2.531 30.657 1.00 78.25 360 ALA A N 1
ATOM 2754 C CA . ALA A 1 360 ? -14.202 -2.292 30.133 1.00 78.25 360 ALA A CA 1
ATOM 2755 C C . ALA A 1 360 ? -14.912 -1.083 30.780 1.00 78.25 360 ALA A C 1
ATOM 2757 O O . ALA A 1 360 ? -15.763 -0.459 30.144 1.00 78.25 360 ALA A O 1
ATOM 2758 N N . GLN A 1 361 ? -14.579 -0.750 32.032 1.00 80.69 361 GLN A N 1
ATOM 2759 C CA . GLN A 1 361 ? -15.087 0.446 32.713 1.00 80.69 361 GLN A CA 1
ATOM 2760 C C . GLN A 1 361 ? -14.377 1.720 32.229 1.00 80.69 361 GLN A C 1
ATOM 2762 O O . GLN A 1 361 ? -15.030 2.735 31.995 1.00 80.69 361 GLN A O 1
ATOM 2767 N N . GLU A 1 362 ? -13.065 1.649 32.000 1.00 83.94 362 GLU A N 1
ATOM 2768 C CA . GLU A 1 362 ? -12.265 2.746 31.442 1.00 83.94 362 GLU A CA 1
ATOM 2769 C C . GLU A 1 362 ? -12.665 3.055 29.998 1.00 83.94 362 GLU A C 1
ATOM 2771 O O . GLU A 1 362 ? -12.829 4.218 29.645 1.00 83.94 362 GLU A O 1
ATOM 2776 N N . LEU A 1 363 ? -12.916 2.026 29.182 1.00 84.75 363 LEU A N 1
ATOM 2777 C CA . LEU A 1 363 ? -13.423 2.170 27.819 1.00 84.75 363 LEU A CA 1
ATOM 2778 C C . LEU A 1 363 ? -14.765 2.908 27.799 1.00 84.75 363 LEU A C 1
ATOM 2780 O O . LEU A 1 363 ? -14.968 3.799 26.976 1.00 84.75 363 LEU A O 1
ATOM 2784 N N . ARG A 1 364 ? -15.681 2.559 28.710 1.00 82.12 364 ARG A N 1
ATOM 2785 C CA . ARG A 1 364 ? -16.967 3.258 28.836 1.00 82.12 364 ARG A CA 1
ATOM 2786 C C . ARG A 1 364 ? -16.772 4.724 29.190 1.00 82.12 364 ARG A C 1
ATOM 2788 O O . ARG A 1 364 ? -17.377 5.572 28.544 1.00 82.12 364 ARG A O 1
ATOM 2795 N N . GLN A 1 365 ? -15.910 5.020 30.162 1.00 84.25 365 GLN A N 1
ATOM 2796 C CA . GLN A 1 365 ? -15.604 6.400 30.537 1.00 84.25 365 GLN A CA 1
ATOM 2797 C C . GLN A 1 365 ? -14.954 7.168 29.380 1.00 84.25 365 GLN A C 1
ATOM 2799 O O . GLN A 1 365 ? -15.302 8.316 29.133 1.00 84.25 365 GLN A O 1
ATOM 2804 N N . TYR A 1 366 ? -14.046 6.534 28.639 1.00 85.94 366 TYR A N 1
ATOM 2805 C CA . TYR A 1 366 ? -13.392 7.124 27.476 1.00 85.94 366 TYR A CA 1
ATOM 2806 C C . TYR A 1 366 ? -14.395 7.469 26.369 1.00 85.94 366 TYR A C 1
ATOM 2808 O O . TYR A 1 366 ? -14.400 8.592 25.869 1.00 85.94 366 TYR A O 1
ATOM 2816 N N . LEU A 1 367 ? -15.285 6.535 26.022 1.00 84.88 367 LEU A N 1
ATOM 2817 C CA . LEU A 1 367 ? -16.329 6.771 25.026 1.00 84.88 367 LEU A CA 1
ATOM 2818 C C . LEU A 1 367 ? -17.342 7.826 25.491 1.00 84.88 367 LEU A C 1
ATOM 2820 O O . LEU A 1 367 ? -17.747 8.651 24.678 1.00 84.88 367 LEU A O 1
ATOM 2824 N N . ALA A 1 368 ? -17.713 7.841 26.776 1.00 82.75 368 ALA A N 1
ATOM 2825 C CA . ALA A 1 368 ? -18.579 8.874 27.348 1.00 82.75 368 ALA A CA 1
ATOM 2826 C C . ALA A 1 368 ? -17.929 10.263 27.257 1.00 82.75 368 ALA A C 1
ATOM 2828 O O . ALA A 1 368 ? -18.527 11.181 26.712 1.00 82.75 368 ALA A O 1
ATOM 2829 N N . ASN A 1 369 ? -16.657 10.386 27.650 1.00 83.94 369 ASN A N 1
ATOM 2830 C CA . ASN A 1 369 ? -15.908 11.638 27.534 1.00 83.94 369 ASN A CA 1
ATOM 2831 C C . ASN A 1 369 ? -15.829 12.132 26.078 1.00 83.94 369 ASN A C 1
ATOM 2833 O O . ASN A 1 369 ? -15.890 13.334 25.834 1.00 83.94 369 ASN A O 1
ATOM 2837 N N . ILE A 1 370 ? -15.680 11.221 25.108 1.00 83.12 370 ILE A N 1
ATOM 2838 C CA . ILE A 1 370 ? -15.701 11.560 23.678 1.00 83.12 370 ILE A CA 1
ATOM 2839 C C . ILE A 1 370 ? -17.095 12.014 23.241 1.00 83.12 370 ILE A C 1
ATOM 2841 O O . ILE A 1 370 ? -17.187 12.974 22.480 1.00 83.12 370 ILE A O 1
ATOM 2845 N N . ALA A 1 371 ? -18.165 11.362 23.704 1.00 80.69 371 ALA A N 1
ATOM 2846 C CA . ALA A 1 371 ? -19.537 11.764 23.397 1.00 80.69 371 ALA A CA 1
ATOM 2847 C C . ALA A 1 371 ? -19.837 13.173 23.939 1.00 80.69 371 ALA A C 1
ATOM 2849 O O . ALA A 1 371 ? -20.265 14.033 23.172 1.00 80.69 371 ALA A O 1
ATOM 2850 N N . ASP A 1 372 ? -19.480 13.449 25.195 1.00 79.94 372 ASP A N 1
ATOM 2851 C CA . ASP A 1 372 ? -19.648 14.764 25.830 1.00 79.94 372 ASP A CA 1
ATOM 2852 C C . ASP A 1 372 ? -18.841 15.858 25.102 1.00 79.94 372 ASP A C 1
ATOM 2854 O O . ASP A 1 372 ? -19.283 16.998 24.918 1.00 79.94 372 ASP A O 1
ATOM 2858 N N . GLN A 1 373 ? -17.639 15.515 24.634 1.00 76.19 373 GLN A N 1
ATOM 2859 C CA . GLN A 1 373 ? -16.809 16.405 23.820 1.00 76.19 373 GLN A CA 1
ATOM 2860 C C . GLN A 1 373 ? -17.336 16.596 22.393 1.00 76.19 373 GLN A C 1
ATOM 2862 O O . GLN A 1 373 ? -16.999 17.595 21.769 1.00 76.19 373 GLN A O 1
ATOM 2867 N N . CYS A 1 374 ? -18.137 15.669 21.856 1.00 73.31 374 CYS A N 1
ATOM 2868 C CA . CYS A 1 374 ? -18.823 15.863 20.573 1.00 73.31 374 CYS A CA 1
ATOM 2869 C C . CYS A 1 374 ? -20.013 16.822 20.707 1.00 73.31 374 CYS A C 1
ATOM 2871 O O . CYS A 1 374 ? -20.336 17.531 19.752 1.00 73.31 374 CYS A O 1
ATOM 2873 N N . GLU A 1 375 ? -20.677 16.820 21.865 1.00 71.00 375 GLU A N 1
ATOM 2874 C CA . GLU A 1 375 ? -21.811 17.700 22.165 1.00 71.00 375 GLU A CA 1
ATOM 2875 C C . GLU A 1 375 ? -21.361 19.121 22.529 1.00 71.00 375 GLU A C 1
ATOM 2877 O O . GLU A 1 375 ? -21.994 20.100 22.125 1.00 71.00 375 GLU A O 1
ATOM 2882 N N . SER A 1 376 ? -20.235 19.253 23.235 1.00 64.25 376 SER A N 1
ATOM 2883 C CA . SER A 1 376 ? -19.575 20.539 23.467 1.00 64.25 376 SER A CA 1
ATOM 2884 C C . SER A 1 376 ? -18.754 20.959 22.237 1.00 64.25 376 SER A C 1
ATOM 2886 O O . SER A 1 376 ? -18.132 20.150 21.569 1.00 64.25 376 SER A O 1
ATOM 2888 N N . THR A 1 377 ? -18.753 22.241 21.875 1.00 57.97 377 THR A N 1
ATOM 2889 C CA . THR A 1 377 ? -18.319 22.774 20.560 1.00 57.97 377 THR A CA 1
ATOM 2890 C C . THR A 1 377 ? -16.818 22.600 20.202 1.00 57.97 377 THR A C 1
ATOM 2892 O O . THR A 1 377 ? -16.341 23.181 19.228 1.00 57.97 377 THR A O 1
ATOM 2895 N N . ASN A 1 378 ? -16.045 21.787 20.933 1.00 55.50 378 ASN A N 1
ATOM 2896 C CA . ASN A 1 378 ? -14.614 21.524 20.713 1.00 55.50 378 ASN A CA 1
ATOM 2897 C C . ASN A 1 378 ? -14.357 20.367 19.723 1.00 55.50 378 ASN A C 1
ATOM 2899 O O . ASN A 1 378 ? -13.609 19.427 19.988 1.00 55.50 378 ASN A O 1
ATOM 2903 N N . VAL A 1 379 ? -14.924 20.474 18.518 1.00 58.28 379 VAL A N 1
ATOM 2904 C CA . VAL A 1 379 ? -14.845 19.448 17.454 1.00 58.28 379 VAL A CA 1
ATOM 2905 C C . VAL A 1 379 ? -13.410 19.204 16.946 1.00 58.28 379 VAL A C 1
ATOM 2907 O O . VAL A 1 379 ? -13.109 18.153 16.378 1.00 58.28 379 VAL A O 1
ATOM 2910 N N . HIS A 1 380 ? -12.494 20.152 17.161 1.00 56.06 380 HIS A N 1
ATOM 2911 C CA . HIS A 1 380 ? -11.124 20.091 16.643 1.00 56.06 380 HIS A CA 1
ATOM 2912 C C . HIS A 1 380 ? -10.169 19.183 17.437 1.00 56.06 380 HIS A C 1
ATOM 2914 O O . HIS A 1 380 ? -9.118 18.834 16.907 1.00 56.06 380 HIS A O 1
ATOM 2920 N N . ALA A 1 381 ? -10.519 18.778 18.663 1.00 64.44 381 ALA A N 1
ATOM 2921 C CA . ALA A 1 381 ? -9.666 17.930 19.507 1.00 64.44 381 ALA A CA 1
ATOM 2922 C C . ALA A 1 381 ? -10.013 16.429 19.436 1.00 64.44 381 ALA A C 1
ATOM 2924 O O . ALA A 1 381 ? -9.318 15.604 20.026 1.00 64.44 381 ALA A O 1
ATOM 2925 N N . LEU A 1 382 ? -11.087 16.067 18.728 1.00 76.31 382 LEU A N 1
ATOM 2926 C CA . LEU A 1 382 ? -11.610 14.704 18.710 1.00 76.31 382 LEU A CA 1
ATOM 2927 C C . LEU A 1 382 ? -10.965 13.841 17.615 1.00 76.31 382 LEU A C 1
ATOM 2929 O O . LEU A 1 382 ? -10.798 14.305 16.476 1.00 76.31 382 LEU A O 1
ATOM 2933 N N . PRO A 1 383 ? -10.674 12.560 17.912 1.00 83.25 383 PRO A N 1
ATOM 2934 C CA . PRO A 1 383 ? -10.217 11.624 16.900 1.00 83.25 383 PRO A CA 1
ATOM 2935 C C . PRO A 1 383 ? -11.311 11.414 15.853 1.00 83.25 383 PRO A C 1
ATOM 2937 O O . PRO A 1 383 ? -12.500 11.321 16.153 1.00 83.25 383 PRO A O 1
ATOM 2940 N N . SER A 1 384 ? -10.902 11.331 14.592 1.00 83.56 384 SER A N 1
ATOM 2941 C CA . SER A 1 384 ? -11.818 11.149 13.460 1.00 83.56 384 SER A CA 1
ATOM 2942 C C . SER A 1 384 ? -12.176 9.683 13.227 1.00 83.56 384 SER A C 1
ATOM 2944 O O . SER A 1 384 ? -13.221 9.388 12.654 1.00 83.56 384 SER A O 1
ATOM 2946 N N . ALA A 1 385 ? -11.334 8.765 13.702 1.00 88.62 385 ALA A N 1
ATOM 2947 C CA . ALA A 1 385 ? -11.616 7.340 13.756 1.00 88.62 385 ALA A CA 1
ATOM 2948 C C . ALA A 1 385 ? -11.173 6.772 15.110 1.00 88.62 385 ALA A C 1
ATOM 2950 O O . ALA A 1 385 ? -10.156 7.188 15.664 1.00 88.62 385 ALA A O 1
ATOM 2951 N N . ILE A 1 386 ? -11.938 5.812 15.629 1.00 90.62 386 ILE A N 1
ATOM 2952 C CA . ILE A 1 386 ? -11.642 5.108 16.878 1.00 90.62 386 ILE A CA 1
ATOM 2953 C C . ILE A 1 386 ? -11.533 3.621 16.554 1.00 90.62 386 ILE A C 1
ATOM 2955 O O . ILE A 1 386 ? -12.446 3.043 15.963 1.00 90.62 386 ILE A O 1
ATOM 2959 N N . ILE A 1 387 ? -10.421 3.011 16.944 1.00 92.94 387 ILE A N 1
ATOM 2960 C CA . ILE A 1 387 ? -10.147 1.586 16.801 1.00 92.94 387 ILE A CA 1
ATOM 2961 C C . ILE A 1 387 ? -10.218 0.966 18.189 1.00 92.94 387 ILE A C 1
ATOM 2963 O O . ILE A 1 387 ? -9.491 1.365 19.095 1.00 92.94 387 ILE A O 1
ATOM 2967 N N . LEU A 1 388 ? -11.098 -0.016 18.344 1.00 91.62 388 LEU A N 1
ATOM 2968 C CA . LEU A 1 388 ? -11.226 -0.803 19.564 1.00 91.62 388 LEU A CA 1
ATOM 2969 C C . LEU A 1 388 ? -10.682 -2.199 19.273 1.00 91.62 388 LEU A C 1
ATOM 2971 O O . LEU A 1 388 ? -11.320 -2.973 18.557 1.00 91.62 388 LEU A O 1
ATOM 2975 N N . ASP A 1 389 ? -9.489 -2.494 19.779 1.00 91.50 389 ASP A N 1
ATOM 2976 C CA . ASP A 1 389 ? -8.856 -3.797 19.591 1.00 91.50 389 ASP A CA 1
ATOM 2977 C C . ASP A 1 389 ? -9.276 -4.773 20.696 1.00 91.50 389 ASP A C 1
ATOM 2979 O O . ASP A 1 389 ? -9.627 -4.367 21.801 1.00 91.50 389 ASP A O 1
ATOM 2983 N N . ASN A 1 390 ? -9.264 -6.071 20.398 1.00 89.12 390 ASN A N 1
ATOM 2984 C CA . ASN A 1 390 ? -9.611 -7.139 21.341 1.00 89.12 390 ASN A CA 1
ATOM 2985 C C . ASN A 1 390 ? -11.001 -7.008 21.999 1.00 89.12 390 ASN A C 1
ATOM 2987 O O . ASN A 1 390 ? -11.217 -7.425 23.135 1.00 89.12 390 ASN A O 1
ATOM 2991 N N . LEU A 1 391 ? -11.999 -6.545 21.233 1.00 87.31 391 LEU A N 1
ATOM 2992 C CA . LEU A 1 391 ? -13.403 -6.420 21.669 1.00 87.31 391 LEU A CA 1
ATOM 2993 C C . LEU A 1 391 ? -14.028 -7.698 22.266 1.00 87.31 391 LEU A C 1
ATOM 2995 O O . LEU A 1 391 ? -15.040 -7.615 22.953 1.00 87.31 391 LEU A O 1
ATOM 2999 N N . HIS A 1 392 ? -13.444 -8.874 22.032 1.00 84.00 392 HIS A N 1
ATOM 3000 C CA . HIS A 1 392 ? -13.898 -10.143 22.606 1.00 84.00 392 HIS A CA 1
ATOM 3001 C C . HIS A 1 392 ? -13.698 -10.244 24.130 1.00 84.00 392 HIS A C 1
ATOM 3003 O O . HIS A 1 392 ? -14.321 -11.091 24.762 1.00 84.00 392 HIS A O 1
ATOM 3009 N N . HIS A 1 393 ? -12.870 -9.383 24.730 1.00 83.94 393 HIS A N 1
ATOM 3010 C CA . HIS A 1 393 ? -12.730 -9.260 26.186 1.00 83.94 393 HIS A CA 1
ATOM 3011 C C . HIS A 1 393 ? -13.909 -8.522 26.850 1.00 83.94 393 HIS A C 1
ATOM 3013 O O . HIS A 1 393 ? -14.028 -8.501 28.076 1.00 83.94 393 HIS A O 1
ATOM 3019 N N . VAL A 1 394 ? -14.805 -7.915 26.062 1.00 82.94 394 VAL A N 1
ATOM 3020 C CA . VAL A 1 394 ? -16.011 -7.251 26.566 1.00 82.94 394 VAL A CA 1
ATOM 3021 C C . VAL A 1 394 ? -17.138 -8.270 26.724 1.00 82.94 394 VAL A C 1
ATOM 3023 O O . VAL A 1 394 ? -17.544 -8.913 25.760 1.00 82.94 394 VAL A O 1
ATOM 3026 N N . THR A 1 395 ? -17.704 -8.369 27.927 1.00 74.19 395 THR A N 1
ATOM 3027 C CA . THR A 1 395 ? -18.825 -9.277 28.234 1.00 74.19 395 THR A CA 1
ATOM 3028 C C . THR A 1 395 ? -20.130 -8.906 27.522 1.00 74.19 395 THR A C 1
ATOM 3030 O O . THR A 1 395 ? -20.891 -9.792 27.148 1.00 74.19 395 THR A O 1
ATOM 3033 N N . SER A 1 396 ? -20.394 -7.611 27.316 1.00 79.62 396 SER A N 1
ATOM 3034 C CA . SER A 1 396 ? -21.575 -7.101 26.609 1.00 79.62 396 SER A CA 1
ATOM 3035 C C . SER A 1 396 ? -21.234 -5.830 25.833 1.00 79.62 396 SER A C 1
ATOM 3037 O O . SER A 1 396 ? -20.948 -4.782 26.416 1.00 79.62 396 SER A O 1
ATOM 3039 N N . LEU A 1 397 ? -21.274 -5.909 24.500 1.00 78.56 397 LEU A N 1
ATOM 3040 C CA . LEU A 1 397 ? -21.085 -4.740 23.633 1.00 78.56 397 LEU A CA 1
ATOM 3041 C C . LEU A 1 397 ? -22.232 -3.732 23.802 1.00 78.56 397 LEU A C 1
ATOM 3043 O O . LEU A 1 397 ? -22.001 -2.527 23.741 1.00 78.56 397 LEU A O 1
ATOM 3047 N N . ALA A 1 398 ? -23.452 -4.213 24.063 1.00 76.19 398 ALA A N 1
ATOM 3048 C CA . ALA A 1 398 ? -24.615 -3.356 24.277 1.00 76.19 398 ALA A CA 1
ATOM 3049 C C . ALA A 1 398 ? -24.407 -2.415 25.473 1.00 76.19 398 ALA A C 1
ATOM 3051 O O . ALA A 1 398 ? -24.662 -1.220 25.355 1.00 76.19 398 ALA A O 1
ATOM 3052 N N . ASP A 1 399 ? -23.847 -2.918 26.577 1.00 72.31 399 ASP A N 1
ATOM 3053 C CA . ASP A 1 399 ? -23.624 -2.121 27.791 1.00 72.31 399 ASP A CA 1
ATOM 3054 C C . ASP A 1 399 ? -22.504 -1.089 27.628 1.00 72.31 399 ASP A C 1
ATOM 3056 O O . ASP A 1 399 ? -22.524 -0.041 28.273 1.00 72.31 399 ASP A O 1
ATOM 3060 N N . VAL A 1 400 ? -21.518 -1.374 26.773 1.00 73.69 400 VAL A N 1
ATOM 3061 C CA . VAL A 1 400 ? -20.417 -0.443 26.491 1.00 73.69 400 VAL A CA 1
ATOM 3062 C C . VAL A 1 400 ? -20.861 0.669 25.547 1.00 73.69 400 VAL A C 1
ATOM 3064 O O . VAL A 1 400 ? -20.502 1.827 25.750 1.00 73.69 400 VAL A O 1
ATOM 3067 N N . PHE A 1 401 ? -21.658 0.336 24.532 1.00 74.06 401 PHE A N 1
ATOM 3068 C CA . PHE A 1 401 ? -22.057 1.300 23.512 1.00 74.06 401 PHE A CA 1
ATOM 3069 C C . PHE A 1 401 ? -23.357 2.042 23.826 1.00 74.06 401 PHE A C 1
ATOM 3071 O O . PHE A 1 401 ? -23.579 3.080 23.212 1.00 74.06 401 PHE A O 1
ATOM 3078 N N . ASN A 1 402 ? -24.193 1.597 24.770 1.00 66.50 402 ASN A N 1
ATOM 3079 C CA . ASN A 1 402 ? -25.492 2.236 25.034 1.00 66.50 402 ASN A CA 1
ATOM 3080 C C . ASN A 1 402 ? -25.381 3.743 25.337 1.00 66.50 402 ASN A C 1
ATOM 3082 O O . ASN A 1 402 ? -26.154 4.532 24.799 1.00 66.50 402 ASN A O 1
ATOM 3086 N N . GLY A 1 403 ? -24.376 4.157 26.120 1.00 58.78 403 GLY A N 1
ATOM 3087 C CA . GLY A 1 403 ? -24.127 5.577 26.413 1.00 58.78 403 GLY A CA 1
ATOM 3088 C C . GLY A 1 403 ? -23.620 6.381 25.208 1.00 58.78 403 GLY A C 1
ATOM 3089 O O . GLY A 1 403 ? -23.967 7.542 25.046 1.00 58.78 403 GLY A O 1
ATOM 3090 N N . PHE A 1 404 ? -22.860 5.748 24.311 1.00 60.84 404 PHE A N 1
ATOM 3091 C CA . PHE A 1 404 ? -22.273 6.387 23.126 1.00 60.84 404 PHE A CA 1
ATOM 3092 C C . PHE A 1 404 ? -23.232 6.432 21.920 1.00 60.84 404 PHE A C 1
ATOM 3094 O O . PHE A 1 404 ? -23.139 7.299 21.053 1.00 60.84 404 PHE A O 1
ATOM 3101 N N . MET A 1 405 ? -24.161 5.477 21.832 1.00 57.75 405 MET A N 1
ATOM 3102 C CA . MET A 1 405 ? -25.120 5.345 20.728 1.00 57.75 405 MET A CA 1
ATOM 3103 C C . MET A 1 405 ? -26.250 6.375 20.807 1.00 57.75 405 MET A C 1
ATOM 3105 O O . MET A 1 405 ? -26.769 6.771 19.762 1.00 57.75 405 MET A O 1
ATOM 3109 N N . SER A 1 406 ? -26.612 6.814 22.018 1.00 50.12 406 SER A N 1
ATOM 3110 C CA . SER A 1 406 ? -27.692 7.783 22.241 1.00 50.12 406 SER A CA 1
ATOM 3111 C C . SER A 1 406 ? -27.358 9.179 21.700 1.00 50.12 406 SER A C 1
ATOM 3113 O O . SER A 1 406 ? -28.251 9.866 21.213 1.00 50.12 406 SER A O 1
ATOM 3115 N N . ALA A 1 407 ? -26.077 9.568 21.686 1.00 48.06 407 ALA A N 1
ATOM 3116 C CA . ALA A 1 407 ? -25.629 10.884 21.217 1.00 48.06 407 ALA A CA 1
ATOM 3117 C C . ALA A 1 407 ? -25.789 11.098 19.693 1.00 48.06 407 ALA A C 1
ATOM 3119 O O . ALA A 1 407 ? -25.775 12.227 19.213 1.00 48.06 407 ALA A O 1
ATOM 3120 N N . LYS A 1 408 ? -25.953 10.026 18.898 1.00 44.41 408 LYS A N 1
ATOM 3121 C CA . LYS A 1 408 ? -26.057 10.112 17.424 1.00 44.41 408 LYS A CA 1
ATOM 3122 C C . LYS A 1 408 ? -27.479 10.072 16.860 1.00 44.41 408 LYS A C 1
ATOM 3124 O O . LYS A 1 408 ? -27.632 10.298 15.666 1.00 44.41 408 LYS A O 1
ATOM 3129 N N . TYR A 1 409 ? -28.503 9.804 17.671 1.00 36.62 409 TYR A N 1
ATOM 3130 C CA . TYR A 1 409 ? -29.903 9.836 17.213 1.00 36.62 409 TYR A CA 1
ATOM 3131 C C . TYR A 1 409 ? -30.611 11.171 17.491 1.00 36.62 409 TYR A C 1
ATOM 3133 O O . TYR A 1 409 ? -31.798 11.309 17.207 1.00 36.62 409 TYR A O 1
ATOM 3141 N N . GLN A 1 410 ? -29.883 12.170 17.996 1.00 32.84 410 GLN A N 1
ATOM 3142 C CA . GLN A 1 410 ? -30.338 13.554 18.107 1.00 32.84 410 GLN A CA 1
ATOM 3143 C C . GLN A 1 410 ? -29.518 14.468 17.185 1.00 32.84 410 GLN A C 1
ATOM 3145 O O . GLN A 1 410 ? -28.788 15.338 17.654 1.00 32.84 410 GLN A O 1
ATOM 3150 N N . LYS A 1 411 ? -29.608 14.269 15.868 1.00 32.91 411 LYS A N 1
ATOM 3151 C CA . LYS A 1 411 ? -29.422 15.347 14.885 1.00 32.91 411 LYS A CA 1
ATOM 3152 C C . LYS A 1 411 ? -30.011 14.981 13.536 1.00 32.91 411 LYS A C 1
ATOM 3154 O O . LYS A 1 411 ? -29.650 13.901 13.022 1.00 32.91 411 LYS A O 1
#

Radius of gyration: 38.84 Å; chains: 1; bounding box: 91×87×130 Å

Sequence (411 aa):
MKSSFSKAFSRKKSKSSSLSEAEPDFYTLRSNVSAPNSPLLQLGHMGGPSMKVSQSSGALCDNDVNALKQALRDKDMKLTDIRLEALSSAHQLEQLRETMTMMKNEMSALKADNDRLHKLMSTSPSTRTLNMSHVPMSPHHTRSSTDSLDRSFSMTDHSSLDMLLAETAAIDRDGKRVTISVVLGSNPSPTRPGLDKPAEVLIGTMSISGKTNWDILDHAVRKTFKEHVLRVDPVTNLGLSAESIYSYIVGEITRTKESEVPELLPIGYFVGETTQIEICLKGTKQSCVDSLAFETMLPKTVIQRYISLLLEHHRIILCGPSGTGKTYLAQKLAEHVVLRSGKELTAGSVATFNVDNKSAQELRQYLANIADQCESTNVHALPSAIILDNLHHVTSLADVFNGFMSAKYQK

InterPro domains:
  IPR003959 ATPase, AAA-type, core [PF00004] (316-396)
  IPR027417 P-loop containing nucleoside triphosphate hydrolase [G3DSA:3.40.50.300] (289-408)
  IPR027417 P-loop containing nucleoside triphosphate hydrolase [SSF52540] (300-395)
  IPR039041 Nav/unc-53 family [PTHR12784] (2-411)
  IPR057126 Neuron navigator 1-like, ubiquitin-like domain [PF23092] (178-282)

Foldseek 3Di:
DDDDDDDDDDDDDDDDDDDDDDDDDDDDDDDDDDDDDDDDDDDDDDDDDDDDDDDDDDPPVVVVVVVVVVVVVVVVVVVVVVVVVVVVVVVVVVVVVVVVVVVVVVVVVVVVVVVVVVVVVVPDDDDDDDDDDDDDDDDDDDDDDDDDDPDDDDDDPPVPVVVVVVVVVVLVPFFAKAWEKEFADLDDDCPDPDDPRGDIGTQGMDTHGQPCAPVNVLVVNQVSVQVSVCVVPVPCQQVDHSLQWAWKDQQPDIDGPPDDGDPDGSRVSCPDPGRYIYTYGDHLVNVACNSVSVVVVHRRVVLVVVLVCCVVVVDDDDDDDPPPCSVVNLVRSQSRVCVNVVHDDDPQQEAEDEDALPCLVVLLVVLLVLLVCVVPPVPPRHHNYYHYHPCVSDPDPCVSCVNNVVSPVPD

Secondary structure (DSSP, 8-state):
------------------------------------PPPPP-----------------SSHHHHHHHHHHHHHHHHHHHHHHHHHHHHHHHHHHHHHHHHHHHHHHHHHHHHHHHHHHHHHHT---------------------------------TTHHHHHHHHHHHHGGGSEEEEEEEEE-SSS--TT-TTS----EEEEEEEEEETT--HHHHHHHHHHHHHHHHHHH-TT-TT---GGGEEEEEETTEEEETTPPPPSS-GGGG--TT--EEEEEE--GGGT--HHHHHHHT--HHHHHHHHHHHHHHS-------TTSSHHHHHHHHHHHHHHHTT----TTTEEEEE--TTTHHHHHHHHHHHHHHHHSS-GGGS-SEEEEE-GGG-S-HHHHHHHHHGGGS--